Protein AF-A0A1U8Q4V9-F1 (afdb_monomer)

Organism: Nelumbo nucifera (NCBI:txid4432)

Mean predicted aligned error: 11.17 Å

Foldseek 3Di:
DAAAEAEEQWEDQSLLLVLLLVVVVCVQQCADLLQAHDPVNPPAPWALVRQWDQDPVRGTAGSYAYDFQACVSVVVCCPDSNVNRYDPLRYDYRPVRPGQQQALQSLQVVLVVCVVSNVVSVVVSVVVRPHHQAYEYRAEQRGRNRQNNVLNVLVVCCVPVVVHAYEYAYEYEAPPDPDPDPCRVVSNVSSVVSCQPRHQAYEYFYPNLLQLCCCVAVVDPGDDSNNSSNVVSLQVCLLCCLCTHPFDFPVGPVRVSVQFDPDSRQRYWKKFWPDPHDPVPPPDDDPQAPLNRVLVRLPPSRIRDPDCPVDPCVLVWDFQGFEKEKEEDHDVVSVVVSVVDPDPPRVSPDDPPPDDPDDDDDDDDDDRDHDYDYTYYYRDDPPDDDDTTMDRGTGRTD

Sequence (398 aa):
MPREIITLQVGQCGNQIGMEFWKQLCLEHGISKEGNLEDFATQGGDRKDVFFYQADNQHYVPRAILLDLEPRVINGIQNSEYRNLYNHENIFVSDHGGGAGNNWASGYHQGEQVQEDIMDMIDREADGSDSLEGFVLCHSIAGGTGSGMGSYLLETLNDRYNKKLVQTYSVFPNQMETSDVVVQPYNSLLTLKRLTLNADCVVVLDNTALNRIAVERLHLSNPTFSQTNSLVSTVMSASTTTLRYPGYMNNDLVGLLASLIPTPRCHFLMTGYTPLTVESQASVIRKTTVLDVMRRLLQTKNIMVSSYARTKEASKAKYISILNIIQGEVDPTQAVSCKYQPRVEYPYRHQLRFMKVYKEYVKESLLILLSGVLQVFRLHCPESPHIFKLLIGLVVLC

Solvent-accessible surface area (backbone atoms only — not comparable to full-atom values): 22018 Å² total; per-residue (Å²): 130,68,56,24,40,42,36,39,18,25,16,69,62,7,42,54,32,47,51,42,30,52,53,51,50,26,64,75,57,35,32,45,54,68,14,43,71,40,81,83,40,72,77,52,85,53,42,58,58,29,48,26,46,74,44,97,86,63,31,45,29,53,42,50,38,41,39,27,42,42,55,70,59,56,52,51,47,63,71,36,82,51,35,68,24,52,57,72,82,34,55,48,60,47,91,78,60,67,47,25,81,56,30,30,67,51,10,26,53,52,37,62,76,46,38,67,66,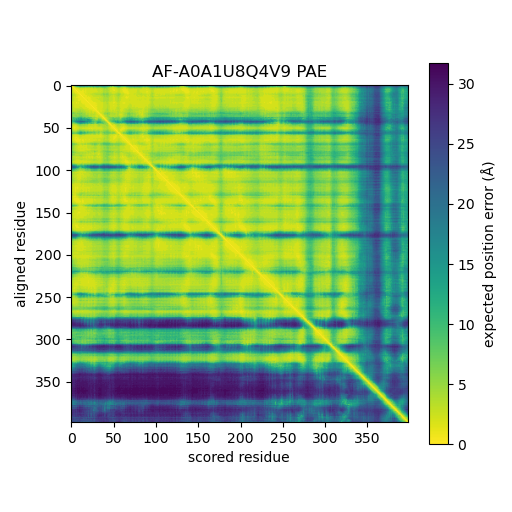52,50,53,46,50,45,55,56,49,72,74,34,97,39,63,48,31,38,38,38,28,21,20,30,36,43,7,34,14,11,11,24,43,36,43,49,36,51,53,45,42,71,76,41,67,89,43,47,34,38,32,46,40,35,43,69,51,78,85,54,89,59,94,59,84,52,30,68,60,21,30,54,60,23,48,56,38,48,61,73,44,36,66,32,36,38,46,40,24,43,48,24,44,51,49,39,37,36,76,54,59,68,34,93,75,74,48,71,68,60,52,28,48,53,50,17,51,50,53,52,52,60,46,39,40,53,33,36,81,60,94,60,49,52,42,70,66,53,42,48,64,63,50,41,90,45,78,84,36,28,49,29,37,38,23,60,39,79,69,69,55,81,89,64,74,84,75,76,70,91,76,50,73,66,60,52,57,59,48,42,76,34,75,80,32,29,28,46,75,65,62,75,85,44,87,63,50,70,71,64,67,76,66,25,44,37,43,40,41,33,29,99,69,64,66,68,63,60,52,53,60,78,70,52,97,74,75,82,57,93,63,84,73,85,83,76,83,75,80,90,69,94,82,82,94,82,82,91,80,92,80,80,80,62,75,53,77,49,81,43,79,76,92,61,97,88,62,90,85,57,64,48,34,34,42,44,30,38,31,69,131

Radius of gyration: 21.31 Å; Cα contacts (8 Å, |Δi|>4): 706; chains: 1; bounding box: 55×59×53 Å

pLDDT: mean 74.87, std 22.51, range [21.83, 97.69]

InterPro domains:
  IPR000217 Tubulin [PR01161] (11-31)
  IPR000217 Tubulin [PR01161] (52-71)
  IPR000217 Tubulin [PR01161] (96-107)
  IPR000217 Tubulin [PR01161] (108-132)
  IPR000217 Tubulin [PR01161] (134-152)
  IPR000217 Tubulin [PR01161] (153-174)
  IPR000217 Tubulin [PR01161] (179-192)
  IPR000217 Tubulin [PR01161] (193-213)
  IPR000217 Tubulin [PTHR11588] (3-334)
  IPR002454 Gamma tubulin [PR01164] (31-51)
  IPR002454 Gamma tubulin [PR01164] (116-131)
  IPR002454 Gamma tubulin [PR01164] (193-206)
  IPR002454 Gamma tubulin [PR01164] (251-262)
  IPR002454 Gamma tubulin [PR01164] (286-301)
  IPR002454 Gamma tubulin [cd02188] (3-334)
  IPR003008 Tubulin/FtsZ, GTPase domain [PF00091] (4-214)
  IPR003008 Tubulin/FtsZ, GTPase domain [SM00864] (48-247)
  IPR008280 Tubulin/FtsZ, C-terminal [SSF55307] (247-336)
  IPR017975 Tubulin, conserved site [PS00227] (142-148)
  IPR018316 Tubulin/FtsZ, 2-layer sandwich domain [PF03953] (264-335)

Structure (mmCIF, N/CA/C/O backbone):
data_AF-A0A1U8Q4V9-F1
#
_entry.id   AF-A0A1U8Q4V9-F1
#
loop_
_atom_site.group_PDB
_atom_site.id
_atom_site.type_symbol
_atom_site.label_atom_id
_atom_site.label_alt_id
_atom_site.label_comp_id
_atom_site.label_asym_id
_atom_site.label_entity_id
_atom_site.label_seq_id
_atom_site.pdbx_PDB_ins_code
_atom_site.Cartn_x
_atom_site.Cartn_y
_atom_site.Cartn_z
_atom_site.occupancy
_atom_site.B_iso_or_equiv
_atom_site.auth_seq_id
_atom_site.auth_comp_id
_atom_site.auth_asym_id
_atom_site.auth_atom_id
_atom_site.pdbx_PDB_model_num
ATOM 1 N N . MET A 1 1 ? -21.353 1.194 10.087 1.00 54.66 1 MET A N 1
ATOM 2 C CA . MET A 1 1 ? -20.747 -0.117 9.808 1.00 54.66 1 MET A CA 1
ATOM 3 C C . MET A 1 1 ? -19.289 0.129 9.484 1.00 54.66 1 MET A C 1
ATOM 5 O O . MET A 1 1 ? -19.035 1.141 8.822 1.00 54.66 1 MET A O 1
ATOM 9 N N . PRO A 1 2 ? -18.377 -0.700 10.009 1.00 68.62 2 PRO A N 1
ATOM 10 C CA . PRO A 1 2 ? -16.970 -0.665 9.629 1.00 68.62 2 PRO A CA 1
ATOM 11 C C . PRO A 1 2 ? -16.830 -0.833 8.111 1.00 68.62 2 PRO A C 1
ATOM 13 O O . PRO A 1 2 ? -17.744 -1.305 7.431 1.00 68.62 2 PRO A O 1
ATOM 16 N N . ARG A 1 3 ? -15.735 -0.312 7.569 1.00 85.00 3 ARG A N 1
ATOM 17 C CA . ARG A 1 3 ? -15.371 -0.411 6.155 1.00 85.00 3 ARG A CA 1
ATOM 18 C C . ARG A 1 3 ? -13.959 -0.961 6.119 1.00 85.00 3 ARG A C 1
ATOM 20 O O . ARG A 1 3 ? -12.999 -0.199 6.114 1.00 85.00 3 ARG A O 1
ATOM 27 N N . GLU A 1 4 ? -13.849 -2.272 6.257 1.00 93.56 4 GLU A N 1
ATOM 28 C CA . GLU A 1 4 ? -12.562 -2.925 6.452 1.00 93.56 4 GLU A CA 1
ATOM 29 C C . GLU A 1 4 ? -11.781 -3.017 5.144 1.00 93.56 4 GLU A C 1
ATOM 31 O O . GLU A 1 4 ? -12.352 -3.210 4.067 1.00 93.56 4 GLU A O 1
ATOM 36 N N . ILE A 1 5 ? -10.460 -2.881 5.242 1.00 94.88 5 ILE A N 1
ATOM 37 C CA . ILE A 1 5 ? -9.547 -2.930 4.103 1.00 94.88 5 ILE A CA 1
ATOM 38 C C . ILE A 1 5 ? -8.463 -3.964 4.385 1.00 94.88 5 ILE A C 1
ATOM 40 O O . ILE A 1 5 ? -7.782 -3.898 5.408 1.00 94.88 5 ILE A O 1
ATOM 44 N N . ILE A 1 6 ? -8.271 -4.889 3.445 1.00 96.75 6 ILE A N 1
ATOM 45 C CA . ILE A 1 6 ? -7.216 -5.905 3.524 1.00 96.75 6 ILE A CA 1
ATOM 46 C C . ILE A 1 6 ? -5.995 -5.409 2.750 1.00 96.75 6 ILE A C 1
ATOM 48 O O . ILE A 1 6 ? -6.083 -5.068 1.568 1.00 96.75 6 ILE A O 1
ATOM 52 N N . THR A 1 7 ? -4.839 -5.370 3.411 1.00 97.12 7 THR A N 1
ATOM 53 C CA . THR A 1 7 ? -3.572 -4.964 2.792 1.00 97.12 7 THR A CA 1
ATOM 54 C C . THR A 1 7 ? -2.787 -6.188 2.332 1.00 97.12 7 THR A C 1
ATOM 56 O O . THR A 1 7 ? -2.385 -7.011 3.146 1.00 97.12 7 THR A O 1
ATOM 59 N N . LEU A 1 8 ? -2.508 -6.281 1.037 1.00 97.69 8 LEU A N 1
ATOM 60 C CA . LEU A 1 8 ? -1.689 -7.325 0.429 1.00 97.69 8 LEU A CA 1
ATOM 61 C C . LEU A 1 8 ? -0.284 -6.775 0.179 1.00 97.69 8 LEU A C 1
ATOM 63 O O . LEU A 1 8 ? -0.102 -5.836 -0.596 1.00 97.69 8 LEU A O 1
ATOM 67 N N . GLN A 1 9 ? 0.722 -7.338 0.838 1.00 97.12 9 GLN A N 1
ATOM 68 C CA . GLN A 1 9 ? 2.120 -6.928 0.710 1.00 97.12 9 GLN A CA 1
ATOM 69 C C . GLN A 1 9 ? 2.859 -7.970 -0.117 1.00 97.12 9 GLN A C 1
ATOM 71 O O . GLN A 1 9 ? 2.953 -9.121 0.291 1.00 97.12 9 GLN A O 1
ATOM 76 N N . VAL A 1 10 ? 3.345 -7.586 -1.302 1.00 95.94 10 VAL A N 1
ATOM 77 C CA . VAL A 1 10 ? 3.884 -8.555 -2.268 1.00 95.94 10 VAL A CA 1
ATOM 78 C C . VAL A 1 10 ? 5.334 -8.258 -2.620 1.00 95.94 10 VAL A C 1
ATOM 80 O O . VAL A 1 10 ? 5.678 -7.209 -3.183 1.00 95.94 10 VAL A O 1
ATOM 83 N N . GLY A 1 11 ? 6.180 -9.246 -2.334 1.00 93.44 11 GLY A N 1
ATOM 84 C CA . GLY A 1 11 ? 7.616 -9.234 -2.568 1.00 93.44 11 GLY A CA 1
ATOM 85 C C . GLY A 1 11 ? 8.381 -8.276 -1.655 1.00 93.44 11 GLY A C 1
ATOM 86 O O . GLY A 1 11 ? 7.810 -7.486 -0.901 1.00 93.44 11 GLY A O 1
ATOM 87 N N . GLN A 1 12 ? 9.707 -8.287 -1.795 1.00 91.50 12 GLN A N 1
ATOM 88 C CA . GLN A 1 12 ? 10.625 -7.535 -0.933 1.00 91.50 12 GLN A CA 1
ATOM 89 C C . GLN A 1 12 ? 10.221 -6.070 -0.692 1.00 91.50 12 GLN A C 1
ATOM 91 O O . GLN A 1 12 ? 10.194 -5.613 0.448 1.00 91.50 12 GLN A O 1
ATOM 96 N N . CYS A 1 13 ? 9.934 -5.316 -1.755 1.00 91.12 13 CYS A N 1
ATOM 97 C CA . CYS A 1 13 ? 9.621 -3.891 -1.635 1.00 91.12 13 CYS A CA 1
ATOM 98 C C . CYS A 1 13 ? 8.259 -3.656 -0.960 1.00 91.12 13 CYS A C 1
ATOM 100 O O . CYS A 1 13 ? 8.161 -2.801 -0.080 1.00 91.12 13 CYS A O 1
ATOM 102 N N . GLY A 1 14 ? 7.241 -4.446 -1.323 1.00 93.38 14 GLY A N 1
ATOM 103 C CA . GLY A 1 14 ? 5.907 -4.363 -0.730 1.00 93.38 14 GLY A CA 1
ATOM 104 C C . GLY A 1 14 ? 5.924 -4.659 0.768 1.00 93.38 14 GLY A C 1
ATOM 105 O O . GLY A 1 14 ? 5.383 -3.880 1.548 1.00 93.38 14 GLY A O 1
ATOM 106 N N . ASN A 1 15 ? 6.629 -5.720 1.168 1.00 94.81 15 ASN A N 1
ATOM 107 C CA . ASN A 1 15 ? 6.775 -6.135 2.565 1.00 94.81 15 ASN A CA 1
ATOM 108 C C . ASN A 1 15 ? 7.530 -5.094 3.411 1.00 94.81 15 ASN A C 1
ATOM 110 O O . ASN A 1 15 ? 7.121 -4.777 4.526 1.00 94.81 15 ASN A O 1
ATOM 114 N N . GLN A 1 16 ? 8.606 -4.498 2.886 1.00 93.38 16 GLN A N 1
ATOM 115 C CA . GLN A 1 16 ? 9.365 -3.477 3.622 1.00 93.38 16 GLN A CA 1
ATOM 116 C C . GLN A 1 16 ? 8.581 -2.173 3.818 1.00 93.38 16 GLN A C 1
ATOM 118 O O . GLN A 1 16 ? 8.619 -1.591 4.900 1.00 93.38 16 GLN A O 1
ATOM 123 N N . ILE A 1 17 ? 7.862 -1.714 2.790 1.00 93.38 17 ILE A N 1
ATOM 124 C CA . ILE A 1 17 ? 7.009 -0.520 2.889 1.00 93.38 17 ILE A CA 1
ATOM 125 C C . ILE A 1 17 ? 5.820 -0.791 3.805 1.00 93.38 17 ILE A C 1
ATOM 127 O O . ILE A 1 17 ? 5.494 0.035 4.654 1.00 93.38 17 ILE A O 1
ATOM 131 N N . GLY A 1 18 ? 5.203 -1.961 3.656 1.00 93.94 18 GLY A N 1
ATOM 132 C CA . GLY A 1 18 ? 4.106 -2.411 4.494 1.00 93.94 18 GLY A CA 1
ATOM 133 C C . GLY A 1 18 ? 4.481 -2.452 5.973 1.00 93.94 18 GLY A C 1
ATOM 134 O O . GLY A 1 18 ? 3.733 -1.948 6.806 1.00 93.94 18 GLY A O 1
ATOM 135 N N . MET A 1 19 ? 5.674 -2.955 6.301 1.00 93.44 19 MET A N 1
ATOM 136 C CA . MET A 1 19 ? 6.191 -2.945 7.669 1.00 93.44 19 MET A CA 1
ATOM 137 C C . MET A 1 19 ? 6.268 -1.522 8.241 1.00 93.44 19 MET A C 1
ATOM 139 O O . MET A 1 19 ? 5.765 -1.278 9.334 1.00 93.44 19 MET A O 1
ATOM 143 N N . GLU A 1 20 ? 6.869 -0.576 7.516 1.00 92.81 20 GLU A N 1
ATOM 144 C CA . GLU A 1 20 ? 6.967 0.823 7.958 1.00 92.81 20 GLU A CA 1
ATOM 145 C C . GLU A 1 20 ? 5.594 1.509 8.044 1.00 92.81 20 GLU A C 1
ATOM 147 O O . GLU A 1 20 ? 5.369 2.338 8.926 1.00 92.81 20 GLU A O 1
ATOM 152 N N . PHE A 1 21 ? 4.657 1.150 7.165 1.00 94.25 21 PHE A N 1
ATOM 153 C CA . PHE A 1 21 ? 3.276 1.629 7.203 1.00 94.25 21 PHE A CA 1
ATOM 154 C C . PHE A 1 21 ? 2.547 1.187 8.475 1.00 94.25 21 PHE A C 1
ATOM 156 O O . PHE A 1 21 ? 1.977 2.030 9.168 1.00 94.25 21 PHE A O 1
ATOM 163 N N . TRP A 1 22 ? 2.620 -0.093 8.841 1.00 94.56 22 TRP A N 1
ATOM 164 C CA . TRP A 1 22 ? 1.975 -0.587 10.060 1.00 94.56 22 TRP A CA 1
ATOM 165 C C . TRP A 1 22 ? 2.602 -0.019 11.330 1.00 94.56 22 TRP A C 1
ATOM 167 O O . TRP A 1 22 ? 1.867 0.360 12.236 1.00 94.56 22 TRP A O 1
ATOM 177 N N . LYS A 1 23 ? 3.932 0.150 11.373 1.00 91.94 23 LYS A N 1
ATOM 178 C CA . LYS A 1 23 ? 4.598 0.863 12.478 1.00 91.94 23 LYS A CA 1
ATOM 179 C C . LYS A 1 23 ? 4.033 2.270 12.658 1.00 91.94 23 LYS A C 1
ATOM 181 O O . LYS A 1 23 ? 3.715 2.671 13.774 1.00 91.94 23 LYS A O 1
ATOM 186 N N . GLN A 1 24 ? 3.887 3.005 11.557 1.00 90.44 24 GLN A N 1
ATOM 187 C CA . GLN A 1 24 ? 3.346 4.360 11.577 1.00 90.44 24 GLN A CA 1
ATOM 188 C C . GLN A 1 24 ? 1.890 4.382 12.066 1.00 90.44 24 GLN A C 1
ATOM 190 O O . GLN A 1 24 ? 1.530 5.253 12.856 1.00 90.44 24 GLN A O 1
ATOM 195 N N . LEU A 1 25 ? 1.064 3.417 11.647 1.00 91.31 25 LEU A N 1
ATOM 196 C CA . LEU A 1 25 ? -0.313 3.295 12.132 1.00 91.31 25 LEU A CA 1
ATOM 197 C C . LEU A 1 25 ? -0.379 2.963 13.624 1.00 91.31 25 LEU A C 1
ATOM 199 O O . LEU A 1 25 ? -1.157 3.592 14.337 1.00 91.31 25 LEU A O 1
ATOM 203 N N . CYS A 1 26 ? 0.450 2.039 14.112 1.00 91.19 26 CYS A N 1
ATOM 204 C CA . CYS A 1 26 ? 0.532 1.722 15.537 1.00 91.19 26 CYS A CA 1
ATOM 205 C C . CYS A 1 26 ? 0.869 2.970 16.364 1.00 91.19 26 CYS A C 1
ATOM 207 O O . CYS A 1 26 ? 0.176 3.267 17.333 1.00 91.19 26 CYS A O 1
ATOM 209 N N . LEU A 1 27 ? 1.855 3.763 15.929 1.00 88.56 27 LEU A N 1
ATOM 210 C CA . LEU A 1 27 ? 2.218 5.021 16.591 1.00 88.56 27 LEU A CA 1
ATOM 211 C C . LEU A 1 27 ? 1.076 6.050 16.579 1.00 88.56 27 LEU A C 1
ATOM 213 O O . LEU A 1 27 ? 0.866 6.756 17.560 1.00 88.56 27 LEU A O 1
ATOM 217 N N . GLU A 1 28 ? 0.325 6.150 15.481 1.00 86.12 28 GLU A N 1
ATOM 218 C CA . GLU A 1 28 ? -0.792 7.096 15.353 1.00 86.12 28 GLU A CA 1
ATOM 219 C C . GLU A 1 28 ? -2.029 6.710 16.169 1.00 86.12 28 GLU A C 1
ATOM 221 O O . GLU A 1 28 ? -2.759 7.592 16.628 1.00 86.12 28 GLU A O 1
ATOM 226 N N . HIS A 1 29 ? -2.263 5.410 16.336 1.00 86.25 29 HIS A N 1
ATOM 227 C CA . HIS A 1 29 ? -3.400 4.858 17.069 1.00 86.25 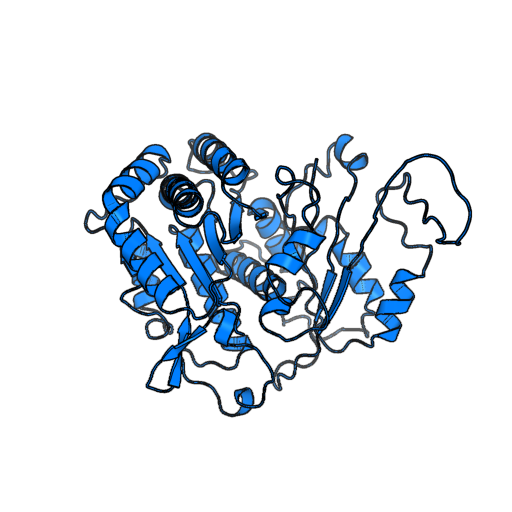29 HIS A CA 1
ATOM 228 C C . HIS A 1 29 ? -3.066 4.501 18.523 1.00 86.25 29 HIS A C 1
ATOM 230 O O . HIS A 1 29 ? -3.950 4.029 19.233 1.00 86.25 29 HIS A O 1
ATOM 236 N N . GLY A 1 30 ? -1.824 4.724 18.971 1.00 86.75 30 GLY A N 1
ATOM 237 C CA . GLY A 1 30 ? -1.367 4.376 20.318 1.00 86.75 30 GLY A CA 1
ATOM 238 C C . GLY A 1 30 ? -1.438 2.874 20.594 1.00 86.75 30 GLY A C 1
ATOM 239 O O . GLY A 1 30 ? -1.884 2.465 21.659 1.00 86.75 30 GLY A O 1
ATOM 240 N N . ILE A 1 31 ? -1.060 2.058 19.611 1.00 89.75 31 ILE A N 1
ATOM 241 C CA . ILE A 1 31 ? -0.973 0.602 19.730 1.00 89.75 31 ILE A CA 1
ATOM 242 C C . ILE A 1 31 ? 0.500 0.243 19.949 1.00 89.75 31 ILE A C 1
ATOM 244 O O . ILE A 1 31 ? 1.372 0.674 19.188 1.00 89.75 31 ILE A O 1
ATOM 248 N N . SER A 1 32 ? 0.779 -0.542 20.985 1.00 90.19 32 SER A N 1
ATOM 249 C CA . SER A 1 32 ? 2.115 -1.037 21.307 1.00 90.19 32 SER A CA 1
ATOM 250 C C . SER A 1 32 ? 2.639 -1.973 20.209 1.00 90.19 32 SER A C 1
ATOM 252 O O . SER A 1 32 ? 1.898 -2.466 19.354 1.00 90.19 32 SER A O 1
ATOM 254 N N . LYS A 1 33 ? 3.942 -2.265 20.228 1.00 88.50 33 LYS A N 1
ATOM 255 C CA . LYS A 1 33 ? 4.577 -3.166 19.244 1.00 88.50 33 LYS A CA 1
ATOM 256 C C . LYS A 1 33 ? 4.044 -4.597 19.345 1.00 88.50 33 LYS A C 1
ATOM 258 O O . LYS A 1 33 ? 4.062 -5.352 18.376 1.00 88.50 33 LYS A O 1
ATOM 263 N N . GLU A 1 34 ? 3.556 -4.942 20.528 1.00 85.44 34 GLU A N 1
ATOM 264 C CA . GLU A 1 34 ? 2.906 -6.192 20.877 1.00 85.44 34 GLU A CA 1
ATOM 265 C C . GLU A 1 34 ? 1.399 -6.153 20.638 1.00 85.44 34 GLU A C 1
ATOM 267 O O . GLU A 1 34 ? 0.765 -7.107 21.049 1.00 85.44 34 GLU A O 1
ATOM 272 N N . GLY A 1 35 ? 0.833 -5.102 20.028 1.00 85.81 35 GLY A N 1
ATOM 273 C CA . GLY A 1 35 ? -0.585 -5.002 19.656 1.00 85.81 35 GLY A CA 1
ATOM 274 C C . GLY A 1 35 ? -1.550 -4.600 20.777 1.00 85.81 35 GLY A C 1
ATOM 275 O O . GLY A 1 35 ? -2.763 -4.649 20.578 1.00 85.81 35 GLY A O 1
ATOM 276 N N . ASN A 1 36 ? -1.050 -4.177 21.940 1.00 88.50 36 ASN A N 1
ATOM 277 C CA . ASN A 1 36 ? -1.898 -3.710 23.040 1.00 88.50 36 ASN A CA 1
ATOM 278 C C . ASN A 1 36 ? -2.226 -2.224 22.879 1.00 88.50 36 ASN A C 1
ATOM 280 O O . ASN A 1 36 ? -1.371 -1.442 22.472 1.00 88.50 36 ASN A O 1
ATOM 284 N N . LEU A 1 37 ? -3.450 -1.818 23.210 1.00 86.69 37 LEU A N 1
ATOM 285 C CA . LEU A 1 37 ? -3.829 -0.408 23.162 1.00 86.69 37 LEU A CA 1
ATOM 286 C C . LEU A 1 37 ? -3.347 0.327 24.417 1.00 86.69 37 LEU A C 1
ATOM 288 O O . LEU A 1 37 ? -3.602 -0.120 25.531 1.00 86.69 37 LEU A O 1
ATOM 292 N N . GLU A 1 38 ? -2.695 1.468 24.228 1.00 85.75 38 GLU A N 1
ATOM 293 C CA . GLU A 1 38 ? -2.267 2.340 25.319 1.00 85.75 38 GLU A CA 1
ATOM 294 C C . GLU A 1 38 ? -3.458 3.105 25.925 1.00 85.75 38 GLU A C 1
ATOM 296 O O . GLU A 1 38 ? -4.378 3.532 25.219 1.00 85.75 38 GLU A O 1
ATOM 301 N N . ASP A 1 39 ? -3.420 3.360 27.237 1.00 78.38 39 ASP A N 1
ATOM 302 C CA . ASP A 1 39 ? -4.546 3.943 27.986 1.00 78.38 39 ASP A CA 1
ATOM 303 C C . ASP A 1 39 ? -5.041 5.276 27.396 1.00 78.38 39 ASP A C 1
ATOM 305 O O . ASP A 1 39 ? -6.249 5.525 27.307 1.00 78.38 39 ASP A O 1
ATOM 309 N N . PHE A 1 40 ? -4.117 6.121 26.926 1.00 76.12 40 PHE A N 1
ATOM 310 C CA . PHE A 1 40 ? -4.435 7.428 26.342 1.00 76.12 40 PHE A CA 1
ATOM 311 C C . PHE A 1 40 ? -5.175 7.334 24.996 1.00 76.12 40 PHE A C 1
ATOM 313 O O . PHE A 1 40 ? -5.845 8.288 24.598 1.00 76.12 40 PHE A O 1
ATOM 320 N N . ALA A 1 41 ? -5.080 6.199 24.299 1.00 75.12 41 ALA A N 1
ATOM 321 C CA . ALA A 1 41 ? -5.677 5.980 22.985 1.00 75.12 41 ALA A CA 1
ATOM 322 C C . ALA A 1 41 ? -7.097 5.382 23.044 1.00 75.12 41 ALA A C 1
ATOM 324 O O . ALA A 1 41 ? -7.784 5.289 22.021 1.00 75.12 41 ALA A O 1
ATOM 325 N N . THR A 1 42 ? -7.574 5.043 24.245 1.00 69.44 42 THR A N 1
ATOM 326 C CA . THR A 1 42 ? -8.915 4.477 24.482 1.00 69.44 42 THR A CA 1
ATOM 327 C C . THR A 1 42 ? -10.039 5.497 24.253 1.00 69.44 42 THR A C 1
ATOM 329 O O . THR A 1 42 ? -11.154 5.127 23.901 1.00 69.44 42 THR A O 1
ATOM 332 N N . GLN A 1 43 ? -9.760 6.794 24.431 1.00 64.19 43 GLN A N 1
ATOM 333 C CA . GLN A 1 43 ? -10.742 7.881 24.270 1.00 64.19 43 GLN A CA 1
ATOM 334 C C . GLN A 1 43 ? -10.640 8.606 22.917 1.00 64.19 43 GLN A C 1
ATOM 336 O O . GLN A 1 43 ? -11.412 9.530 22.648 1.00 64.19 43 GLN A O 1
ATOM 341 N N . GLY A 1 44 ? -9.692 8.207 22.064 1.00 61.00 44 GLY A N 1
ATOM 342 C CA . GLY A 1 44 ? -9.597 8.700 20.696 1.00 61.00 44 GLY A CA 1
ATOM 343 C C . GLY A 1 44 ? -10.821 8.234 19.912 1.00 61.00 44 GLY A C 1
ATOM 344 O O . GLY A 1 44 ? -11.107 7.046 19.839 1.00 61.00 44 GLY A O 1
ATOM 345 N N . GLY A 1 45 ? -11.595 9.156 19.341 1.00 68.75 45 GLY A N 1
ATOM 346 C CA . GLY A 1 45 ? -12.724 8.824 18.459 1.00 68.75 45 GLY A CA 1
ATOM 347 C C . GLY A 1 45 ? -12.287 8.307 17.080 1.00 68.75 45 GLY A C 1
ATOM 348 O O . GLY A 1 45 ? -12.943 8.607 16.086 1.00 68.75 45 GLY A O 1
ATOM 349 N N . ASP A 1 46 ? -11.143 7.635 16.992 1.00 79.25 46 ASP A N 1
ATOM 350 C CA . ASP A 1 46 ? -10.551 7.087 15.778 1.00 79.25 46 ASP A CA 1
ATOM 351 C C . ASP A 1 46 ? -11.090 5.687 15.458 1.00 79.25 46 ASP A C 1
ATOM 353 O O . ASP A 1 46 ? -11.398 4.881 16.336 1.00 79.25 46 ASP A O 1
ATOM 357 N N . ARG A 1 47 ? -11.206 5.406 14.162 1.00 84.00 47 ARG A N 1
ATOM 358 C CA . ARG A 1 47 ? -11.670 4.142 13.595 1.00 84.00 47 ARG A CA 1
ATOM 359 C C . ARG A 1 47 ? -10.487 3.215 13.358 1.00 84.00 47 ARG A C 1
ATOM 361 O O . ARG A 1 47 ? -9.866 3.229 12.294 1.00 84.00 47 ARG A O 1
ATOM 368 N N . LYS A 1 48 ? -10.156 2.441 14.388 1.00 87.31 48 LYS A N 1
ATOM 369 C CA . LYS A 1 48 ? -9.085 1.433 14.353 1.00 87.31 48 LYS A CA 1
ATOM 370 C C . LYS A 1 48 ? -9.501 0.194 13.544 1.00 87.31 48 LYS A C 1
ATOM 372 O O . LYS A 1 48 ? -8.675 -0.411 12.870 1.00 87.31 48 LYS A O 1
ATOM 377 N N . ASP A 1 49 ? -10.797 -0.104 13.550 1.00 88.06 49 ASP A N 1
ATOM 378 C CA . ASP A 1 49 ? -11.492 -1.224 12.899 1.00 88.06 49 ASP A CA 1
ATOM 379 C C . ASP A 1 49 ? -11.364 -1.270 11.363 1.00 88.06 49 ASP A C 1
ATOM 381 O O . ASP A 1 49 ? -11.573 -2.315 10.751 1.00 88.06 49 ASP A O 1
ATOM 385 N N . VAL A 1 50 ? -10.988 -0.156 10.724 1.00 90.25 50 VAL A N 1
ATOM 386 C CA . VAL A 1 50 ? -10.770 -0.087 9.264 1.00 90.25 50 VAL A CA 1
ATOM 387 C C . VAL A 1 50 ? -9.584 -0.951 8.827 1.00 90.25 50 VAL A C 1
ATOM 389 O O . VAL A 1 50 ? -9.666 -1.654 7.822 1.00 90.25 50 VAL A O 1
ATOM 392 N N . PHE A 1 51 ? -8.479 -0.890 9.572 1.00 92.56 51 PHE A N 1
ATOM 393 C CA . PHE A 1 51 ? -7.225 -1.572 9.230 1.00 92.56 51 PHE A CA 1
ATOM 394 C C . PHE A 1 51 ? -6.846 -2.673 10.223 1.00 92.56 51 PHE A C 1
ATOM 396 O O . PHE A 1 51 ? -6.084 -3.569 9.866 1.00 92.56 51 PHE A O 1
ATOM 403 N N . PHE A 1 52 ? -7.358 -2.617 11.451 1.00 92.88 52 PHE A N 1
ATOM 404 C CA . PHE A 1 52 ? -7.107 -3.616 12.480 1.00 92.88 52 PHE A CA 1
ATOM 405 C C . PHE A 1 52 ? -8.391 -4.373 12.800 1.00 92.88 52 PHE A C 1
ATOM 407 O O . PHE A 1 52 ? -9.475 -3.796 12.787 1.00 92.88 52 PHE A O 1
ATOM 414 N N . TYR A 1 53 ? -8.267 -5.647 13.146 1.00 90.94 53 TYR A N 1
ATOM 415 C CA . TYR A 1 53 ? -9.309 -6.357 13.878 1.00 90.94 53 TYR A CA 1
ATOM 416 C C . TYR A 1 53 ? -8.869 -6.548 15.328 1.00 90.94 53 TYR A C 1
ATOM 418 O O . TYR A 1 53 ? -7.676 -6.598 15.628 1.00 90.94 53 TYR A O 1
ATOM 426 N N . GLN A 1 54 ? -9.837 -6.618 16.237 1.00 88.62 54 GLN A N 1
ATOM 427 C CA . GLN A 1 54 ? -9.573 -6.877 17.646 1.00 88.62 54 GLN A CA 1
ATOM 428 C C . GLN A 1 54 ? -9.726 -8.377 17.907 1.00 88.62 54 GLN A C 1
ATOM 430 O O . GLN A 1 54 ? -10.801 -8.932 17.699 1.00 88.62 54 GLN A O 1
ATOM 435 N N . ALA A 1 55 ? -8.651 -9.028 18.340 1.00 85.88 55 ALA A N 1
ATOM 436 C CA . ALA A 1 55 ? -8.673 -10.419 18.771 1.00 85.88 55 ALA A CA 1
ATOM 437 C C . ALA A 1 55 ? -9.303 -10.563 20.172 1.00 85.88 55 ALA A C 1
ATOM 439 O O . ALA A 1 55 ? -9.427 -9.591 20.922 1.00 85.88 55 ALA A O 1
ATOM 440 N N . ASP A 1 56 ? -9.658 -11.793 20.557 1.00 82.00 56 ASP A N 1
ATOM 441 C CA . ASP A 1 56 ? -10.354 -12.101 21.821 1.00 82.00 56 ASP A CA 1
ATOM 442 C C . ASP A 1 56 ? -9.603 -11.624 23.078 1.00 82.00 56 ASP A C 1
ATOM 444 O O . ASP A 1 56 ? -10.203 -11.310 24.106 1.00 82.00 56 ASP A O 1
ATOM 448 N N . ASN A 1 57 ? -8.276 -11.536 23.000 1.00 81.62 57 ASN A N 1
ATOM 449 C CA . ASN A 1 57 ? -7.396 -11.030 24.055 1.00 81.62 57 ASN A CA 1
ATOM 450 C C . ASN A 1 57 ? -7.237 -9.495 24.043 1.00 81.62 57 ASN A C 1
ATOM 452 O O . ASN A 1 57 ? -6.322 -8.984 24.682 1.00 81.62 57 ASN A O 1
ATOM 456 N N . GLN A 1 58 ? -8.106 -8.771 23.328 1.00 81.06 58 GLN A N 1
ATOM 457 C CA . GLN A 1 58 ? -8.071 -7.315 23.125 1.00 81.06 58 GLN A CA 1
ATOM 458 C C . GLN A 1 58 ? -6.846 -6.796 22.359 1.00 81.06 58 GLN A C 1
ATOM 460 O O . GLN A 1 58 ? -6.593 -5.591 22.337 1.00 81.06 58 GLN A O 1
ATOM 465 N N . HIS A 1 59 ? -6.119 -7.692 21.699 1.00 89.06 59 HIS A N 1
ATOM 466 C CA . HIS A 1 59 ? -4.989 -7.359 20.846 1.00 89.06 59 HIS A CA 1
ATOM 467 C C . HIS A 1 59 ? -5.471 -6.857 19.484 1.00 89.06 59 HIS A C 1
ATOM 469 O O . HIS A 1 59 ? -6.380 -7.437 18.889 1.00 89.06 59 HIS A O 1
ATOM 475 N N . TYR A 1 60 ? -4.876 -5.773 18.996 1.00 91.00 60 TYR A N 1
ATOM 476 C CA . TYR A 1 60 ? -5.151 -5.240 17.667 1.00 91.00 60 TYR A CA 1
ATOM 477 C C . TYR A 1 60 ? -4.212 -5.865 16.641 1.00 91.00 60 TYR A C 1
ATOM 479 O O . TYR A 1 60 ? -3.011 -5.587 16.622 1.00 91.00 60 TYR A O 1
ATOM 487 N N . VAL A 1 61 ? -4.789 -6.650 15.735 1.00 92.88 61 VAL A N 1
ATOM 488 C CA . VAL A 1 61 ? -4.060 -7.336 14.670 1.00 92.88 61 VAL A CA 1
ATOM 489 C C . VAL A 1 61 ? -4.313 -6.632 13.331 1.00 92.88 61 VAL A C 1
ATOM 491 O O . VAL A 1 61 ? -5.467 -6.363 12.988 1.00 92.88 61 VAL A O 1
ATOM 494 N N . PRO A 1 62 ? -3.270 -6.312 12.546 1.00 94.50 62 PRO A N 1
ATOM 495 C CA . PRO A 1 62 ? -3.416 -5.780 11.198 1.00 94.50 62 PRO A CA 1
ATOM 496 C C . PRO A 1 62 ? -4.141 -6.748 10.262 1.00 94.50 62 PRO A C 1
ATOM 498 O O . PRO A 1 62 ? -3.762 -7.916 10.161 1.00 94.50 62 PRO A O 1
ATOM 501 N N . ARG A 1 63 ? -5.084 -6.233 9.467 1.00 95.31 63 ARG A N 1
ATOM 502 C CA . ARG A 1 63 ? -5.649 -6.923 8.294 1.00 95.31 63 ARG A CA 1
ATOM 503 C C . ARG A 1 63 ? -4.641 -6.892 7.142 1.00 95.31 63 ARG A C 1
ATOM 505 O O . ARG A 1 63 ? -4.804 -6.169 6.156 1.00 95.31 63 ARG A O 1
ATOM 512 N N . ALA A 1 64 ? -3.534 -7.606 7.317 1.00 95.75 64 ALA A N 1
ATOM 513 C CA . ALA A 1 64 ? -2.408 -7.626 6.394 1.00 95.75 64 ALA A CA 1
ATOM 514 C C . ALA A 1 64 ? -2.014 -9.055 6.034 1.00 95.75 64 ALA A C 1
ATOM 516 O O . ALA A 1 64 ? -1.819 -9.879 6.924 1.00 95.75 64 ALA A O 1
ATOM 517 N N . ILE A 1 65 ? -1.826 -9.304 4.740 1.00 96.94 65 ILE A N 1
ATOM 518 C CA . ILE A 1 65 ? -1.301 -10.558 4.205 1.00 96.94 65 ILE A CA 1
ATOM 519 C C . ILE A 1 65 ? 0.058 -10.271 3.577 1.00 96.94 65 ILE A C 1
ATOM 521 O O . ILE A 1 65 ? 0.186 -9.392 2.720 1.00 96.94 65 ILE A O 1
ATOM 525 N N . LEU A 1 66 ? 1.078 -10.992 4.033 1.00 96.56 66 LEU A N 1
ATOM 526 C CA . LEU A 1 66 ? 2.459 -10.842 3.592 1.00 96.56 66 LEU A CA 1
ATOM 527 C C . LEU A 1 66 ? 2.805 -11.999 2.668 1.00 96.56 66 LEU A C 1
ATOM 529 O O . LEU A 1 66 ? 2.768 -13.151 3.085 1.00 96.56 66 LEU A O 1
ATOM 533 N N . LEU A 1 67 ? 3.158 -11.686 1.427 1.00 94.88 67 LEU A N 1
ATOM 534 C CA . LEU A 1 67 ? 3.448 -12.662 0.388 1.00 94.88 67 LEU A CA 1
ATOM 535 C C . LEU A 1 67 ? 4.868 -12.433 -0.127 1.00 94.88 67 LEU A C 1
ATOM 537 O O . LEU A 1 67 ? 5.191 -11.366 -0.663 1.00 94.88 67 LEU A O 1
ATOM 541 N N . ASP A 1 68 ? 5.735 -13.432 0.009 1.00 93.31 68 ASP A N 1
ATOM 542 C CA . ASP A 1 68 ? 7.050 -13.409 -0.624 1.00 93.31 68 ASP A CA 1
ATOM 543 C C . ASP A 1 68 ? 7.472 -14.796 -1.116 1.00 93.31 68 ASP A C 1
ATOM 545 O O . ASP A 1 68 ? 7.192 -15.822 -0.502 1.00 93.31 68 ASP A O 1
ATOM 549 N N . LEU A 1 69 ? 8.192 -14.820 -2.234 1.00 89.62 69 LEU A N 1
ATOM 550 C CA . LEU A 1 69 ? 8.824 -16.040 -2.748 1.00 89.62 69 LEU A CA 1
ATOM 551 C C . LEU A 1 69 ? 10.226 -16.234 -2.147 1.00 89.62 69 LEU A C 1
ATOM 553 O O . LEU A 1 69 ? 10.856 -17.268 -2.361 1.00 89.62 69 LEU A O 1
ATOM 557 N N . GLU A 1 70 ? 10.722 -15.237 -1.406 1.00 88.50 70 GLU A N 1
ATOM 558 C CA . GLU A 1 70 ? 11.994 -15.287 -0.693 1.00 88.50 70 GLU A CA 1
ATOM 559 C C . GLU A 1 70 ? 11.795 -15.096 0.819 1.00 88.50 70 GLU A C 1
ATOM 561 O O . GLU A 1 70 ? 11.178 -14.121 1.255 1.00 88.50 70 GLU A O 1
ATOM 566 N N . PRO A 1 71 ? 12.403 -15.945 1.665 1.00 88.44 71 PRO A N 1
ATOM 567 C CA . PRO A 1 71 ? 12.208 -15.878 3.112 1.00 88.44 71 PRO A CA 1
ATOM 568 C C . PRO A 1 71 ? 12.919 -14.683 3.760 1.00 88.44 71 PRO A C 1
ATOM 570 O O . PRO A 1 71 ? 12.630 -14.331 4.898 1.00 88.44 71 PRO A O 1
ATOM 573 N N . ARG A 1 72 ? 13.879 -14.046 3.075 1.00 90.00 72 ARG A N 1
ATOM 574 C CA . ARG A 1 72 ? 14.800 -13.068 3.681 1.00 90.00 72 ARG A CA 1
ATOM 575 C C . ARG A 1 72 ? 14.076 -11.908 4.367 1.00 90.00 72 ARG A C 1
ATOM 577 O O . ARG A 1 72 ? 14.440 -11.538 5.482 1.00 90.00 72 ARG A O 1
ATOM 584 N N . VAL A 1 73 ? 13.102 -11.303 3.690 1.00 90.00 73 VAL A N 1
ATOM 585 C CA . VAL A 1 73 ? 12.406 -10.113 4.202 1.00 90.00 73 VAL A CA 1
ATOM 586 C C . VAL A 1 73 ? 11.406 -10.500 5.280 1.00 90.00 73 VAL A C 1
ATOM 588 O O . VAL A 1 73 ? 11.382 -9.871 6.336 1.00 90.00 73 VAL A O 1
ATOM 591 N N . ILE A 1 74 ? 10.654 -11.576 5.052 1.00 91.12 74 ILE A N 1
ATOM 592 C CA . ILE A 1 74 ? 9.684 -12.102 6.011 1.00 91.12 74 ILE A CA 1
ATOM 593 C C . ILE A 1 74 ? 10.366 -12.540 7.310 1.00 91.12 74 ILE A C 1
ATOM 595 O O . ILE A 1 74 ? 9.941 -12.127 8.386 1.00 91.12 74 ILE A O 1
ATOM 599 N N . ASN A 1 75 ? 11.491 -13.255 7.234 1.00 91.06 75 ASN A N 1
ATOM 600 C CA . ASN A 1 75 ? 12.293 -13.607 8.407 1.00 91.06 75 ASN A CA 1
ATOM 601 C C . ASN A 1 75 ? 12.792 -12.358 9.145 1.00 91.06 75 ASN A C 1
ATOM 603 O O . ASN A 1 75 ? 12.881 -12.355 10.370 1.00 91.06 75 ASN A O 1
ATOM 607 N N . GLY A 1 76 ? 13.109 -11.279 8.425 1.00 90.62 76 GLY A N 1
ATOM 608 C CA . GLY A 1 76 ? 13.440 -9.990 9.035 1.00 90.62 76 GLY A CA 1
ATOM 609 C C . GLY A 1 76 ? 12.277 -9.406 9.844 1.00 90.62 76 GLY A C 1
ATOM 610 O O . GLY A 1 76 ? 12.494 -8.907 10.946 1.00 90.62 76 GLY A O 1
ATOM 611 N N . ILE A 1 77 ? 11.045 -9.518 9.339 1.00 89.56 77 ILE A N 1
ATOM 612 C CA . ILE A 1 77 ? 9.826 -9.064 10.027 1.00 89.56 77 ILE A CA 1
ATOM 613 C C . ILE A 1 77 ? 9.524 -9.957 11.239 1.00 89.56 77 ILE A C 1
ATOM 615 O O . ILE A 1 77 ? 9.277 -9.440 12.329 1.00 89.56 77 ILE A O 1
ATOM 619 N N . GLN A 1 78 ? 9.630 -11.278 11.095 1.00 89.06 78 GLN A N 1
ATOM 620 C CA . GLN A 1 78 ? 9.396 -12.247 12.175 1.00 89.06 78 GLN A CA 1
ATOM 621 C C . GLN A 1 78 ? 10.444 -12.180 13.300 1.00 89.06 78 GLN A C 1
ATOM 623 O O . GLN A 1 78 ? 10.162 -12.558 14.435 1.00 89.06 78 GLN A O 1
ATOM 628 N N . ASN A 1 79 ? 11.639 -11.660 13.015 1.00 90.00 79 ASN A N 1
ATOM 629 C CA . ASN A 1 79 ? 12.669 -11.386 14.021 1.00 90.00 79 ASN A CA 1
ATOM 630 C C . ASN A 1 79 ? 12.663 -9.932 14.516 1.00 90.00 79 ASN A C 1
ATOM 632 O O . ASN A 1 79 ? 13.508 -9.554 15.327 1.00 90.00 79 ASN A O 1
ATOM 636 N N . SER A 1 80 ? 11.738 -9.105 14.028 1.00 90.44 80 SER A N 1
ATOM 637 C CA . SER A 1 80 ? 11.617 -7.715 14.455 1.00 90.44 80 SER A CA 1
ATOM 638 C C . SER A 1 80 ? 10.842 -7.583 15.767 1.00 90.44 80 SER A C 1
ATOM 640 O O . SER A 1 80 ? 10.159 -8.503 16.218 1.00 90.44 80 SER A O 1
ATOM 642 N N . GLU A 1 81 ? 10.886 -6.389 16.353 1.00 89.69 81 GLU A N 1
ATOM 643 C CA . GLU A 1 81 ? 10.090 -6.045 17.537 1.00 89.69 81 GLU A CA 1
ATOM 644 C C . GLU A 1 81 ? 8.572 -6.153 17.289 1.00 89.69 81 GLU A C 1
ATOM 646 O O . GLU A 1 81 ? 7.817 -6.371 18.226 1.00 89.69 81 GLU A O 1
ATOM 651 N N . TYR A 1 82 ? 8.132 -6.060 16.029 1.00 88.19 82 TYR A N 1
ATOM 652 C CA . TYR A 1 82 ? 6.723 -6.125 15.619 1.00 88.19 82 TYR A CA 1
ATOM 653 C C . TYR A 1 82 ? 6.283 -7.537 15.205 1.00 88.19 82 TYR A C 1
ATOM 655 O O . TYR A 1 82 ? 5.238 -7.709 14.581 1.00 88.19 82 TYR A O 1
ATOM 663 N N . ARG A 1 83 ? 7.066 -8.573 15.525 1.00 87.75 83 ARG A N 1
ATOM 664 C CA . ARG A 1 83 ? 6.753 -9.961 15.145 1.00 87.75 83 ARG A CA 1
ATOM 665 C C . ARG A 1 83 ? 5.404 -10.456 15.673 1.00 87.75 83 ARG A C 1
ATOM 667 O O . ARG A 1 83 ? 4.740 -11.219 14.990 1.00 87.75 83 ARG A O 1
ATOM 674 N N . ASN A 1 84 ? 5.012 -9.995 16.863 1.00 87.38 84 ASN A N 1
ATOM 675 C CA . ASN A 1 84 ? 3.776 -10.398 17.537 1.00 87.38 84 ASN A CA 1
ATOM 676 C C . ASN A 1 84 ? 2.561 -9.581 17.071 1.00 87.38 84 ASN A C 1
ATOM 678 O O . ASN A 1 84 ? 1.457 -9.812 17.551 1.00 87.38 84 ASN A O 1
ATOM 682 N N . LEU A 1 85 ? 2.768 -8.586 16.204 1.00 89.56 85 LEU A N 1
ATOM 683 C CA . LEU A 1 85 ? 1.688 -7.758 15.687 1.00 89.56 85 LEU A CA 1
ATOM 684 C C . LEU A 1 85 ? 0.901 -8.503 14.602 1.00 89.56 85 LEU A C 1
ATOM 686 O O . LEU A 1 85 ? -0.317 -8.402 14.558 1.00 89.56 85 LEU A O 1
ATOM 690 N N . TYR A 1 86 ? 1.594 -9.232 13.726 1.00 90.12 86 TYR A N 1
ATOM 691 C CA . TYR A 1 86 ? 0.987 -9.915 12.584 1.00 90.12 86 TYR A CA 1
ATOM 692 C C . TYR A 1 86 ? 0.435 -11.286 12.968 1.00 90.12 86 TYR A C 1
ATOM 694 O O . TYR A 1 86 ? 1.045 -12.018 13.747 1.00 90.12 86 TYR A O 1
ATOM 702 N N . ASN A 1 87 ? -0.671 -11.675 12.334 1.00 90.62 87 ASN A N 1
ATOM 703 C CA . ASN A 1 87 ? -1.125 -13.057 12.372 1.00 90.62 87 ASN A CA 1
ATOM 704 C C . ASN A 1 87 ? -0.172 -13.935 11.543 1.00 90.62 87 ASN A C 1
ATOM 706 O O . ASN A 1 87 ? 0.020 -13.697 10.349 1.00 90.62 87 ASN A O 1
ATOM 710 N N . HIS A 1 88 ? 0.411 -14.963 12.165 1.00 88.81 88 HIS A N 1
ATOM 711 C CA . HIS A 1 88 ? 1.302 -15.908 11.488 1.00 88.81 88 HIS A CA 1
ATOM 712 C C . HIS A 1 88 ? 0.616 -16.658 10.349 1.00 88.81 88 HIS A C 1
ATOM 714 O O . HIS A 1 88 ? 1.277 -17.003 9.374 1.00 88.81 88 HIS A O 1
ATOM 720 N N . GLU A 1 89 ? -0.699 -16.862 10.436 1.00 91.00 89 GLU A N 1
ATOM 721 C CA . GLU A 1 89 ? -1.447 -17.513 9.367 1.00 91.00 89 GLU A CA 1
ATOM 722 C C . GLU A 1 89 ? -1.606 -16.628 8.123 1.00 91.00 89 GLU A C 1
ATOM 724 O O . GLU A 1 89 ? -1.982 -17.139 7.072 1.00 91.00 89 GLU A O 1
ATOM 729 N N . ASN A 1 90 ? -1.323 -15.324 8.221 1.00 93.31 90 ASN A N 1
ATOM 730 C CA . ASN A 1 90 ? -1.401 -14.368 7.112 1.00 93.31 90 ASN A CA 1
ATOM 731 C C . ASN A 1 90 ? -0.040 -14.132 6.439 1.00 93.31 90 ASN A C 1
ATOM 733 O O . ASN A 1 90 ? 0.136 -13.175 5.683 1.00 93.31 90 ASN A O 1
ATOM 737 N N . ILE A 1 91 ? 0.937 -14.995 6.712 1.00 94.31 91 ILE A N 1
ATOM 738 C CA . ILE A 1 91 ? 2.276 -14.918 6.141 1.00 94.31 91 ILE A CA 1
ATOM 739 C C . ILE A 1 91 ? 2.486 -16.112 5.215 1.00 94.31 91 ILE A C 1
ATOM 741 O O . ILE A 1 91 ? 2.519 -17.254 5.663 1.00 94.31 91 ILE A O 1
ATOM 745 N N . PHE A 1 92 ? 2.690 -15.830 3.934 1.00 93.62 92 PHE A N 1
ATOM 746 C CA . PHE A 1 92 ? 3.067 -16.817 2.937 1.00 93.62 92 PHE A CA 1
ATOM 747 C C . PHE A 1 92 ? 4.538 -16.651 2.562 1.00 93.62 92 PHE A C 1
ATOM 749 O O . PHE A 1 92 ? 4.984 -15.569 2.161 1.00 93.62 92 PHE A O 1
ATOM 756 N N . VAL A 1 93 ? 5.277 -17.753 2.647 1.00 90.19 93 VAL A N 1
ATOM 757 C CA . VAL A 1 93 ? 6.650 -17.867 2.157 1.00 90.19 93 VAL A CA 1
ATOM 758 C C . VAL A 1 93 ? 6.748 -19.142 1.342 1.00 90.19 93 VAL A C 1
ATOM 760 O O . VAL A 1 93 ? 6.373 -20.203 1.826 1.00 90.19 93 VAL A O 1
ATOM 763 N N . SER A 1 94 ? 7.278 -19.056 0.122 1.00 84.19 94 SER A N 1
ATOM 764 C CA . SER A 1 94 ? 7.495 -20.257 -0.689 1.00 84.19 94 SER A CA 1
ATOM 765 C C . SER A 1 94 ? 8.557 -21.174 -0.068 1.00 84.19 94 SER A C 1
ATOM 767 O O . SER A 1 94 ? 9.702 -20.760 0.136 1.00 84.19 94 SER A O 1
ATOM 769 N N . ASP A 1 95 ? 8.209 -22.448 0.125 1.00 74.50 95 ASP A N 1
ATOM 770 C CA . ASP A 1 95 ? 9.120 -23.494 0.616 1.00 74.50 95 ASP A CA 1
ATOM 771 C C . ASP A 1 95 ? 10.324 -23.726 -0.307 1.00 74.50 95 ASP A C 1
ATOM 773 O O . ASP A 1 95 ? 11.367 -24.228 0.113 1.00 74.50 95 ASP A O 1
ATOM 777 N N . HIS A 1 96 ? 10.186 -23.380 -1.590 1.00 69.00 96 HIS A N 1
ATOM 778 C CA . HIS A 1 96 ? 11.188 -23.676 -2.613 1.00 69.00 96 HIS A CA 1
ATOM 779 C C . HIS A 1 96 ? 12.320 -22.635 -2.647 1.00 69.00 96 HIS A C 1
ATOM 781 O O . HIS A 1 96 ? 13.315 -22.843 -3.341 1.00 69.00 96 HIS A O 1
ATOM 787 N N . GLY A 1 97 ? 12.201 -21.534 -1.888 1.00 62.75 97 GLY A N 1
ATOM 788 C CA . GLY A 1 97 ? 13.287 -20.595 -1.568 1.00 62.75 97 GLY A CA 1
ATOM 789 C C . GLY A 1 97 ? 13.994 -19.919 -2.753 1.00 62.75 97 GLY A C 1
ATOM 790 O O . GLY A 1 97 ? 15.038 -19.299 -2.557 1.00 62.75 97 GLY A O 1
ATOM 791 N N . GLY A 1 98 ? 13.464 -20.050 -3.974 1.00 69.50 98 GLY A N 1
ATOM 792 C CA . GLY A 1 98 ? 14.141 -19.670 -5.218 1.00 69.50 98 GLY A CA 1
ATOM 793 C C . GLY A 1 98 ? 13.899 -18.237 -5.689 1.00 69.50 98 GLY A C 1
ATOM 794 O O . GLY A 1 98 ? 14.566 -17.790 -6.624 1.00 69.50 98 GLY A O 1
ATOM 795 N N . GLY A 1 99 ? 12.960 -17.517 -5.066 1.00 82.06 99 GLY A N 1
ATOM 796 C CA . GLY A 1 99 ? 12.535 -16.198 -5.519 1.00 82.06 99 GLY A CA 1
ATOM 797 C C . GLY A 1 99 ? 12.069 -16.170 -6.980 1.00 82.06 99 GLY A C 1
ATOM 798 O O . GLY A 1 99 ? 12.006 -17.172 -7.692 1.00 82.06 99 GLY A O 1
ATOM 799 N N . ALA A 1 100 ? 11.745 -14.977 -7.474 1.00 85.75 100 ALA A N 1
ATOM 800 C CA . ALA A 1 100 ? 11.426 -14.785 -8.891 1.00 85.75 100 ALA A CA 1
ATOM 801 C C . ALA A 1 100 ? 12.658 -14.411 -9.740 1.00 85.75 100 ALA A C 1
ATOM 803 O O . ALA A 1 100 ? 12.538 -14.265 -10.956 1.00 85.75 100 ALA A O 1
ATOM 804 N N . GLY A 1 101 ? 13.830 -14.187 -9.127 1.00 87.06 101 GLY A N 1
ATOM 805 C CA . GLY A 1 101 ? 15.076 -13.863 -9.837 1.00 87.06 101 GLY A CA 1
ATOM 806 C C . GLY A 1 101 ? 14.985 -12.628 -10.744 1.00 87.06 101 GLY A C 1
ATOM 807 O O . GLY A 1 101 ? 15.550 -12.618 -11.834 1.00 87.06 101 GLY A O 1
ATOM 808 N N . ASN A 1 102 ? 14.223 -11.604 -10.341 1.00 88.69 102 ASN A N 1
ATOM 809 C CA . ASN A 1 102 ? 13.897 -10.429 -11.165 1.00 88.69 102 ASN A CA 1
ATOM 810 C C . ASN A 1 102 ? 13.217 -10.736 -12.514 1.00 88.69 102 ASN A C 1
ATOM 812 O O . ASN A 1 102 ? 13.208 -9.883 -13.399 1.00 88.69 102 ASN A O 1
ATOM 816 N N . ASN A 1 103 ? 12.600 -11.907 -12.672 1.00 93.06 103 ASN A N 1
ATOM 817 C CA . ASN A 1 103 ? 11.878 -12.293 -13.878 1.00 93.06 103 ASN A CA 1
ATOM 818 C C . ASN A 1 103 ? 10.361 -12.271 -13.630 1.00 93.06 103 ASN A C 1
ATOM 820 O O . ASN A 1 103 ? 9.846 -13.064 -12.841 1.00 93.06 103 ASN A O 1
ATOM 824 N N . TRP A 1 104 ? 9.647 -11.386 -14.335 1.00 95.19 104 TRP A N 1
ATOM 825 C CA . TRP A 1 104 ? 8.187 -11.275 -14.247 1.00 95.19 104 TRP A CA 1
ATOM 826 C C . TRP A 1 104 ? 7.474 -12.600 -14.545 1.00 95.19 104 TRP A C 1
ATOM 828 O O . TRP A 1 104 ? 6.569 -12.976 -13.809 1.00 95.19 104 TRP A O 1
ATOM 838 N N . ALA A 1 105 ? 7.902 -13.342 -15.571 1.00 94.94 105 ALA A N 1
ATOM 839 C CA . ALA A 1 105 ? 7.249 -14.593 -15.961 1.00 94.94 105 ALA A CA 1
ATOM 840 C C . ALA A 1 105 ? 7.416 -15.682 -14.894 1.00 94.94 105 ALA A C 1
ATOM 842 O O . ALA A 1 105 ? 6.479 -16.427 -14.624 1.00 94.94 105 ALA A O 1
ATOM 843 N N . SER A 1 106 ? 8.589 -15.730 -14.251 1.00 93.88 106 SER A N 1
ATOM 844 C CA . SER A 1 106 ? 8.835 -16.632 -13.121 1.00 93.88 106 SER A CA 1
ATOM 845 C C . SER A 1 106 ? 7.920 -16.297 -11.944 1.00 93.88 106 SER A C 1
ATOM 847 O O . SER A 1 106 ? 7.253 -17.183 -11.422 1.00 93.88 106 SER A O 1
ATOM 849 N N . GLY A 1 107 ? 7.829 -15.016 -11.565 1.00 94.19 107 GLY A N 1
ATOM 850 C CA . GLY A 1 107 ? 6.942 -14.580 -10.483 1.00 94.19 107 GLY A CA 1
ATOM 851 C C . GLY A 1 107 ? 5.460 -14.819 -10.786 1.00 94.19 107 GLY A C 1
ATOM 852 O O . GLY A 1 107 ? 4.717 -15.213 -9.896 1.00 94.19 107 GLY A O 1
ATOM 853 N N . TYR A 1 108 ? 5.037 -14.614 -12.036 1.00 95.56 108 TYR A N 1
ATOM 854 C CA . TYR A 1 108 ? 3.658 -14.843 -12.471 1.00 95.56 108 TYR A CA 1
ATOM 855 C C . TYR A 1 108 ? 3.289 -16.331 -12.415 1.00 95.56 108 TYR A C 1
ATOM 857 O O . TYR A 1 108 ? 2.280 -16.688 -11.819 1.00 95.56 108 TYR A O 1
ATOM 865 N N . HIS A 1 109 ? 4.138 -17.207 -12.962 1.00 94.44 109 HIS A N 1
ATOM 866 C CA . HIS A 1 109 ? 3.888 -18.649 -12.945 1.00 94.44 109 HIS A CA 1
ATOM 867 C C . HIS A 1 109 ? 3.982 -19.250 -11.537 1.00 94.44 109 HIS A C 1
ATOM 869 O O . HIS A 1 109 ? 3.188 -20.111 -11.183 1.00 94.44 109 HIS A O 1
ATOM 875 N N . GLN A 1 110 ? 4.916 -18.781 -10.704 1.00 92.44 110 GLN A N 1
ATOM 876 C CA . GLN A 1 110 ? 4.945 -19.189 -9.299 1.00 92.44 110 GLN A CA 1
ATOM 877 C C . GLN A 1 110 ? 3.672 -18.742 -8.573 1.00 92.44 110 GLN A C 1
ATOM 879 O O . GLN A 1 110 ? 3.109 -19.535 -7.833 1.00 92.44 110 GLN A O 1
ATOM 884 N N . GLY A 1 111 ? 3.178 -17.523 -8.831 1.00 91.88 111 GLY A N 1
ATOM 885 C CA . GLY A 1 111 ? 1.906 -17.037 -8.284 1.00 91.88 111 GLY A CA 1
ATOM 886 C C . GLY A 1 111 ? 0.701 -17.908 -8.654 1.00 91.88 111 GLY A C 1
ATOM 887 O O . GLY A 1 111 ? -0.166 -18.114 -7.814 1.00 91.88 111 GLY A O 1
ATOM 888 N N . GLU A 1 112 ? 0.682 -18.458 -9.870 1.00 93.75 112 GLU A N 1
ATOM 889 C CA . GLU A 1 112 ? -0.324 -19.431 -10.318 1.00 93.75 112 GLU A CA 1
ATOM 890 C C . GLU A 1 112 ? -0.239 -20.755 -9.545 1.00 93.75 112 GLU A C 1
ATOM 892 O O . GLU A 1 112 ? -1.259 -21.285 -9.117 1.00 93.75 112 GLU A O 1
ATOM 897 N N . GLN A 1 113 ? 0.969 -21.271 -9.307 1.00 92.12 113 GLN A N 1
ATOM 898 C CA . GLN A 1 113 ? 1.161 -22.527 -8.571 1.00 92.12 113 GLN A CA 1
ATOM 899 C C . GLN A 1 113 ? 0.705 -22.446 -7.111 1.00 92.12 113 GLN A C 1
ATOM 901 O O . GLN A 1 113 ? 0.270 -23.450 -6.558 1.00 92.12 113 GLN A O 1
ATOM 906 N N . VAL A 1 114 ? 0.819 -21.267 -6.497 1.00 91.69 114 VAL A N 1
ATOM 907 C CA . VAL A 1 114 ? 0.474 -21.038 -5.084 1.00 91.69 114 VAL A CA 1
ATOM 908 C C . VAL A 1 114 ? -0.861 -20.303 -4.922 1.00 91.69 114 VAL A C 1
ATOM 910 O O . VAL A 1 114 ? -1.138 -19.724 -3.872 1.00 91.69 114 VAL A O 1
ATOM 913 N N . GLN A 1 115 ? -1.686 -20.281 -5.976 1.00 92.62 115 GLN A N 1
ATOM 914 C CA . GLN A 1 115 ? -2.950 -19.551 -5.987 1.00 92.62 115 GLN A CA 1
ATOM 915 C C . GLN A 1 115 ? -3.883 -20.027 -4.871 1.00 92.62 115 GLN A C 1
ATOM 917 O O . GLN A 1 115 ? -4.460 -19.184 -4.190 1.00 92.62 115 GLN A O 1
ATOM 922 N N . GLU A 1 116 ? -4.049 -21.342 -4.704 1.00 92.69 116 GLU A N 1
ATOM 923 C CA . GLU A 1 116 ? -4.993 -21.914 -3.733 1.00 92.69 116 GLU A CA 1
ATOM 924 C C . GLU A 1 116 ? -4.672 -21.433 -2.312 1.00 92.69 116 GLU A C 1
ATOM 926 O O . GLU A 1 116 ? -5.519 -20.800 -1.685 1.00 92.69 116 GLU A O 1
ATOM 931 N N . ASP A 1 117 ? -3.418 -21.577 -1.876 1.00 93.00 117 ASP A N 1
ATOM 932 C CA . ASP A 1 117 ? -2.971 -21.148 -0.545 1.00 93.00 117 ASP A CA 1
ATOM 933 C C . ASP A 1 117 ? -3.220 -19.651 -0.298 1.00 93.00 117 ASP A C 1
ATOM 935 O O . ASP A 1 117 ? -3.749 -19.249 0.740 1.00 93.00 117 ASP A O 1
ATOM 939 N N . ILE A 1 118 ? -2.863 -18.796 -1.263 1.00 93.94 118 ILE A N 1
ATOM 940 C CA . ILE A 1 118 ? -3.011 -17.342 -1.111 1.00 93.94 118 ILE A CA 1
ATOM 941 C C . ILE A 1 118 ? -4.480 -16.942 -1.088 1.00 93.94 118 ILE A C 1
ATOM 943 O O . ILE A 1 118 ? -4.880 -16.057 -0.328 1.00 93.94 118 ILE A O 1
ATOM 947 N N . MET A 1 119 ? -5.283 -17.559 -1.946 1.00 95.31 119 MET A N 1
ATOM 948 C CA . MET A 1 119 ? -6.695 -17.247 -2.051 1.00 95.31 119 MET A CA 1
ATOM 949 C C . MET A 1 119 ? -7.476 -17.735 -0.830 1.00 95.31 119 MET A C 1
ATOM 951 O O . MET A 1 119 ? -8.402 -17.040 -0.420 1.00 95.31 119 MET A O 1
ATOM 955 N N . ASP A 1 120 ? -7.067 -18.837 -0.203 1.00 95.38 120 ASP A N 1
ATOM 956 C CA . ASP A 1 120 ? -7.616 -19.293 1.077 1.00 95.38 120 ASP A CA 1
ATOM 957 C C . ASP A 1 120 ? -7.279 -18.316 2.216 1.00 95.38 120 ASP A C 1
ATOM 959 O O . ASP A 1 120 ? -8.144 -17.980 3.029 1.00 95.38 120 ASP A O 1
ATOM 963 N N . MET A 1 121 ? -6.053 -17.776 2.250 1.00 95.44 121 MET A N 1
ATOM 964 C CA . MET A 1 121 ? -5.674 -16.733 3.217 1.00 95.44 121 MET A CA 1
ATOM 965 C C . MET A 1 121 ? -6.495 -15.449 3.027 1.00 95.44 121 MET A C 1
ATOM 967 O O . MET A 1 121 ? -6.953 -14.856 4.006 1.00 95.44 121 MET A O 1
ATOM 971 N N . ILE A 1 122 ? -6.690 -15.017 1.775 1.00 96.12 122 ILE A N 1
ATOM 972 C CA . ILE A 1 122 ? -7.494 -13.831 1.441 1.00 96.12 122 ILE A CA 1
ATOM 973 C C . ILE A 1 122 ? -8.957 -14.039 1.829 1.00 96.12 122 ILE A C 1
ATOM 975 O O . ILE A 1 122 ? -9.559 -13.137 2.408 1.00 96.12 122 ILE A O 1
ATOM 979 N N . ASP A 1 123 ? -9.517 -15.211 1.536 1.00 95.88 123 ASP A N 1
ATOM 980 C CA . ASP A 1 123 ? -10.899 -15.542 1.872 1.00 95.88 123 ASP A CA 1
ATOM 981 C C . ASP A 1 123 ? -11.126 -15.566 3.377 1.00 95.88 123 ASP A C 1
ATOM 983 O O . ASP A 1 123 ? -12.090 -14.971 3.845 1.00 95.88 123 ASP A O 1
ATOM 987 N N . ARG A 1 124 ? -10.213 -16.162 4.152 1.00 95.25 124 ARG A N 1
ATOM 988 C CA . ARG A 1 124 ? -10.318 -16.160 5.616 1.00 95.25 124 ARG A CA 1
ATOM 989 C C . ARG A 1 124 ? -10.376 -14.738 6.179 1.00 95.25 124 ARG A C 1
ATOM 991 O O . ARG A 1 124 ? -11.191 -14.452 7.053 1.00 95.25 124 ARG A O 1
ATOM 998 N N . GLU A 1 125 ? -9.533 -13.837 5.678 1.00 94.25 125 GLU A N 1
ATOM 999 C CA . GLU A 1 125 ? -9.535 -12.431 6.104 1.00 94.25 125 GLU A CA 1
ATOM 1000 C C . GLU A 1 125 ? -10.778 -11.665 5.620 1.00 94.25 125 GLU A C 1
ATOM 1002 O O . GLU A 1 125 ? -11.299 -10.797 6.330 1.00 94.25 125 GLU A O 1
ATOM 1007 N N . ALA A 1 126 ? -11.276 -11.986 4.423 1.00 94.12 126 ALA A N 1
ATOM 1008 C CA . ALA A 1 126 ? -12.500 -11.410 3.875 1.00 94.12 126 ALA A CA 1
ATOM 1009 C C . ALA A 1 126 ? -13.745 -11.857 4.657 1.00 94.12 126 ALA A C 1
ATOM 1011 O O . ALA A 1 126 ? -14.587 -11.016 4.971 1.00 94.12 126 ALA A O 1
ATOM 1012 N N . ASP A 1 127 ? -13.831 -13.137 5.018 1.00 93.44 127 ASP A N 1
ATOM 1013 C CA . ASP A 1 127 ? -14.904 -13.718 5.831 1.00 93.44 127 ASP A CA 1
ATOM 1014 C C . ASP A 1 127 ? -14.858 -13.214 7.281 1.00 93.44 127 ASP A C 1
ATOM 1016 O O . ASP A 1 127 ? -15.896 -13.048 7.920 1.00 93.44 127 ASP A O 1
ATOM 1020 N N . GLY A 1 128 ? -13.662 -12.897 7.789 1.00 89.75 128 GLY A N 1
ATOM 1021 C CA . GLY A 1 128 ? -13.454 -12.218 9.072 1.00 89.75 128 GLY A CA 1
ATOM 1022 C C . GLY A 1 128 ? -13.739 -10.707 9.057 1.00 89.75 128 GLY A C 1
ATOM 1023 O O . GLY A 1 128 ? -13.385 -10.001 10.009 1.00 89.75 128 GLY A O 1
ATOM 1024 N N . SER A 1 129 ? -14.304 -10.169 7.974 1.00 91.12 129 SER A N 1
ATOM 1025 C CA . SER A 1 129 ? -14.670 -8.753 7.842 1.00 91.12 129 SER A CA 1
ATOM 1026 C C . SER A 1 129 ? -16.191 -8.600 7.766 1.00 91.12 129 SER A C 1
ATOM 1028 O O . SER A 1 129 ? -16.838 -9.244 6.943 1.00 91.12 129 SER A O 1
ATOM 1030 N N . ASP A 1 130 ? -16.774 -7.691 8.552 1.00 89.38 130 ASP A N 1
ATOM 1031 C CA . ASP A 1 130 ? -18.226 -7.463 8.543 1.00 89.38 130 ASP A CA 1
ATOM 1032 C C . ASP A 1 130 ? -18.673 -6.793 7.234 1.00 89.38 130 ASP A C 1
ATOM 1034 O O . ASP A 1 130 ? -19.748 -7.070 6.693 1.00 89.38 130 ASP A O 1
ATOM 1038 N N . SER A 1 131 ? -17.860 -5.867 6.714 1.00 90.50 131 SER A N 1
ATOM 1039 C CA . SER A 1 131 ? -18.126 -5.152 5.469 1.00 90.50 131 SER A CA 1
ATOM 1040 C C . SER A 1 131 ? -16.826 -4.773 4.751 1.00 90.50 131 SER A C 1
ATOM 1042 O O . SER A 1 131 ? -16.499 -3.589 4.607 1.00 90.50 131 SER A O 1
ATOM 1044 N N . LEU A 1 132 ? -16.163 -5.778 4.168 1.00 93.75 132 LEU A N 1
ATOM 1045 C CA . LEU A 1 132 ? -14.991 -5.577 3.311 1.00 93.75 132 LEU A CA 1
ATOM 1046 C C . LEU A 1 132 ? -15.258 -4.516 2.230 1.00 93.75 132 LEU A C 1
ATOM 1048 O O . LEU A 1 132 ? -16.139 -4.689 1.378 1.00 93.75 132 LEU A O 1
ATOM 1052 N N . GLU A 1 133 ? -14.492 -3.430 2.246 1.00 92.75 133 GLU A N 1
ATOM 1053 C CA . GLU A 1 133 ? -14.572 -2.351 1.264 1.00 92.75 133 GLU A CA 1
ATOM 1054 C C . GLU A 1 133 ? -13.704 -2.644 0.035 1.00 92.75 133 GLU A C 1
ATOM 1056 O O . GLU A 1 133 ? -14.148 -2.469 -1.105 1.00 92.75 133 GLU A O 1
ATOM 1061 N N . GLY A 1 134 ? -12.486 -3.135 0.256 1.00 94.94 134 GLY A N 1
ATOM 1062 C CA . GLY A 1 134 ? -11.538 -3.372 -0.820 1.00 94.94 134 GLY A CA 1
ATOM 1063 C C . GLY A 1 134 ? -10.192 -3.916 -0.368 1.00 94.94 134 GLY A C 1
ATOM 1064 O O . GLY A 1 134 ? -9.955 -4.185 0.812 1.00 94.94 134 GLY A O 1
ATOM 1065 N N . PHE A 1 135 ? -9.309 -4.045 -1.350 1.00 96.88 135 PHE A N 1
ATOM 1066 C CA . PHE A 1 135 ? -7.940 -4.503 -1.199 1.00 96.88 135 PHE A CA 1
ATOM 1067 C C . PHE A 1 135 ? -6.966 -3.368 -1.496 1.00 96.88 135 PHE A C 1
ATOM 1069 O O . PHE A 1 135 ? -7.131 -2.616 -2.461 1.00 96.88 135 PHE A O 1
ATOM 1076 N N . VAL A 1 136 ? -5.914 -3.285 -0.686 1.00 96.19 136 VAL A N 1
ATOM 1077 C CA . VAL A 1 136 ? -4.769 -2.409 -0.922 1.00 96.19 136 VAL A CA 1
ATOM 1078 C C . VAL A 1 136 ? -3.551 -3.263 -1.239 1.00 96.19 136 VAL A C 1
ATOM 1080 O O . VAL A 1 136 ? -3.049 -3.967 -0.371 1.00 96.19 136 VAL A O 1
ATOM 1083 N N . LEU A 1 137 ? -3.048 -3.191 -2.470 1.00 97.06 137 LEU A N 1
ATOM 1084 C CA . LEU A 1 137 ? -1.866 -3.932 -2.907 1.00 97.06 137 LEU A CA 1
ATOM 1085 C C . LEU A 1 137 ? -0.606 -3.060 -2.833 1.00 97.06 137 LEU A C 1
ATOM 1087 O O . LEU A 1 137 ? -0.464 -2.084 -3.571 1.00 97.06 137 LEU A O 1
ATOM 1091 N N . CYS A 1 138 ? 0.349 -3.448 -1.996 1.00 96.75 138 CYS A N 1
ATOM 1092 C CA . CYS A 1 138 ? 1.666 -2.829 -1.883 1.00 96.75 138 CYS A CA 1
ATOM 1093 C C . CYS A 1 138 ? 2.695 -3.688 -2.616 1.00 96.75 138 CYS A C 1
ATOM 1095 O O . CYS A 1 138 ? 2.993 -4.806 -2.193 1.00 96.75 138 CYS A O 1
ATOM 1097 N N . HIS A 1 139 ? 3.254 -3.174 -3.712 1.00 96.06 139 HIS A N 1
ATOM 1098 C CA . HIS A 1 139 ? 4.188 -3.936 -4.543 1.00 96.06 139 HIS A CA 1
ATOM 1099 C C . HIS A 1 139 ? 5.145 -3.034 -5.339 1.00 96.06 139 HIS A C 1
ATOM 1101 O O . HIS A 1 139 ? 4.944 -1.826 -5.477 1.00 96.06 139 HIS A O 1
ATOM 1107 N N . SER A 1 140 ? 6.197 -3.632 -5.902 1.00 93.81 140 SER A N 1
ATOM 1108 C CA . SER A 1 140 ? 7.075 -2.967 -6.875 1.00 93.81 140 SER A CA 1
ATOM 1109 C C . SER A 1 140 ? 6.736 -3.406 -8.293 1.00 93.81 140 SER A C 1
ATOM 1111 O O . SER A 1 140 ? 6.521 -4.591 -8.535 1.00 93.81 140 SER A O 1
ATOM 1113 N N . ILE A 1 141 ? 6.780 -2.475 -9.249 1.00 93.25 141 ILE A N 1
ATOM 1114 C CA . ILE A 1 141 ? 6.525 -2.788 -10.664 1.00 93.25 141 ILE A CA 1
ATOM 1115 C C . ILE A 1 141 ? 7.723 -3.438 -11.370 1.00 93.25 141 ILE A C 1
ATOM 1117 O O . ILE A 1 141 ? 7.576 -3.985 -12.458 1.00 93.25 141 ILE A O 1
ATOM 1121 N N . ALA A 1 142 ? 8.916 -3.359 -10.777 1.00 87.31 142 ALA A N 1
ATOM 1122 C CA . ALA A 1 142 ? 10.166 -3.737 -11.436 1.00 87.31 142 ALA A CA 1
ATOM 1123 C C . ALA A 1 142 ? 10.802 -5.021 -10.874 1.00 87.31 142 ALA A C 1
ATOM 1125 O O . ALA A 1 142 ? 11.591 -5.661 -11.572 1.00 87.31 142 ALA A O 1
ATOM 1126 N N . GLY A 1 143 ? 10.476 -5.410 -9.637 1.00 87.19 143 GLY A N 1
ATOM 1127 C CA . GLY A 1 143 ? 11.005 -6.626 -9.003 1.00 87.19 143 GLY A CA 1
ATOM 1128 C C . GLY A 1 143 ? 10.272 -7.887 -9.459 1.00 87.19 143 GLY A C 1
ATOM 1129 O O . GLY A 1 143 ? 9.084 -7.823 -9.732 1.00 87.19 143 GLY A O 1
ATOM 1130 N N . GLY A 1 144 ? 10.933 -9.046 -9.516 1.00 89.75 144 GLY A N 1
ATOM 1131 C CA . GLY A 1 144 ? 10.331 -10.279 -10.062 1.00 89.75 144 GLY A CA 1
ATOM 1132 C C . GLY A 1 144 ? 9.033 -10.704 -9.358 1.00 89.75 144 GLY A C 1
ATOM 1133 O O . GLY A 1 144 ? 8.005 -10.844 -10.012 1.00 89.75 144 GLY A O 1
ATOM 1134 N N . THR A 1 145 ? 9.059 -10.822 -8.025 1.00 92.75 145 THR A N 1
ATOM 1135 C CA . THR A 1 145 ? 7.894 -11.233 -7.221 1.00 92.75 145 THR A CA 1
ATOM 1136 C C . THR A 1 145 ? 6.814 -10.152 -7.231 1.00 92.75 145 THR A C 1
ATOM 1138 O O . THR A 1 145 ? 5.694 -10.398 -7.662 1.00 92.75 145 THR A O 1
ATOM 1141 N N . GLY A 1 146 ? 7.160 -8.917 -6.850 1.00 93.00 146 GLY A N 1
ATOM 1142 C CA . GLY A 1 146 ? 6.197 -7.809 -6.792 1.00 93.00 146 GLY A CA 1
ATOM 1143 C C . GLY A 1 146 ? 5.527 -7.492 -8.135 1.00 93.00 146 GLY A C 1
ATOM 1144 O O . GLY A 1 146 ? 4.356 -7.120 -8.161 1.00 93.00 146 GLY A O 1
ATOM 1145 N N . SER A 1 147 ? 6.242 -7.671 -9.248 1.00 94.31 147 SER A N 1
ATOM 1146 C CA . SER A 1 147 ? 5.721 -7.430 -10.595 1.00 94.31 147 SER A CA 1
ATOM 1147 C C . SER A 1 147 ? 4.916 -8.629 -11.105 1.00 94.31 147 SER A C 1
ATOM 1149 O O . SER A 1 147 ? 3.738 -8.473 -11.411 1.00 94.31 147 SER A O 1
ATOM 1151 N N . GLY A 1 148 ? 5.511 -9.826 -11.146 1.00 95.12 148 GLY A N 1
ATOM 1152 C CA . GLY A 1 148 ? 4.911 -11.039 -11.704 1.00 95.12 148 GLY A CA 1
ATOM 1153 C C . GLY A 1 148 ? 3.761 -11.577 -10.862 1.00 95.12 148 GLY A C 1
ATOM 1154 O O . GLY A 1 148 ? 2.622 -11.608 -11.320 1.00 95.12 148 GLY A O 1
ATOM 1155 N N . MET A 1 149 ? 4.045 -11.931 -9.608 1.00 95.00 149 MET A N 1
ATOM 1156 C CA . MET A 1 149 ? 3.041 -12.452 -8.674 1.00 95.00 149 MET A CA 1
ATOM 1157 C C . MET A 1 149 ? 1.981 -11.390 -8.362 1.00 95.00 149 MET A C 1
ATOM 1159 O O . MET A 1 149 ? 0.793 -11.687 -8.349 1.00 95.00 149 MET A O 1
ATOM 1163 N N . GLY A 1 150 ? 2.387 -10.124 -8.202 1.00 95.81 150 GLY A N 1
ATOM 1164 C CA . GLY A 1 150 ? 1.444 -9.015 -8.025 1.00 95.81 150 GLY A CA 1
ATOM 1165 C C . GLY A 1 150 ? 0.504 -8.829 -9.223 1.00 95.81 150 GLY A C 1
ATOM 1166 O O . GLY A 1 150 ? -0.682 -8.581 -9.037 1.00 95.81 150 GLY A O 1
ATOM 1167 N N . SER A 1 151 ? 1.002 -9.002 -10.454 1.00 96.62 151 SER A N 1
ATOM 1168 C CA . SER A 1 151 ? 0.176 -8.958 -11.672 1.00 96.62 151 SER A CA 1
ATOM 1169 C C . SER A 1 151 ? -0.866 -10.072 -11.710 1.00 96.62 151 SER A C 1
ATOM 1171 O O . SER A 1 151 ? -1.999 -9.819 -12.109 1.00 96.62 151 SER A O 1
ATOM 1173 N N . TYR A 1 152 ? -0.476 -11.278 -11.299 1.00 96.50 152 TYR A N 1
ATOM 1174 C CA . TYR A 1 152 ? -1.371 -12.424 -11.211 1.00 96.50 152 TYR A CA 1
ATOM 1175 C C . TYR A 1 152 ? -2.462 -12.204 -10.154 1.00 96.50 152 TYR A C 1
ATOM 1177 O O . TYR A 1 152 ? -3.644 -12.332 -10.448 1.00 96.50 152 TYR A O 1
ATOM 1185 N N . LEU A 1 153 ? -2.086 -11.743 -8.955 1.00 96.19 153 LEU A N 1
ATOM 1186 C CA . LEU A 1 153 ? -3.044 -11.434 -7.890 1.00 96.19 153 LEU A CA 1
ATOM 1187 C C . LEU A 1 153 ? -4.061 -10.369 -8.306 1.00 96.19 153 LEU A C 1
ATOM 1189 O O . LEU A 1 153 ? -5.232 -10.492 -7.971 1.00 96.19 153 LEU A O 1
ATOM 1193 N N . LEU A 1 154 ? -3.649 -9.349 -9.065 1.00 96.19 154 LEU A N 1
ATOM 1194 C CA . LEU A 1 154 ? -4.581 -8.351 -9.599 1.00 96.19 154 LEU A CA 1
ATOM 1195 C C . LEU A 1 154 ? -5.631 -8.968 -10.533 1.00 96.19 154 LEU A C 1
ATOM 1197 O O . LEU A 1 154 ? -6.783 -8.551 -10.498 1.00 96.19 154 LEU A O 1
ATOM 1201 N N . GLU A 1 155 ? -5.249 -9.932 -11.373 1.00 96.00 155 GLU A N 1
ATOM 1202 C CA . GLU A 1 155 ? -6.193 -10.656 -12.237 1.00 96.00 155 GLU A CA 1
ATOM 1203 C C . GLU A 1 155 ? -7.164 -11.490 -11.392 1.00 96.00 155 GLU A C 1
ATOM 1205 O O . GLU A 1 155 ? -8.376 -11.314 -11.498 1.00 96.00 155 GLU A O 1
ATOM 1210 N N . THR A 1 156 ? -6.640 -12.301 -10.473 1.00 95.56 156 THR A N 1
ATOM 1211 C CA . THR A 1 156 ? -7.446 -13.192 -9.629 1.00 95.56 156 THR A CA 1
ATOM 1212 C C . THR A 1 156 ? -8.402 -12.433 -8.702 1.00 95.56 156 THR A C 1
ATOM 1214 O O . THR A 1 156 ? -9.554 -12.835 -8.531 1.00 95.56 156 THR A O 1
ATOM 1217 N N . LEU A 1 157 ? -7.962 -11.311 -8.120 1.00 95.56 157 LEU A N 1
ATOM 1218 C CA . LEU A 1 157 ? -8.812 -10.454 -7.287 1.00 95.56 157 LEU A CA 1
ATOM 1219 C C . LEU A 1 157 ? -9.930 -9.808 -8.100 1.00 95.56 157 LEU A C 1
ATOM 1221 O O . LEU A 1 157 ? -11.063 -9.757 -7.628 1.00 95.56 157 LEU A O 1
ATOM 1225 N N . ASN A 1 158 ? -9.635 -9.342 -9.314 1.00 93.69 158 ASN A N 1
ATOM 1226 C CA . ASN A 1 158 ? -10.650 -8.754 -10.181 1.00 93.69 158 ASN A CA 1
ATOM 1227 C C . ASN A 1 158 ? -11.697 -9.798 -10.606 1.00 93.69 158 ASN A C 1
ATOM 1229 O O . ASN A 1 158 ? -12.885 -9.492 -10.649 1.00 93.69 158 ASN A O 1
ATOM 1233 N N . ASP A 1 159 ? -11.285 -11.047 -10.840 1.00 93.81 159 ASP A N 1
ATOM 1234 C CA . ASP A 1 159 ? -12.199 -12.130 -11.211 1.00 93.81 159 ASP A CA 1
ATOM 1235 C C . ASP A 1 159 ? -13.077 -12.589 -10.032 1.00 93.81 159 ASP A C 1
ATOM 1237 O O . ASP A 1 159 ? -14.296 -12.727 -10.179 1.00 93.81 159 ASP A O 1
ATOM 1241 N N . ARG A 1 160 ? -12.489 -12.798 -8.844 1.00 94.06 160 ARG A N 1
ATOM 1242 C CA . ARG A 1 160 ? -13.203 -13.341 -7.671 1.00 94.06 160 ARG A CA 1
ATOM 1243 C C . ARG A 1 160 ? -13.949 -12.274 -6.865 1.00 94.06 160 ARG A C 1
ATOM 1245 O O . ARG A 1 160 ? -15.044 -12.529 -6.368 1.00 94.06 160 ARG A O 1
ATOM 1252 N N . TYR A 1 161 ? -13.385 -11.071 -6.767 1.00 94.38 161 TYR A N 1
ATOM 1253 C CA . TYR A 1 161 ? -13.878 -9.956 -5.954 1.00 94.38 161 TYR A CA 1
ATOM 1254 C C . TYR A 1 161 ? -14.241 -8.716 -6.791 1.00 94.38 161 TYR A C 1
ATOM 1256 O O . TYR A 1 161 ? -14.049 -7.586 -6.352 1.00 94.38 161 TYR A O 1
ATOM 1264 N N . ASN A 1 162 ? -14.865 -8.904 -7.957 1.00 91.44 162 ASN A N 1
ATOM 1265 C CA . ASN A 1 162 ? -15.216 -7.844 -8.924 1.00 91.44 162 ASN A CA 1
ATOM 1266 C C . ASN A 1 162 ? -16.075 -6.661 -8.414 1.00 91.44 162 ASN A C 1
ATOM 1268 O O . ASN A 1 162 ? -16.260 -5.675 -9.124 1.00 91.44 162 ASN A O 1
ATOM 1272 N N . LYS A 1 163 ? -16.664 -6.758 -7.217 1.00 92.56 163 LYS A N 1
ATOM 1273 C CA . LYS A 1 163 ? -17.446 -5.681 -6.576 1.00 92.56 163 LYS A CA 1
ATOM 1274 C C . LYS A 1 163 ? -16.647 -4.894 -5.538 1.00 92.56 163 LYS A C 1
ATOM 1276 O O . LYS A 1 163 ? -17.184 -3.942 -4.973 1.00 92.56 163 LYS A O 1
ATOM 1281 N N . LYS A 1 164 ? -15.438 -5.343 -5.208 1.00 94.56 164 LYS A N 1
ATOM 1282 C CA . LYS A 1 164 ? -14.563 -4.737 -4.205 1.00 94.56 164 LYS A CA 1
ATOM 1283 C C . LYS A 1 164 ? -13.545 -3.858 -4.910 1.00 94.56 164 LYS A C 1
ATOM 1285 O O . LYS A 1 164 ? -13.111 -4.186 -6.007 1.00 94.56 164 LYS A O 1
ATOM 1290 N N . LEU A 1 165 ? -13.179 -2.751 -4.273 1.00 94.31 165 LEU A N 1
ATOM 1291 C CA . LEU A 1 165 ? -12.194 -1.844 -4.848 1.00 94.31 165 LEU A CA 1
ATOM 1292 C C . LEU A 1 165 ? -10.787 -2.424 -4.735 1.00 94.31 165 LEU A C 1
ATOM 1294 O O . LEU A 1 165 ? -10.429 -2.978 -3.696 1.00 94.31 165 LEU A O 1
ATOM 1298 N N . VAL A 1 166 ? -9.973 -2.225 -5.766 1.00 96.00 166 VAL A N 1
ATOM 1299 C CA . VAL A 1 166 ? -8.551 -2.575 -5.768 1.00 96.00 166 VAL A CA 1
ATOM 1300 C C . VAL A 1 166 ? -7.722 -1.306 -5.930 1.00 96.00 166 VAL A C 1
ATOM 1302 O O . VAL A 1 166 ? -7.621 -0.730 -7.017 1.00 96.00 166 VAL A O 1
ATOM 1305 N N . GLN A 1 167 ? -7.101 -0.867 -4.836 1.00 95.06 167 GLN A N 1
ATOM 1306 C CA . GLN A 1 167 ? -6.137 0.231 -4.837 1.00 95.06 167 GLN A CA 1
ATOM 1307 C C . GLN A 1 167 ? -4.717 -0.325 -4.738 1.00 95.06 167 GLN A C 1
ATOM 1309 O O . GLN A 1 167 ? -4.442 -1.200 -3.924 1.00 95.06 167 GLN A O 1
ATOM 1314 N N . THR A 1 168 ? -3.775 0.218 -5.504 1.00 96.12 168 THR A N 1
ATOM 1315 C CA . THR A 1 168 ? -2.366 -0.171 -5.411 1.00 96.12 168 THR A CA 1
ATOM 1316 C C . THR A 1 168 ? -1.486 0.991 -4.961 1.00 96.12 168 THR A C 1
ATOM 1318 O O . THR A 1 168 ? -1.684 2.143 -5.355 1.00 96.12 168 THR A O 1
ATOM 1321 N N . TYR A 1 169 ? -0.481 0.682 -4.146 1.00 95.56 169 TYR A N 1
ATOM 1322 C CA . TYR A 1 169 ? 0.690 1.524 -3.926 1.00 95.56 169 TYR A CA 1
ATOM 1323 C C . TYR A 1 169 ? 1.849 0.882 -4.680 1.00 95.56 169 TYR A C 1
ATOM 1325 O O . TYR A 1 169 ? 2.470 -0.080 -4.218 1.00 95.56 169 TYR A O 1
ATOM 1333 N N . SER A 1 170 ? 2.088 1.390 -5.886 1.00 94.31 170 SER A N 1
ATOM 1334 C CA . SER A 1 170 ? 3.025 0.799 -6.834 1.00 94.31 170 SER A CA 1
ATOM 1335 C C . SER A 1 170 ? 4.319 1.603 -6.856 1.00 94.31 170 SER A C 1
ATOM 1337 O O . SER A 1 170 ? 4.330 2.782 -7.219 1.00 94.31 170 SER A O 1
ATOM 1339 N N . VAL A 1 171 ? 5.422 0.949 -6.487 1.00 92.94 171 VAL A N 1
ATOM 1340 C CA . VAL A 1 171 ? 6.750 1.571 -6.471 1.00 92.94 171 VAL A CA 1
ATOM 1341 C C . VAL A 1 171 ? 7.422 1.441 -7.828 1.00 92.94 171 VAL A C 1
ATOM 1343 O O . VAL A 1 171 ? 7.703 0.331 -8.295 1.00 92.94 171 VAL A O 1
ATOM 1346 N N . PHE A 1 172 ? 7.704 2.590 -8.432 1.00 90.94 172 PHE A N 1
ATOM 1347 C CA . PHE A 1 172 ? 8.394 2.742 -9.703 1.00 90.94 172 PHE A CA 1
ATOM 1348 C C . PHE A 1 172 ? 9.916 2.721 -9.488 1.00 90.94 172 PHE A C 1
ATOM 1350 O O . PHE A 1 172 ? 10.413 3.258 -8.491 1.00 90.94 172 PHE A O 1
ATOM 1357 N N . PRO A 1 173 ? 10.673 2.077 -10.396 1.00 87.00 173 PRO A N 1
ATOM 1358 C CA . PRO A 1 173 ? 12.117 1.943 -10.265 1.00 87.00 173 PRO A CA 1
ATOM 1359 C C . PRO A 1 173 ? 12.823 3.289 -10.442 1.00 87.00 173 PRO A C 1
ATOM 1361 O O . PRO A 1 173 ? 12.310 4.196 -11.097 1.00 87.00 173 PRO A O 1
ATOM 1364 N N . ASN A 1 174 ? 14.039 3.392 -9.903 1.00 81.44 174 ASN A N 1
ATOM 1365 C CA . ASN A 1 174 ? 14.890 4.551 -10.146 1.00 81.44 174 ASN A CA 1
ATOM 1366 C C . ASN A 1 174 ? 15.418 4.514 -11.592 1.00 81.44 174 ASN A C 1
ATOM 1368 O O . ASN A 1 174 ? 16.074 3.551 -11.975 1.00 81.44 174 ASN A O 1
ATOM 1372 N N . GLN A 1 175 ? 15.147 5.555 -12.383 1.00 71.56 175 GLN A N 1
ATOM 1373 C CA . GLN A 1 175 ? 15.596 5.662 -13.780 1.00 71.56 175 GLN A CA 1
ATOM 1374 C C . GLN A 1 175 ? 16.940 6.391 -13.950 1.00 71.56 175 GLN A C 1
ATOM 1376 O O . GLN A 1 175 ? 17.503 6.377 -15.042 1.00 71.56 175 GLN A O 1
ATOM 1381 N N . MET A 1 176 ? 17.430 7.087 -12.915 1.00 62.09 176 MET A N 1
ATOM 1382 C CA . MET A 1 176 ? 18.630 7.938 -13.012 1.00 62.09 176 MET A CA 1
ATOM 1383 C C . MET A 1 176 ? 19.939 7.199 -12.735 1.00 62.09 176 MET A C 1
ATOM 1385 O O . MET A 1 176 ? 20.989 7.626 -13.209 1.00 62.09 176 MET A O 1
ATOM 1389 N N . GLU A 1 177 ? 19.885 6.113 -11.975 1.00 60.31 177 GLU A N 1
ATOM 1390 C CA . GLU A 1 177 ? 21.034 5.246 -11.731 1.00 60.31 177 GLU A CA 1
ATOM 1391 C C . GLU A 1 177 ? 20.945 4.049 -12.668 1.00 60.31 177 GLU A C 1
ATOM 1393 O O . GLU A 1 177 ? 19.852 3.539 -12.928 1.00 60.31 177 GLU A O 1
ATOM 1398 N N . THR A 1 178 ? 22.086 3.602 -13.192 1.00 54.12 178 THR A N 1
ATOM 1399 C CA . THR A 1 178 ? 22.160 2.348 -13.939 1.00 54.12 178 THR A CA 1
ATOM 1400 C C . THR A 1 178 ? 21.733 1.231 -12.996 1.00 54.12 178 THR A C 1
ATOM 1402 O O . THR A 1 178 ? 22.503 0.802 -12.146 1.00 54.12 178 THR A O 1
ATOM 1405 N N . SER A 1 179 ? 20.479 0.810 -13.100 1.00 63.75 179 SER A N 1
ATOM 1406 C CA . SER A 1 179 ? 19.985 -0.347 -12.373 1.00 63.75 179 SER A CA 1
ATOM 1407 C C . SER A 1 179 ? 20.826 -1.571 -12.739 1.00 63.75 179 SER A C 1
ATOM 1409 O O . SER A 1 179 ? 21.012 -1.861 -13.923 1.00 63.75 179 SER A O 1
ATOM 1411 N N . ASP A 1 180 ? 21.261 -2.329 -11.731 1.00 66.81 180 ASP A N 1
ATOM 1412 C CA . ASP A 1 180 ? 21.946 -3.616 -11.918 1.00 66.81 180 ASP A CA 1
ATOM 1413 C C . ASP A 1 180 ? 21.057 -4.658 -12.631 1.00 66.81 180 ASP A C 1
ATOM 1415 O O . ASP A 1 180 ? 21.529 -5.691 -13.106 1.00 66.81 180 ASP A O 1
ATOM 1419 N N . VAL A 1 181 ? 19.750 -4.394 -12.730 1.00 79.06 181 VAL A N 1
ATOM 1420 C CA . VAL A 1 181 ? 18.751 -5.287 -13.313 1.00 79.06 181 VAL A CA 1
ATOM 1421 C C . VAL A 1 181 ? 18.308 -4.760 -14.679 1.00 79.06 181 VAL A C 1
ATOM 1423 O O . VAL A 1 181 ? 17.435 -3.898 -14.795 1.00 79.06 181 VAL A O 1
ATOM 1426 N N . VAL A 1 182 ? 18.855 -5.352 -15.742 1.00 84.81 182 VAL A N 1
ATOM 1427 C CA . VAL A 1 182 ? 18.576 -4.966 -17.140 1.00 84.81 182 VAL A CA 1
ATOM 1428 C C . VAL A 1 182 ? 17.137 -5.244 -17.602 1.00 84.81 182 VAL A C 1
ATOM 1430 O O . VAL A 1 182 ? 16.660 -4.627 -18.550 1.00 84.81 182 VAL A O 1
ATOM 1433 N N . VAL A 1 183 ? 16.421 -6.157 -16.936 1.00 89.56 183 VAL A N 1
ATOM 1434 C CA . VAL A 1 183 ? 15.056 -6.579 -17.313 1.00 89.56 183 VAL A CA 1
ATOM 1435 C C . VAL A 1 183 ? 13.940 -5.714 -16.712 1.00 89.56 183 VAL A C 1
ATOM 1437 O O . VAL A 1 183 ? 12.766 -5.934 -17.004 1.00 89.56 183 VAL A O 1
ATOM 1440 N N . GLN A 1 184 ? 14.271 -4.695 -15.912 1.00 87.56 184 GLN A N 1
ATOM 1441 C CA . GLN A 1 184 ? 13.270 -3.843 -15.255 1.00 87.56 184 GLN A CA 1
ATOM 1442 C C . GLN A 1 184 ? 12.245 -3.196 -16.199 1.00 87.56 184 GLN A C 1
ATOM 1444 O O . GLN A 1 184 ? 11.069 -3.164 -15.823 1.00 87.56 184 GLN A O 1
ATOM 1449 N N . PRO A 1 185 ? 12.609 -2.704 -17.404 1.00 90.44 185 PRO A N 1
ATOM 1450 C CA . PRO A 1 185 ? 11.622 -2.140 -18.323 1.00 90.44 185 PRO A CA 1
ATOM 1451 C C . PRO A 1 185 ? 10.573 -3.165 -18.770 1.00 90.44 185 PRO A C 1
ATOM 1453 O O . PRO A 1 185 ? 9.396 -2.822 -18.871 1.00 90.44 185 PRO A O 1
ATOM 1456 N N . TYR A 1 186 ? 10.971 -4.428 -18.973 1.00 92.56 186 TYR A N 1
ATOM 1457 C CA . TYR A 1 186 ? 10.051 -5.509 -19.338 1.00 92.56 186 TYR A CA 1
ATOM 1458 C C . TYR A 1 186 ? 9.068 -5.807 -18.205 1.00 92.56 186 TYR A C 1
ATOM 1460 O O . TYR A 1 186 ? 7.858 -5.803 -18.431 1.00 92.56 186 TYR A O 1
ATOM 1468 N N . ASN A 1 187 ? 9.577 -5.985 -16.982 1.00 93.69 187 ASN A N 1
ATOM 1469 C CA . ASN A 1 187 ? 8.746 -6.234 -15.800 1.00 93.69 187 ASN A CA 1
ATOM 1470 C C . ASN A 1 187 ? 7.752 -5.087 -15.567 1.00 93.69 187 ASN A C 1
ATOM 1472 O O . ASN A 1 187 ? 6.561 -5.319 -15.348 1.00 93.69 187 ASN A O 1
ATOM 1476 N N . SER A 1 188 ? 8.234 -3.846 -15.690 1.00 92.62 188 SER A N 1
ATOM 1477 C CA . SER A 1 188 ? 7.419 -2.645 -15.495 1.00 92.62 188 SER A CA 1
ATOM 1478 C C . SER A 1 188 ? 6.293 -2.569 -16.522 1.00 92.62 188 SER A C 1
ATOM 1480 O O . SER A 1 188 ? 5.145 -2.358 -16.147 1.00 92.62 188 SER A O 1
ATOM 1482 N N . LEU A 1 189 ? 6.585 -2.785 -17.809 1.00 94.19 189 LEU A N 1
ATOM 1483 C CA . LEU A 1 189 ? 5.582 -2.691 -18.871 1.00 94.19 189 LEU A CA 1
ATOM 1484 C C . LEU A 1 189 ? 4.494 -3.768 -18.748 1.00 94.19 189 LEU A C 1
ATOM 1486 O O . LEU A 1 189 ? 3.309 -3.466 -18.906 1.00 94.19 189 LEU A O 1
ATOM 1490 N N . LEU A 1 190 ? 4.883 -5.009 -18.441 1.00 95.88 190 LEU A N 1
ATOM 1491 C CA . LEU A 1 190 ? 3.940 -6.113 -18.240 1.00 95.88 190 LEU A CA 1
ATOM 1492 C C . LEU A 1 190 ? 3.022 -5.849 -17.042 1.00 95.88 190 LEU A C 1
ATOM 1494 O O . LEU A 1 190 ? 1.807 -6.023 -17.142 1.00 95.88 190 LEU A O 1
ATOM 1498 N N . THR A 1 191 ? 3.586 -5.331 -15.952 1.00 95.88 191 THR A N 1
ATOM 1499 C CA . THR A 1 191 ? 2.828 -4.973 -14.746 1.00 95.88 191 THR A CA 1
ATOM 1500 C C . THR A 1 191 ? 1.902 -3.788 -14.982 1.00 95.88 191 THR A C 1
ATOM 1502 O O . THR A 1 191 ? 0.739 -3.827 -14.589 1.00 95.88 191 THR A O 1
ATOM 1505 N N . LEU A 1 192 ? 2.370 -2.750 -15.684 1.00 94.81 192 LEU A N 1
ATOM 1506 C CA . LEU A 1 192 ? 1.565 -1.573 -16.018 1.00 94.81 192 LEU A CA 1
ATOM 1507 C C . LEU A 1 192 ? 0.309 -1.945 -16.804 1.00 94.81 192 LEU A C 1
ATOM 1509 O O . LEU A 1 192 ? -0.755 -1.403 -16.526 1.00 94.81 192 LEU A O 1
ATOM 1513 N N . LYS A 1 193 ? 0.392 -2.911 -17.727 1.00 95.06 193 LYS A N 1
ATOM 1514 C CA . LYS A 1 193 ? -0.795 -3.421 -18.423 1.00 95.06 193 LYS A CA 1
ATOM 1515 C C . LYS A 1 193 ? -1.837 -3.973 -17.440 1.00 95.06 193 LYS A C 1
ATOM 1517 O O . LYS A 1 193 ? -3.025 -3.737 -17.637 1.00 95.06 193 LYS A O 1
ATOM 1522 N N . ARG A 1 194 ? -1.427 -4.699 -16.394 1.00 95.38 194 ARG A N 1
ATOM 1523 C CA . ARG A 1 194 ? -2.366 -5.264 -15.404 1.00 95.38 194 ARG A CA 1
ATOM 1524 C C . ARG A 1 194 ? -2.933 -4.204 -14.484 1.00 95.38 194 ARG A C 1
ATOM 1526 O O . ARG A 1 194 ? -4.140 -4.180 -14.287 1.00 95.38 194 ARG A O 1
ATOM 1533 N N . LEU A 1 195 ? -2.093 -3.274 -14.043 1.00 95.06 195 LEU A N 1
ATOM 1534 C CA . LEU A 1 195 ? -2.531 -2.095 -13.303 1.00 95.06 195 LEU A CA 1
ATOM 1535 C C . LEU A 1 195 ? -3.598 -1.315 -14.087 1.00 95.06 195 LEU A C 1
ATOM 1537 O O . LEU A 1 195 ? -4.639 -1.002 -13.535 1.00 95.06 195 LEU A O 1
ATOM 1541 N N . THR A 1 196 ? -3.417 -1.113 -15.399 1.00 92.88 196 THR A N 1
ATOM 1542 C CA . THR A 1 196 ? -4.407 -0.382 -16.212 1.00 92.88 196 THR A CA 1
ATOM 1543 C C . THR A 1 196 ? -5.756 -1.084 -16.384 1.00 92.88 196 THR A C 1
ATOM 1545 O O . THR A 1 196 ? -6.731 -0.415 -16.718 1.00 92.88 196 THR A O 1
ATOM 1548 N N . LEU A 1 197 ? -5.800 -2.414 -16.261 1.00 92.69 197 LEU A N 1
ATOM 1549 C CA . LEU A 1 197 ? -6.983 -3.220 -16.586 1.00 92.69 197 LEU A CA 1
ATOM 1550 C C . LEU A 1 197 ? -7.732 -3.708 -15.344 1.00 92.69 197 LEU A C 1
ATOM 1552 O O . LEU A 1 197 ? -8.951 -3.820 -15.400 1.00 92.69 197 LEU A O 1
ATOM 1556 N N . ASN A 1 198 ? -7.005 -3.999 -14.264 1.00 94.44 198 ASN A N 1
ATOM 1557 C CA . ASN A 1 198 ? -7.523 -4.722 -13.103 1.00 94.44 198 ASN A CA 1
ATOM 1558 C C . ASN A 1 198 ? -7.449 -3.924 -11.793 1.00 94.44 198 ASN A C 1
ATOM 1560 O O . ASN A 1 198 ? -7.934 -4.409 -10.779 1.00 94.44 198 ASN A O 1
ATOM 1564 N N . ALA A 1 199 ? -6.815 -2.745 -11.778 1.00 94.19 199 ALA A N 1
ATOM 1565 C CA . ALA A 1 199 ? -6.818 -1.870 -10.608 1.00 94.19 199 ALA A CA 1
ATOM 1566 C C . ALA A 1 199 ? -7.778 -0.694 -10.822 1.00 94.19 199 ALA A C 1
ATOM 1568 O O . ALA A 1 199 ? -7.794 -0.079 -11.890 1.00 94.19 199 ALA A O 1
ATOM 1569 N N . ASP A 1 200 ? -8.532 -0.344 -9.781 1.00 93.31 200 ASP A N 1
ATOM 1570 C CA . ASP A 1 200 ? -9.395 0.839 -9.790 1.00 93.31 200 ASP A CA 1
ATOM 1571 C C . ASP A 1 200 ? -8.588 2.118 -9.590 1.00 93.31 200 ASP A C 1
ATOM 1573 O O . ASP A 1 200 ? -8.969 3.179 -10.074 1.00 93.31 200 ASP A O 1
ATOM 1577 N N . CYS A 1 201 ? -7.480 2.032 -8.851 1.00 91.94 201 CYS A N 1
ATOM 1578 C CA . CYS A 1 201 ? -6.659 3.170 -8.467 1.00 91.94 201 CYS A CA 1
ATOM 1579 C C . CYS A 1 201 ? -5.197 2.768 -8.275 1.00 91.94 201 CYS A C 1
ATOM 1581 O O . CYS A 1 201 ? -4.903 1.840 -7.527 1.00 91.94 201 CYS A O 1
ATOM 1583 N N . VAL A 1 202 ? -4.267 3.534 -8.852 1.00 92.94 202 VAL A N 1
ATOM 1584 C CA . VAL A 1 202 ? -2.824 3.282 -8.732 1.00 92.94 202 VAL A CA 1
ATOM 1585 C C . VAL A 1 202 ? -2.128 4.519 -8.194 1.00 92.94 202 VAL A C 1
ATOM 1587 O O . VAL A 1 202 ? -1.916 5.492 -8.921 1.00 92.94 202 VAL A O 1
ATOM 1590 N N . VAL A 1 203 ? -1.726 4.476 -6.927 1.00 92.19 203 VAL A N 1
ATOM 1591 C CA . VAL A 1 203 ? -0.891 5.509 -6.314 1.00 92.19 203 VAL A CA 1
ATOM 1592 C C . VAL A 1 203 ? 0.554 5.283 -6.737 1.00 92.19 203 VAL A C 1
ATOM 1594 O O . VAL A 1 203 ? 1.179 4.280 -6.389 1.00 92.19 203 VAL A O 1
ATOM 1597 N N . VAL A 1 204 ? 1.082 6.234 -7.505 1.00 90.25 204 VAL A N 1
ATOM 1598 C CA . VAL A 1 204 ? 2.432 6.166 -8.063 1.00 90.25 204 VAL A CA 1
ATOM 1599 C C . VAL A 1 204 ? 3.436 6.669 -7.031 1.00 90.25 204 VAL A C 1
ATOM 1601 O O . VAL A 1 204 ? 3.358 7.815 -6.577 1.00 90.25 204 VAL A O 1
ATOM 1604 N N . LEU A 1 205 ? 4.400 5.813 -6.697 1.00 89.88 205 LEU A N 1
ATOM 1605 C CA . LEU A 1 205 ? 5.518 6.119 -5.811 1.00 89.88 205 LEU A CA 1
ATOM 1606 C C . LEU A 1 205 ? 6.819 5.977 -6.596 1.00 89.88 205 LEU A C 1
ATOM 1608 O O . LEU A 1 205 ? 7.230 4.869 -6.923 1.00 89.88 205 LEU A O 1
ATOM 1612 N N . ASP A 1 206 ? 7.463 7.087 -6.936 1.00 88.69 206 ASP A N 1
ATOM 1613 C CA . ASP A 1 206 ? 8.654 7.069 -7.783 1.00 88.69 206 ASP A CA 1
ATOM 1614 C C . ASP A 1 206 ? 9.941 7.188 -6.965 1.00 88.69 206 ASP A C 1
ATOM 1616 O O . ASP A 1 206 ? 10.222 8.232 -6.371 1.00 88.69 206 ASP A O 1
ATOM 1620 N N . ASN A 1 207 ? 10.767 6.138 -6.993 1.00 87.94 207 ASN A N 1
ATOM 1621 C CA . ASN A 1 207 ? 12.044 6.113 -6.286 1.00 87.94 207 ASN A CA 1
ATOM 1622 C C . ASN A 1 207 ? 13.012 7.208 -6.747 1.00 87.94 207 ASN A C 1
ATOM 1624 O O . ASN A 1 207 ? 13.766 7.726 -5.926 1.00 87.94 207 ASN A O 1
ATOM 1628 N N . THR A 1 208 ? 12.979 7.628 -8.015 1.00 85.81 208 THR A N 1
ATOM 1629 C CA . THR A 1 208 ? 13.803 8.752 -8.479 1.00 85.81 208 THR A CA 1
ATOM 1630 C C . THR A 1 208 ? 13.399 10.052 -7.780 1.00 85.81 208 THR A C 1
ATOM 1632 O O . THR A 1 208 ? 14.252 10.811 -7.309 1.00 85.81 208 THR A O 1
ATOM 1635 N N . ALA A 1 209 ? 12.096 10.319 -7.673 1.00 84.56 209 ALA A N 1
ATOM 1636 C CA . ALA A 1 209 ? 11.592 11.509 -6.998 1.00 84.56 209 ALA A CA 1
ATOM 1637 C C . ALA A 1 209 ? 11.767 11.436 -5.473 1.00 84.56 209 ALA A C 1
ATOM 1639 O O . ALA A 1 209 ? 12.130 12.444 -4.862 1.00 84.56 209 ALA A O 1
ATOM 1640 N N . LEU A 1 210 ? 11.566 10.261 -4.870 1.00 86.38 210 LEU A N 1
ATOM 1641 C CA . LEU A 1 210 ? 11.781 10.019 -3.441 1.00 86.38 210 LEU A CA 1
ATOM 1642 C C . LEU A 1 210 ? 13.251 10.221 -3.052 1.00 86.38 210 LEU A C 1
ATOM 1644 O O . LEU A 1 210 ? 13.526 10.948 -2.098 1.00 86.38 210 LEU A O 1
ATOM 1648 N N . ASN A 1 211 ? 14.195 9.679 -3.831 1.00 84.50 211 ASN A N 1
ATOM 1649 C CA . ASN A 1 211 ? 15.630 9.890 -3.619 1.00 84.50 211 ASN A CA 1
ATOM 1650 C C . ASN A 1 211 ? 16.005 11.370 -3.736 1.00 84.50 211 ASN A C 1
ATOM 1652 O O . ASN A 1 211 ? 16.687 11.906 -2.863 1.00 84.50 211 ASN A O 1
ATOM 1656 N N . ARG A 1 212 ? 15.497 12.071 -4.759 1.00 85.19 212 ARG A N 1
ATOM 1657 C CA . ARG A 1 212 ? 15.700 13.521 -4.896 1.00 85.19 212 ARG A CA 1
ATOM 1658 C C . ARG A 1 212 ? 15.197 14.281 -3.669 1.00 85.19 212 ARG A C 1
ATOM 1660 O O . ARG A 1 212 ? 15.892 15.161 -3.173 1.00 85.19 212 ARG A O 1
ATOM 1667 N N . ILE A 1 213 ? 14.002 13.956 -3.175 1.00 83.12 213 ILE A N 1
ATOM 1668 C CA . ILE A 1 213 ? 13.430 14.591 -1.982 1.00 83.12 213 ILE A CA 1
ATOM 1669 C C . ILE A 1 213 ? 14.300 14.314 -0.749 1.00 83.12 213 ILE A C 1
ATOM 1671 O O . ILE A 1 213 ? 14.591 15.242 0.007 1.00 83.12 213 ILE A O 1
ATOM 1675 N N . ALA A 1 214 ? 14.751 13.075 -0.562 1.00 83.62 214 ALA A N 1
ATOM 1676 C CA . ALA A 1 214 ? 15.603 12.697 0.560 1.00 83.62 214 ALA A CA 1
ATOM 1677 C C . ALA A 1 214 ? 16.938 13.469 0.562 1.00 83.62 214 ALA A C 1
ATOM 1679 O O . ALA A 1 214 ? 17.353 13.991 1.597 1.00 83.62 214 ALA A O 1
ATOM 1680 N N . VAL A 1 215 ? 17.568 13.633 -0.603 1.00 83.56 215 VAL A N 1
ATOM 1681 C CA . VAL A 1 215 ? 18.824 14.387 -0.737 1.00 83.56 215 VAL A CA 1
ATOM 1682 C C . VAL A 1 215 ? 18.598 15.896 -0.588 1.00 83.56 215 VAL A C 1
ATOM 1684 O O . VAL A 1 215 ? 19.264 16.554 0.209 1.00 83.56 215 VAL A O 1
ATOM 1687 N N . GLU A 1 216 ? 17.645 16.471 -1.328 1.00 80.69 216 GLU A N 1
ATOM 1688 C CA . GLU A 1 216 ? 17.463 17.927 -1.394 1.00 80.69 216 GLU A CA 1
ATOM 1689 C C . GLU A 1 216 ? 16.800 18.519 -0.141 1.00 80.69 216 GLU A C 1
ATOM 1691 O O . GLU A 1 216 ? 17.091 19.662 0.217 1.00 80.69 216 GLU A O 1
ATOM 1696 N N . ARG A 1 217 ? 15.874 17.790 0.499 1.00 75.88 217 ARG A N 1
ATOM 1697 C CA . ARG A 1 217 ? 15.043 18.311 1.604 1.00 75.88 217 ARG A CA 1
ATOM 1698 C C . ARG A 1 217 ? 15.431 17.770 2.965 1.00 75.88 217 ARG A C 1
ATOM 1700 O O . ARG A 1 217 ? 15.355 18.515 3.935 1.00 75.88 217 ARG A O 1
ATOM 1707 N N . LEU A 1 218 ? 15.818 16.498 3.041 1.00 75.69 218 LEU A N 1
ATOM 1708 C CA . LEU A 1 218 ? 16.261 15.893 4.299 1.00 75.69 218 LEU A CA 1
ATOM 1709 C C . LEU A 1 218 ? 17.781 15.974 4.479 1.00 75.69 218 LEU A C 1
ATOM 1711 O O . LEU A 1 218 ? 18.279 15.594 5.533 1.00 75.69 218 LEU A O 1
ATOM 1715 N N . HIS A 1 219 ? 18.503 16.497 3.480 1.00 79.75 219 HIS A N 1
ATOM 1716 C CA . HIS A 1 219 ? 19.959 16.649 3.494 1.00 79.75 219 HIS A CA 1
ATOM 1717 C C . HIS A 1 219 ? 20.696 15.326 3.753 1.00 79.75 219 HIS A C 1
ATOM 1719 O O . HIS A 1 219 ? 21.738 15.294 4.406 1.00 79.75 219 HIS A O 1
ATOM 1725 N N . LEU A 1 220 ? 20.147 14.225 3.232 1.00 79.94 220 LEU A N 1
ATOM 1726 C CA . LEU A 1 220 ? 20.750 12.901 3.322 1.00 79.94 220 LEU A CA 1
ATOM 1727 C C . LEU A 1 220 ? 21.712 12.704 2.150 1.00 79.94 220 LEU A C 1
ATOM 1729 O O . LEU A 1 220 ? 21.284 12.702 1.001 1.00 79.94 220 LEU A O 1
ATOM 1733 N N . SER A 1 221 ? 23.005 12.523 2.423 1.00 77.00 221 SER A N 1
ATOM 1734 C CA . SER A 1 221 ? 24.014 12.364 1.364 1.00 77.00 221 SER A CA 1
ATOM 1735 C C . SER A 1 221 ? 23.825 11.081 0.548 1.00 77.00 221 SER A C 1
ATOM 1737 O O . SER A 1 221 ? 24.005 11.108 -0.661 1.00 77.00 221 SER A O 1
ATOM 1739 N N . ASN A 1 222 ? 23.445 9.980 1.208 1.00 79.00 222 ASN A N 1
ATOM 1740 C CA . ASN A 1 222 ? 23.158 8.678 0.599 1.00 79.00 222 ASN A CA 1
ATOM 1741 C C . ASN A 1 222 ? 21.902 8.089 1.267 1.00 79.00 222 ASN A C 1
ATOM 1743 O O . ASN A 1 222 ? 22.022 7.488 2.340 1.00 79.00 222 ASN A O 1
ATOM 1747 N N . PRO A 1 223 ? 20.695 8.309 0.711 1.00 81.38 223 PRO A N 1
ATOM 1748 C CA . PRO A 1 223 ? 19.463 7.826 1.321 1.00 81.38 223 PRO A CA 1
ATOM 1749 C C . PRO A 1 223 ? 19.392 6.296 1.280 1.00 81.38 223 PRO A C 1
ATOM 1751 O O . PRO A 1 223 ? 19.599 5.674 0.241 1.00 81.38 223 PRO A O 1
ATOM 1754 N N . THR A 1 224 ? 19.082 5.677 2.418 1.00 85.38 224 THR A N 1
ATOM 1755 C CA . THR A 1 224 ? 18.883 4.221 2.499 1.00 85.38 224 THR A CA 1
ATOM 1756 C C . THR A 1 224 ? 17.447 3.831 2.132 1.00 85.38 224 THR A C 1
ATOM 1758 O O . THR A 1 224 ? 16.521 4.642 2.229 1.00 85.38 224 THR A O 1
ATOM 1761 N N . PHE A 1 225 ? 17.225 2.558 1.775 1.00 83.44 225 PHE A N 1
ATOM 1762 C CA . PHE A 1 225 ? 15.870 2.030 1.552 1.00 83.44 225 PHE A CA 1
ATOM 1763 C C . PHE A 1 225 ? 14.965 2.182 2.781 1.00 83.44 225 PHE A C 1
ATOM 1765 O O . PHE A 1 225 ? 13.784 2.461 2.639 1.00 83.44 225 PHE A O 1
ATOM 1772 N N . SER A 1 226 ? 15.514 2.089 3.995 1.00 84.12 226 SER A N 1
ATOM 1773 C CA . SER A 1 226 ? 14.735 2.335 5.214 1.00 84.12 226 SER A CA 1
ATOM 1774 C C . SER A 1 226 ? 14.198 3.768 5.259 1.00 84.12 226 SER A C 1
ATOM 1776 O O . SER A 1 226 ? 13.022 3.967 5.527 1.00 84.12 226 SER A O 1
ATOM 1778 N N . GLN A 1 227 ? 15.032 4.765 4.947 1.00 84.75 227 GLN A N 1
ATOM 1779 C CA . GLN A 1 227 ? 14.640 6.179 4.995 1.00 84.75 227 GLN A CA 1
ATOM 1780 C C . GLN A 1 227 ? 13.624 6.543 3.907 1.00 84.75 227 GLN A C 1
ATOM 1782 O O . GLN A 1 227 ? 12.696 7.312 4.151 1.00 84.75 227 GLN A O 1
ATOM 1787 N N . THR A 1 228 ? 13.784 5.990 2.703 1.00 86.12 228 THR A N 1
ATOM 1788 C CA . THR A 1 228 ? 12.815 6.185 1.614 1.00 86.12 228 THR A CA 1
ATOM 1789 C C . THR A 1 228 ? 11.488 5.490 1.918 1.00 86.12 228 THR A C 1
ATOM 1791 O O . THR A 1 228 ? 10.438 6.102 1.732 1.00 86.12 228 THR A O 1
ATOM 1794 N N . ASN A 1 229 ? 11.513 4.282 2.485 1.00 89.88 229 ASN A N 1
ATOM 1795 C CA . ASN A 1 229 ? 10.305 3.580 2.915 1.00 89.88 229 ASN A CA 1
ATOM 1796 C C . ASN A 1 229 ? 9.567 4.322 4.039 1.00 89.88 229 ASN A C 1
ATOM 1798 O O . ASN A 1 229 ? 8.342 4.376 3.997 1.00 89.88 229 ASN A O 1
ATOM 1802 N N . SER A 1 230 ? 10.265 4.970 4.981 1.00 87.31 230 SER A N 1
ATOM 1803 C CA . SER A 1 230 ? 9.616 5.811 6.003 1.00 87.31 230 SER A CA 1
ATOM 1804 C C . SER A 1 230 ? 8.931 7.057 5.410 1.00 87.31 230 SER A C 1
ATOM 1806 O O . SER A 1 230 ? 7.905 7.520 5.914 1.00 87.31 230 SER A O 1
ATOM 1808 N N . LEU A 1 231 ? 9.447 7.611 4.304 1.00 85.69 231 LEU A N 1
ATOM 1809 C CA . LEU A 1 231 ? 8.744 8.675 3.572 1.00 85.69 231 LEU A CA 1
ATOM 1810 C C . LEU A 1 231 ? 7.484 8.147 2.889 1.00 85.69 231 LEU A C 1
ATOM 1812 O O . LEU A 1 231 ? 6.434 8.785 2.954 1.00 85.69 231 LEU A O 1
ATOM 1816 N N . VAL A 1 232 ? 7.584 6.979 2.255 1.00 89.38 232 VAL A N 1
ATOM 1817 C CA . VAL A 1 232 ? 6.441 6.320 1.620 1.00 89.38 232 VAL A CA 1
ATOM 1818 C C . VAL A 1 232 ? 5.369 5.975 2.654 1.00 89.38 232 VAL A C 1
ATOM 1820 O O . VAL A 1 232 ? 4.201 6.286 2.430 1.00 89.38 232 VAL A O 1
ATOM 1823 N N . SER A 1 233 ? 5.745 5.417 3.807 1.00 89.50 233 SER A N 1
ATOM 1824 C CA . SER A 1 233 ? 4.805 5.067 4.875 1.00 89.50 233 SER A CA 1
ATOM 1825 C C . SER A 1 233 ? 4.075 6.295 5.418 1.00 89.50 233 SER A C 1
ATOM 1827 O O . SER A 1 233 ? 2.865 6.244 5.630 1.00 89.50 233 SER A O 1
ATOM 1829 N N . THR A 1 234 ? 4.769 7.431 5.547 1.00 86.38 234 THR A N 1
ATOM 1830 C CA . THR A 1 234 ? 4.159 8.712 5.938 1.00 86.38 234 THR A CA 1
ATOM 1831 C C . THR A 1 234 ? 3.086 9.149 4.936 1.00 86.38 234 THR A C 1
ATOM 1833 O O . THR A 1 234 ? 2.003 9.580 5.329 1.00 86.38 23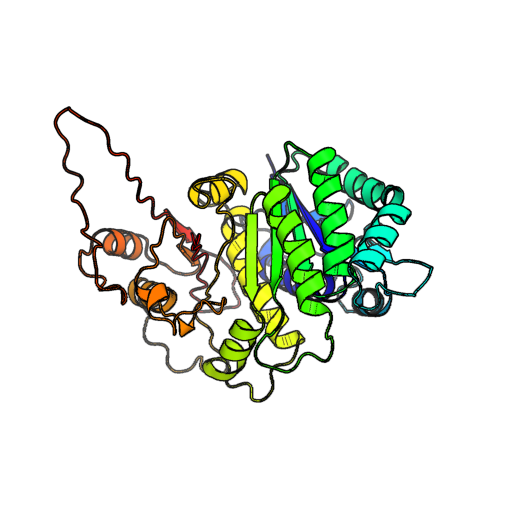4 THR A O 1
ATOM 1836 N N . VAL A 1 235 ? 3.350 9.008 3.634 1.00 85.88 235 VAL A N 1
ATOM 1837 C CA . VAL A 1 235 ? 2.398 9.358 2.563 1.00 85.88 235 VAL A CA 1
ATOM 1838 C C . VAL A 1 235 ? 1.214 8.400 2.544 1.00 85.88 235 VAL A C 1
ATOM 1840 O O . VAL A 1 235 ? 0.074 8.845 2.434 1.00 85.88 235 VAL A O 1
ATOM 1843 N N . MET A 1 236 ? 1.466 7.098 2.686 1.00 89.38 236 MET A N 1
ATOM 1844 C CA . MET A 1 236 ? 0.420 6.080 2.781 1.00 89.38 236 MET A CA 1
ATOM 1845 C C . MET A 1 236 ? -0.484 6.337 3.989 1.00 89.38 236 MET A C 1
ATOM 1847 O O . MET A 1 236 ? -1.708 6.383 3.847 1.00 89.38 236 MET A O 1
ATOM 1851 N N . SER A 1 237 ? 0.102 6.609 5.157 1.00 87.88 237 SER A N 1
ATOM 1852 C CA . SER A 1 237 ? -0.641 6.964 6.367 1.00 87.88 237 SER A CA 1
ATOM 1853 C C . SER A 1 237 ? -1.476 8.231 6.164 1.00 87.88 237 SER A C 1
ATOM 1855 O O . SER A 1 237 ? -2.679 8.225 6.437 1.00 87.88 237 SER A O 1
ATOM 1857 N N . ALA A 1 238 ? -0.881 9.291 5.604 1.00 84.25 238 ALA A N 1
ATOM 1858 C CA . ALA A 1 238 ? -1.581 10.543 5.320 1.00 84.25 238 ALA A CA 1
ATOM 1859 C C . ALA A 1 238 ? -2.740 10.353 4.328 1.00 84.25 238 ALA A C 1
ATOM 1861 O O . ALA A 1 238 ? -3.785 10.994 4.455 1.00 84.25 238 ALA A O 1
ATOM 1862 N N . SER A 1 239 ? -2.570 9.444 3.363 1.00 84.12 239 SER A N 1
ATOM 1863 C CA . SER A 1 239 ? -3.589 9.158 2.358 1.00 84.12 239 SER A CA 1
ATOM 1864 C C . SER A 1 239 ? -4.791 8.373 2.892 1.00 84.12 239 SER A C 1
ATOM 1866 O O . SER A 1 239 ? -5.892 8.479 2.367 1.00 84.12 239 SER A O 1
ATOM 1868 N N . THR A 1 240 ? -4.602 7.627 3.977 1.00 86.31 240 THR A N 1
ATOM 1869 C CA . THR A 1 240 ? -5.651 6.809 4.604 1.00 86.31 240 THR A CA 1
ATOM 1870 C C . THR A 1 240 ? -6.277 7.488 5.821 1.00 86.31 240 THR A C 1
ATOM 1872 O O . THR A 1 240 ? -7.154 6.927 6.475 1.00 86.31 240 THR A O 1
ATOM 1875 N N . THR A 1 241 ? -5.864 8.717 6.144 1.00 83.12 241 THR A N 1
ATOM 1876 C CA . THR A 1 241 ? -6.346 9.441 7.327 1.00 83.12 241 THR A CA 1
ATOM 1877 C C . THR A 1 241 ? -7.851 9.698 7.287 1.00 83.12 241 THR A C 1
ATOM 1879 O O . THR A 1 241 ? -8.486 9.622 8.332 1.00 83.12 241 THR A O 1
ATOM 1882 N N . THR A 1 242 ? -8.447 9.952 6.116 1.00 81.44 242 THR A N 1
ATOM 1883 C CA . THR A 1 242 ? -9.903 10.177 6.004 1.00 81.44 242 THR A CA 1
ATOM 1884 C C . THR A 1 242 ? -10.729 8.935 6.325 1.00 81.44 242 THR A C 1
ATOM 1886 O O . THR A 1 242 ? -11.887 9.060 6.709 1.00 81.44 242 THR A O 1
ATOM 1889 N N . LEU A 1 243 ? -10.135 7.750 6.181 1.00 85.00 243 LEU A N 1
ATOM 1890 C CA . LEU A 1 243 ? -10.772 6.470 6.481 1.00 85.00 243 LEU A CA 1
ATOM 1891 C C . LEU A 1 243 ? -10.678 6.168 7.985 1.00 85.00 243 LEU A C 1
ATOM 1893 O O . LEU A 1 243 ? -11.658 5.770 8.612 1.00 85.00 243 LEU A O 1
ATOM 1897 N N . ARG A 1 244 ? -9.501 6.423 8.573 1.00 86.00 244 ARG A N 1
ATOM 1898 C CA . ARG A 1 244 ? -9.165 6.109 9.974 1.00 86.00 244 ARG A CA 1
ATOM 1899 C C . ARG A 1 244 ? -9.684 7.126 10.979 1.00 86.00 244 ARG A C 1
ATOM 1901 O O . ARG A 1 244 ? -9.980 6.774 12.114 1.00 86.00 244 ARG A O 1
ATOM 1908 N N . TYR A 1 245 ? -9.802 8.391 10.595 1.00 82.06 245 TYR A N 1
ATOM 1909 C CA . TYR A 1 245 ? -10.329 9.433 11.468 1.00 82.06 245 TYR A CA 1
ATOM 1910 C C . TYR A 1 245 ? -11.638 9.950 10.884 1.00 82.06 245 TYR A C 1
ATOM 1912 O O . TYR A 1 245 ? -11.653 10.392 9.736 1.00 82.06 245 TYR A O 1
ATOM 1920 N N . PRO A 1 246 ? -12.747 9.906 11.641 1.00 69.31 246 PRO A N 1
ATOM 1921 C CA . PRO A 1 246 ? -14.049 10.281 11.112 1.00 69.31 246 PRO A CA 1
ATOM 1922 C C . PRO A 1 246 ? -14.063 11.761 10.705 1.00 69.31 246 PRO A C 1
ATOM 1924 O O . PRO A 1 246 ? -13.897 12.658 11.532 1.00 69.31 246 PRO A O 1
ATOM 1927 N N . GLY A 1 247 ? -14.266 12.011 9.412 1.00 69.94 247 GLY A N 1
ATOM 1928 C CA . GLY A 1 247 ? -14.446 13.335 8.826 1.00 69.94 247 GLY A CA 1
ATOM 1929 C C . GLY A 1 247 ? -15.885 13.581 8.371 1.00 69.94 247 GLY A C 1
ATOM 1930 O O . GLY A 1 247 ? -16.798 12.805 8.647 1.00 69.94 247 GLY A O 1
ATOM 1931 N N . TYR A 1 248 ? -16.109 14.685 7.654 1.00 63.06 248 TYR A N 1
ATOM 1932 C CA . TYR A 1 248 ? -17.437 15.032 7.119 1.00 63.06 248 TYR A CA 1
ATOM 1933 C C . TYR A 1 248 ? -17.673 14.538 5.676 1.00 63.06 248 TYR A C 1
ATOM 1935 O O . TYR A 1 248 ? -18.813 14.420 5.246 1.00 63.06 248 TYR A O 1
ATOM 1943 N N . MET A 1 249 ? -16.610 14.272 4.909 1.00 67.06 249 MET A N 1
ATOM 1944 C CA . MET A 1 249 ? -16.660 13.849 3.497 1.00 67.06 249 MET A CA 1
ATOM 1945 C C . MET A 1 249 ? -15.659 12.703 3.265 1.00 67.06 249 MET A C 1
ATOM 1947 O O . MET A 1 249 ? -14.783 12.514 4.096 1.00 67.06 249 MET A O 1
ATOM 1951 N N . ASN A 1 250 ? -15.769 11.944 2.170 1.00 71.31 250 ASN A N 1
ATOM 1952 C CA . ASN A 1 250 ? -14.788 10.918 1.754 1.00 71.31 250 ASN A CA 1
ATOM 1953 C C . ASN A 1 250 ? -14.279 10.007 2.895 1.00 71.31 250 ASN A C 1
ATOM 1955 O O . ASN A 1 250 ? -13.078 9.768 3.026 1.00 71.31 250 ASN A O 1
ATOM 1959 N N . ASN A 1 251 ? -15.199 9.553 3.750 1.00 79.25 251 ASN A N 1
ATOM 1960 C CA . ASN A 1 251 ? -14.887 8.679 4.889 1.00 79.25 251 ASN A CA 1
ATOM 1961 C C . ASN A 1 251 ? -14.782 7.200 4.489 1.00 79.25 251 ASN A C 1
ATOM 1963 O O . ASN A 1 251 ? -14.603 6.337 5.344 1.00 79.25 251 ASN A O 1
ATOM 1967 N N . ASP A 1 252 ? -14.985 6.922 3.210 1.00 84.00 252 ASP A N 1
ATOM 1968 C CA . ASP A 1 252 ? -14.939 5.629 2.561 1.00 84.00 252 ASP A CA 1
ATOM 1969 C C . ASP A 1 252 ? -14.024 5.725 1.333 1.00 84.00 252 ASP A C 1
ATOM 1971 O O . ASP A 1 252 ? -13.858 6.791 0.720 1.00 84.00 252 ASP A O 1
ATOM 1975 N N . LEU A 1 253 ? -13.389 4.610 0.990 1.00 85.50 253 LEU A N 1
ATOM 1976 C CA . LEU A 1 253 ? -12.490 4.519 -0.150 1.00 85.50 253 LEU A CA 1
ATOM 1977 C C . LEU A 1 253 ? -13.240 4.788 -1.460 1.00 85.50 253 LEU A C 1
ATOM 1979 O O . LEU A 1 253 ? -12.722 5.485 -2.332 1.00 85.50 253 LEU A O 1
ATOM 1983 N N . VAL A 1 254 ? -14.491 4.329 -1.571 1.00 87.88 254 VAL A N 1
ATOM 1984 C CA . VAL A 1 254 ? -15.353 4.620 -2.731 1.00 87.88 254 VAL A CA 1
ATOM 1985 C C . VAL A 1 254 ? -15.539 6.127 -2.919 1.00 87.88 254 VAL A C 1
ATOM 1987 O O . VAL A 1 254 ? -15.321 6.640 -4.019 1.00 87.88 254 VAL A O 1
ATOM 1990 N N . GLY A 1 255 ? -15.916 6.854 -1.862 1.00 84.50 255 GLY A N 1
ATOM 1991 C CA . GLY A 1 255 ? -16.128 8.300 -1.925 1.00 84.50 255 GLY A CA 1
ATOM 1992 C C . GLY A 1 255 ? -14.844 9.063 -2.233 1.00 84.50 255 GLY A C 1
ATOM 1993 O O . GLY A 1 255 ? -14.859 10.009 -3.026 1.00 84.50 255 GLY A O 1
ATOM 1994 N N . LEU A 1 256 ? -13.717 8.609 -1.673 1.00 83.50 256 LEU A N 1
ATOM 1995 C CA . LEU A 1 256 ? -12.399 9.137 -2.000 1.00 83.50 256 LEU A CA 1
ATOM 1996 C C . LEU A 1 256 ? -12.137 8.999 -3.508 1.00 83.50 256 LEU A C 1
ATOM 1998 O O . LEU A 1 256 ? -12.040 10.017 -4.198 1.00 83.50 256 LEU A O 1
ATOM 2002 N N . LEU A 1 257 ? -12.106 7.774 -4.037 1.00 85.12 257 LEU A N 1
ATOM 2003 C CA . LEU A 1 257 ? -11.761 7.492 -5.435 1.00 85.12 257 LEU A CA 1
ATOM 2004 C C . LEU A 1 257 ? -12.729 8.133 -6.437 1.00 85.12 257 LEU A C 1
ATOM 2006 O O . LEU A 1 257 ? -12.283 8.692 -7.441 1.00 85.12 257 LEU A O 1
ATOM 2010 N N . ALA A 1 258 ? -14.029 8.150 -6.139 1.00 84.50 258 ALA A N 1
ATOM 2011 C CA . ALA A 1 258 ? -15.039 8.774 -6.994 1.00 84.50 258 ALA A CA 1
ATOM 2012 C C . ALA A 1 258 ? -14.806 10.283 -7.195 1.00 84.50 258 ALA A C 1
ATOM 2014 O O . ALA A 1 258 ? -15.145 10.831 -8.241 1.00 84.50 258 ALA A O 1
ATOM 2015 N N . SER A 1 259 ? -14.200 10.968 -6.217 1.00 81.12 259 SER A N 1
ATOM 2016 C CA . SER A 1 259 ? -13.861 12.396 -6.336 1.00 81.12 259 SER A CA 1
ATOM 2017 C C . SER A 1 259 ? -12.592 12.668 -7.162 1.00 81.12 259 SER A C 1
ATOM 2019 O O . SER A 1 259 ? -12.309 13.808 -7.546 1.00 81.12 259 SER A O 1
ATOM 2021 N N . LEU A 1 260 ? -11.810 11.625 -7.438 1.00 78.75 260 LEU A N 1
ATOM 2022 C CA . LEU A 1 260 ? -10.450 11.717 -7.963 1.00 78.75 260 LEU A CA 1
ATOM 2023 C C . LEU A 1 260 ? -10.326 11.187 -9.382 1.00 78.75 260 LEU A C 1
ATOM 2025 O O . LEU A 1 260 ? -9.570 11.747 -10.173 1.00 78.75 260 LEU A O 1
ATOM 2029 N N . ILE A 1 261 ? -11.075 10.133 -9.694 1.00 80.88 261 ILE A N 1
ATOM 2030 C CA . ILE A 1 261 ? -10.954 9.377 -10.933 1.00 80.88 261 ILE A CA 1
ATOM 2031 C C . ILE A 1 261 ? -12.113 9.761 -11.863 1.00 80.88 261 ILE A C 1
ATOM 2033 O O . ILE A 1 261 ? -13.247 9.337 -11.647 1.00 80.88 261 ILE A O 1
ATOM 2037 N N . PRO A 1 262 ? -11.860 10.568 -12.911 1.00 78.50 262 PRO A N 1
ATOM 2038 C CA . PRO A 1 262 ? -12.901 11.007 -13.841 1.00 78.50 262 PRO A CA 1
ATOM 2039 C C . PRO A 1 262 ? -13.304 9.913 -14.841 1.00 78.50 262 PRO A C 1
ATOM 2041 O O . PRO A 1 262 ? -14.420 9.914 -15.353 1.00 78.50 262 PRO A O 1
ATOM 2044 N N . THR A 1 263 ? -12.381 9.006 -15.167 1.00 79.94 263 THR A N 1
ATOM 2045 C CA . THR A 1 263 ? -12.592 7.884 -16.086 1.00 79.94 263 THR A CA 1
ATOM 2046 C C . THR A 1 263 ? -11.736 6.697 -15.644 1.00 79.94 263 THR A C 1
ATOM 2048 O O . THR A 1 263 ? -10.599 6.923 -15.221 1.00 79.94 263 THR A O 1
ATOM 2051 N N . PRO A 1 264 ? -12.215 5.443 -15.782 1.00 78.69 264 PRO A N 1
ATOM 2052 C CA . PRO A 1 264 ? -11.492 4.255 -15.326 1.00 78.69 264 PRO A CA 1
ATOM 2053 C C . PRO A 1 264 ? -10.089 4.087 -15.907 1.00 78.69 264 PRO A C 1
ATOM 2055 O O . PRO A 1 264 ? -9.276 3.403 -15.316 1.00 78.69 264 PRO A O 1
ATOM 2058 N N . ARG A 1 265 ? -9.762 4.696 -17.055 1.00 76.88 265 ARG A N 1
ATOM 2059 C CA . ARG A 1 265 ? -8.405 4.614 -17.635 1.00 76.88 265 ARG A CA 1
ATOM 2060 C C . ARG A 1 265 ? -7.423 5.622 -17.043 1.00 76.88 265 ARG A C 1
ATOM 2062 O O . ARG A 1 265 ? -6.218 5.481 -17.227 1.00 76.88 265 ARG A O 1
ATOM 2069 N N . CYS A 1 266 ? -7.932 6.645 -16.371 1.00 82.06 266 CYS A N 1
ATOM 2070 C CA . CYS A 1 266 ? -7.153 7.749 -15.839 1.00 82.06 266 CYS A CA 1
ATOM 2071 C C . CYS A 1 266 ? -7.190 7.676 -14.306 1.00 82.06 266 CYS A C 1
ATOM 2073 O O . CYS A 1 266 ? -7.765 8.529 -13.635 1.00 82.06 266 CYS A O 1
ATOM 2075 N N . HIS A 1 267 ? -6.596 6.607 -13.775 1.00 86.00 267 HIS A N 1
ATOM 2076 C CA . HIS A 1 267 ? -6.577 6.270 -12.349 1.00 86.00 267 HIS A CA 1
ATOM 2077 C C . HIS A 1 267 ? -5.166 6.280 -11.739 1.00 86.00 267 HIS A C 1
ATOM 2079 O O . HIS A 1 267 ? -4.967 5.818 -10.616 1.00 86.00 267 HIS A O 1
ATOM 2085 N N . PHE A 1 268 ? -4.171 6.779 -12.479 1.00 87.06 268 PHE A N 1
ATOM 2086 C CA . PHE A 1 268 ? -2.817 6.965 -11.967 1.00 87.06 268 PHE A CA 1
ATOM 2087 C C . PHE A 1 268 ? -2.742 8.264 -11.189 1.00 87.06 268 PHE A C 1
ATOM 2089 O O . PHE A 1 268 ? -3.045 9.344 -11.694 1.00 87.06 268 PHE A O 1
ATOM 2096 N N . LEU A 1 269 ? -2.332 8.118 -9.945 1.00 85.75 269 LEU A N 1
ATOM 2097 C CA . LEU A 1 269 ? -2.503 9.088 -8.895 1.00 85.75 269 LEU A CA 1
ATOM 2098 C C . LEU A 1 269 ? -1.126 9.579 -8.441 1.00 85.75 269 LEU A C 1
ATOM 2100 O O . LEU A 1 269 ? -0.337 8.822 -7.876 1.00 85.75 269 LEU A O 1
ATOM 2104 N N . MET A 1 270 ? -0.817 10.850 -8.712 1.00 82.38 270 MET A N 1
ATOM 2105 C CA . MET A 1 270 ? 0.430 11.472 -8.251 1.00 82.38 270 MET A CA 1
ATOM 2106 C C . MET A 1 270 ? 0.338 11.899 -6.782 1.00 82.38 270 MET A C 1
ATOM 2108 O O . MET A 1 270 ? -0.708 12.336 -6.311 1.00 82.38 270 MET A O 1
ATOM 2112 N N . THR A 1 271 ? 1.456 11.828 -6.064 1.00 82.56 271 THR A N 1
ATOM 2113 C CA . THR A 1 271 ? 1.568 12.256 -4.662 1.00 82.56 271 THR A CA 1
ATOM 2114 C C . THR A 1 271 ? 2.622 13.361 -4.518 1.00 82.56 271 THR A C 1
ATOM 2116 O O . THR A 1 271 ? 3.536 13.470 -5.331 1.00 82.56 271 THR A O 1
ATOM 2119 N N . GLY A 1 272 ? 2.521 14.219 -3.502 1.00 79.19 272 GLY A N 1
ATOM 2120 C CA . GLY A 1 272 ? 3.599 15.108 -3.071 1.00 79.19 272 GLY A CA 1
ATOM 2121 C C . GLY A 1 272 ? 3.443 15.685 -1.661 1.00 79.19 272 GLY A C 1
ATOM 2122 O O . GLY A 1 272 ? 2.544 16.458 -1.423 1.00 79.19 272 GLY A O 1
ATOM 2123 N N . TYR A 1 273 ? 4.278 15.338 -0.691 1.00 76.50 273 TYR A N 1
ATOM 2124 C CA . TYR A 1 273 ? 4.003 15.633 0.726 1.00 76.50 273 TYR A CA 1
ATOM 2125 C C . TYR A 1 273 ? 4.655 16.927 1.240 1.00 76.50 273 TYR A C 1
ATOM 2127 O O . TYR A 1 273 ? 5.735 17.323 0.792 1.00 76.50 273 TYR A O 1
ATOM 2135 N N . THR A 1 274 ? 4.029 17.599 2.213 1.00 72.06 274 THR A N 1
ATOM 2136 C CA . THR A 1 274 ? 4.662 18.707 2.945 1.00 72.06 274 THR A CA 1
ATOM 2137 C C . THR A 1 274 ? 4.071 18.859 4.358 1.00 72.06 274 THR A C 1
ATOM 2139 O O . THR A 1 274 ? 2.869 18.650 4.523 1.00 72.06 274 THR A O 1
ATOM 2142 N N . PRO A 1 275 ? 4.857 19.278 5.369 1.00 67.88 275 PRO A N 1
ATOM 2143 C CA . PRO A 1 275 ? 6.278 19.600 5.364 1.00 67.88 275 PRO A CA 1
ATOM 2144 C C . PRO A 1 275 ? 7.160 18.348 5.347 1.00 67.88 275 PRO A C 1
ATOM 2146 O O . PRO A 1 275 ? 6.859 17.332 5.958 1.00 67.88 275 PRO A O 1
ATOM 2149 N N . LEU A 1 276 ? 8.287 18.462 4.652 1.00 66.62 276 LEU A N 1
ATOM 2150 C CA . LEU A 1 276 ? 9.383 17.498 4.678 1.00 66.62 276 LEU A CA 1
ATOM 2151 C C . LEU A 1 276 ? 10.522 18.176 5.439 1.00 66.62 276 LEU A C 1
ATOM 2153 O O . LEU A 1 276 ? 11.322 18.890 4.832 1.00 66.62 276 LEU A O 1
ATOM 2157 N N . THR A 1 277 ? 10.504 18.083 6.765 1.00 59.03 277 THR A N 1
ATOM 2158 C CA . THR A 1 277 ? 11.540 18.648 7.640 1.00 59.03 277 THR A CA 1
ATOM 2159 C C . THR A 1 277 ? 12.023 17.574 8.593 1.00 59.03 277 THR A C 1
ATOM 2161 O O . THR A 1 277 ? 11.209 16.875 9.188 1.00 59.03 277 THR A O 1
ATOM 2164 N N . VAL A 1 278 ? 13.340 17.470 8.746 1.00 50.69 278 VAL A N 1
ATOM 2165 C CA . VAL A 1 278 ? 13.962 16.668 9.801 1.00 50.69 278 VAL A CA 1
ATOM 2166 C C . VAL A 1 278 ? 13.707 17.372 11.137 1.00 50.69 278 VAL A C 1
ATOM 2168 O O . VAL A 1 278 ? 13.823 18.598 11.216 1.00 50.69 278 VAL A O 1
ATOM 2171 N N . GLU A 1 279 ? 13.381 16.609 12.181 1.00 50.56 279 GLU A N 1
ATOM 2172 C CA . GLU A 1 279 ? 13.117 17.089 13.551 1.00 50.56 279 GLU A CA 1
ATOM 2173 C C . GLU A 1 279 ? 14.202 18.046 14.091 1.00 50.56 279 GLU A C 1
ATOM 2175 O O . GLU A 1 279 ? 13.919 18.909 14.920 1.00 50.56 279 GLU A O 1
ATOM 2180 N N . SER A 1 280 ? 15.429 17.988 13.557 1.00 46.00 280 SER A N 1
ATOM 2181 C CA . SER A 1 280 ? 16.547 18.858 13.946 1.00 46.00 280 SER A CA 1
ATOM 2182 C C . SER A 1 280 ? 16.383 20.343 13.583 1.00 46.00 280 SER A C 1
ATOM 2184 O O . SER A 1 280 ? 17.115 21.175 14.116 1.00 46.00 280 SER A O 1
ATOM 2186 N N . GLN A 1 281 ? 15.427 20.712 12.720 1.00 45.91 281 GLN A N 1
ATOM 2187 C CA . GLN A 1 281 ? 15.139 22.111 12.352 1.00 45.91 281 GLN A CA 1
ATOM 2188 C C . GLN A 1 281 ? 13.854 22.665 12.991 1.00 45.91 281 GLN A C 1
ATOM 2190 O O . GLN A 1 281 ? 13.314 23.674 12.533 1.00 45.91 281 GLN A O 1
ATOM 2195 N N . ALA A 1 282 ? 13.375 22.056 14.080 1.00 49.50 282 ALA A N 1
ATOM 2196 C CA . ALA A 1 282 ? 12.206 22.527 14.831 1.00 49.50 282 ALA A CA 1
ATOM 2197 C C . ALA A 1 282 ? 12.354 23.948 15.433 1.00 49.50 282 ALA A C 1
ATOM 2199 O O . ALA A 1 282 ? 11.398 24.490 15.984 1.00 49.50 282 ALA A O 1
ATOM 2200 N N . SER A 1 283 ? 13.522 24.593 15.327 1.00 42.34 283 SER A N 1
ATOM 2201 C CA . SER A 1 283 ? 13.845 25.819 16.067 1.00 42.34 283 SER A CA 1
ATOM 2202 C C . SER A 1 283 ? 13.557 27.157 15.370 1.00 42.34 283 SER A C 1
ATOM 2204 O O . SER A 1 283 ? 13.825 28.195 15.970 1.00 42.34 283 SER A O 1
ATOM 2206 N N . VAL A 1 284 ? 12.963 27.217 14.166 1.00 44.16 284 VAL A N 1
ATOM 2207 C CA . VAL A 1 284 ? 12.584 28.520 13.558 1.00 44.16 284 VAL A CA 1
ATOM 2208 C C . VAL A 1 284 ? 11.278 28.447 12.753 1.00 44.16 284 VAL A C 1
ATOM 2210 O O . VAL A 1 284 ? 11.252 28.708 11.551 1.00 44.16 284 VAL A O 1
ATOM 2213 N N . ILE A 1 285 ? 10.150 28.103 13.380 1.00 48.53 285 ILE A N 1
ATOM 2214 C CA . ILE A 1 285 ? 8.858 28.057 12.670 1.00 48.53 285 ILE A CA 1
ATOM 2215 C C . ILE A 1 285 ? 8.018 29.292 13.019 1.00 48.53 285 ILE A C 1
ATOM 2217 O O . ILE A 1 285 ? 7.315 29.350 14.024 1.00 48.53 285 ILE A O 1
ATOM 2221 N N . ARG A 1 286 ? 8.053 30.297 12.129 1.00 52.44 286 ARG A N 1
ATOM 2222 C CA . ARG A 1 286 ? 6.952 31.270 11.990 1.00 52.44 286 ARG A CA 1
ATOM 2223 C C . ARG A 1 286 ? 5.643 30.490 11.823 1.00 52.44 286 ARG A C 1
ATOM 2225 O O . ARG A 1 286 ? 5.641 29.516 11.069 1.00 52.44 286 ARG A O 1
ATOM 2232 N N . LYS A 1 287 ? 4.536 30.941 12.440 1.00 56.03 287 LYS A N 1
ATOM 2233 C CA . LYS A 1 287 ? 3.176 30.425 12.162 1.00 56.03 287 LYS A CA 1
ATOM 2234 C C . LYS A 1 287 ? 2.993 30.319 10.646 1.00 56.03 287 LYS A C 1
ATOM 2236 O O . LYS A 1 287 ? 2.865 31.333 9.965 1.00 56.03 287 LYS A O 1
ATOM 2241 N N . THR A 1 288 ? 3.062 29.100 10.122 1.00 62.66 288 THR A N 1
ATOM 2242 C CA . THR A 1 288 ? 2.922 28.850 8.689 1.00 62.66 288 THR A CA 1
ATOM 2243 C C . THR A 1 288 ? 1.430 28.783 8.412 1.00 62.66 288 THR A C 1
ATOM 2245 O O . THR A 1 288 ? 0.715 28.055 9.096 1.00 62.66 288 THR A O 1
ATOM 2248 N N . THR A 1 289 ? 0.936 29.590 7.477 1.00 68.81 289 THR A N 1
ATOM 2249 C CA . THR A 1 289 ? -0.501 29.619 7.180 1.00 68.81 289 THR A CA 1
ATOM 2250 C C . THR A 1 289 ? -0.888 28.440 6.292 1.00 68.81 289 THR A C 1
ATOM 2252 O O . THR A 1 289 ? -0.069 27.952 5.511 1.00 68.81 289 THR A O 1
ATOM 2255 N N . VAL A 1 290 ? -2.154 28.012 6.348 1.00 67.56 290 VAL A N 1
ATOM 2256 C CA . VAL A 1 290 ? -2.703 26.967 5.457 1.00 67.56 290 VAL A CA 1
ATOM 2257 C C . VAL A 1 290 ? -2.403 27.271 3.985 1.00 67.56 290 VAL A C 1
ATOM 2259 O O . VAL A 1 290 ? -2.014 26.395 3.215 1.00 67.56 290 VAL A O 1
ATOM 2262 N N . LEU A 1 291 ? -2.519 28.542 3.608 1.00 68.00 291 LEU A N 1
ATOM 2263 C CA . LEU A 1 291 ? -2.286 29.028 2.256 1.00 68.00 291 LEU A CA 1
ATOM 2264 C C . LEU A 1 291 ? -0.824 28.868 1.808 1.00 68.00 291 LEU A C 1
ATOM 2266 O O . LEU A 1 291 ? -0.570 28.492 0.662 1.00 68.00 291 LEU A O 1
ATOM 2270 N N . ASP A 1 292 ? 0.140 29.106 2.698 1.00 70.25 292 ASP A N 1
ATOM 2271 C CA . ASP A 1 292 ? 1.560 28.887 2.399 1.00 70.25 292 ASP A CA 1
ATOM 2272 C C . ASP A 1 292 ? 1.859 27.404 2.175 1.00 70.25 292 ASP A C 1
ATOM 2274 O O . ASP A 1 292 ? 2.622 27.051 1.273 1.00 70.25 292 ASP A O 1
ATOM 2278 N N . VAL A 1 293 ? 1.226 26.531 2.963 1.00 69.25 293 VAL A N 1
ATOM 2279 C CA . VAL A 1 293 ? 1.372 25.078 2.834 1.00 69.25 293 VAL A CA 1
ATOM 2280 C C . VAL A 1 293 ? 0.780 24.590 1.509 1.00 69.25 293 VAL A C 1
ATOM 2282 O O . VAL A 1 293 ? 1.468 23.913 0.745 1.00 69.25 293 VAL A O 1
ATOM 2285 N N . MET A 1 294 ? -0.438 25.020 1.162 1.00 68.50 294 MET A N 1
ATOM 2286 C CA . MET A 1 294 ? -1.079 24.673 -0.114 1.00 68.50 294 MET A CA 1
ATOM 2287 C C . MET A 1 294 ? -0.272 25.148 -1.330 1.00 68.50 294 MET A C 1
ATOM 2289 O O . MET A 1 294 ? -0.138 24.422 -2.315 1.00 68.50 294 MET A O 1
ATOM 2293 N N . ARG A 1 295 ? 0.319 26.348 -1.270 1.00 70.69 295 ARG A N 1
ATOM 2294 C CA . ARG A 1 295 ? 1.195 26.850 -2.342 1.00 70.69 295 ARG A CA 1
ATOM 2295 C C . ARG A 1 295 ? 2.458 26.012 -2.500 1.00 70.69 295 ARG A C 1
ATOM 2297 O O . ARG A 1 295 ? 2.919 25.825 -3.623 1.00 70.69 295 ARG A O 1
ATOM 2304 N N . ARG A 1 296 ? 3.023 25.518 -1.394 1.00 70.88 296 ARG A N 1
ATOM 2305 C CA . ARG A 1 296 ? 4.204 24.647 -1.422 1.00 70.88 296 ARG A CA 1
ATOM 2306 C C . ARG A 1 296 ? 3.877 23.292 -2.035 1.00 70.88 296 ARG A C 1
ATOM 2308 O O . ARG A 1 296 ? 4.688 22.815 -2.817 1.00 70.88 296 ARG A O 1
ATOM 2315 N N . LEU A 1 297 ? 2.719 22.698 -1.755 1.00 70.00 297 LEU A N 1
ATOM 2316 C CA . LEU A 1 297 ? 2.352 21.392 -2.323 1.00 70.00 297 LEU A CA 1
ATOM 2317 C C . LEU A 1 297 ? 2.436 21.336 -3.849 1.00 70.00 297 LEU A C 1
ATOM 2319 O O . LEU A 1 297 ? 2.955 20.380 -4.410 1.00 70.00 297 LEU A O 1
ATOM 2323 N N . LEU A 1 298 ? 1.954 22.385 -4.516 1.00 68.38 298 LEU A N 1
ATOM 2324 C CA . LEU A 1 298 ? 1.920 22.467 -5.978 1.00 68.38 298 LEU A CA 1
ATOM 2325 C C . LEU A 1 298 ? 3.287 22.769 -6.603 1.00 68.38 298 LEU A C 1
ATOM 2327 O O . LEU A 1 298 ? 3.414 22.840 -7.826 1.00 68.38 298 LEU A O 1
ATOM 2331 N N . GLN A 1 299 ? 4.322 22.974 -5.787 1.00 71.62 299 GLN A N 1
ATOM 2332 C CA . GLN A 1 299 ? 5.680 23.095 -6.290 1.00 71.62 299 GLN A CA 1
ATOM 2333 C C . GLN A 1 299 ? 6.173 21.721 -6.733 1.00 71.62 299 GLN A C 1
ATOM 2335 O O . GLN A 1 299 ? 6.165 20.763 -5.965 1.00 71.62 299 GLN A O 1
ATOM 2340 N N . THR A 1 300 ? 6.720 21.658 -7.945 1.00 69.31 300 THR A N 1
ATOM 2341 C CA . THR A 1 300 ? 7.276 20.436 -8.553 1.00 69.31 300 THR A CA 1
ATOM 2342 C C . THR A 1 300 ? 8.329 19.732 -7.696 1.00 69.31 300 THR A C 1
ATOM 2344 O O . THR A 1 300 ? 8.550 18.535 -7.854 1.00 69.31 300 THR A O 1
ATOM 2347 N N . LYS A 1 301 ? 8.963 20.459 -6.770 1.00 71.44 301 LYS A N 1
ATOM 2348 C CA . LYS A 1 301 ? 9.948 19.931 -5.819 1.00 71.44 301 LYS A CA 1
ATOM 2349 C C . LYS A 1 301 ? 9.349 19.010 -4.754 1.00 71.44 301 LYS A C 1
ATOM 2351 O O . LYS A 1 301 ? 10.064 18.153 -4.255 1.00 71.44 301 LYS A O 1
ATOM 2356 N N . ASN A 1 302 ? 8.076 19.193 -4.406 1.00 73.44 302 ASN A N 1
ATOM 2357 C CA . ASN A 1 302 ? 7.411 18.392 -3.376 1.00 73.44 302 ASN A CA 1
ATOM 2358 C C . ASN A 1 302 ? 6.618 17.221 -3.972 1.00 73.44 302 ASN A C 1
ATOM 2360 O O . ASN A 1 302 ? 6.167 16.366 -3.224 1.00 73.44 302 ASN A O 1
ATOM 2364 N N . ILE A 1 303 ? 6.475 17.163 -5.301 1.00 76.25 303 ILE A N 1
ATOM 2365 C CA . ILE A 1 303 ? 5.838 16.053 -6.015 1.00 76.25 303 ILE A CA 1
ATOM 2366 C C . ILE A 1 303 ? 6.792 14.846 -6.023 1.00 76.25 303 ILE A C 1
ATOM 2368 O O . ILE A 1 303 ? 7.949 14.951 -6.442 1.00 76.25 303 ILE A O 1
ATOM 2372 N N . MET A 1 304 ? 6.277 13.701 -5.582 1.00 73.81 304 MET A N 1
ATOM 2373 C CA . MET A 1 304 ? 6.941 12.395 -5.438 1.00 73.81 304 MET A CA 1
ATOM 2374 C C . MET A 1 304 ? 6.856 11.537 -6.702 1.00 73.81 304 MET A C 1
ATOM 2376 O O . MET A 1 304 ? 7.008 10.323 -6.657 1.00 73.81 304 MET A O 1
ATOM 2380 N N . VAL A 1 305 ? 6.620 12.180 -7.840 1.00 75.94 305 VAL A N 1
ATOM 2381 C CA . VAL A 1 305 ? 6.632 11.563 -9.160 1.00 75.94 305 VAL A CA 1
ATOM 2382 C C . VAL A 1 305 ? 7.482 12.444 -10.057 1.00 75.94 305 VAL A C 1
ATOM 2384 O O . VAL A 1 305 ? 7.241 13.654 -10.165 1.00 75.94 305 VAL A O 1
ATOM 2387 N N . SER A 1 306 ? 8.487 11.857 -10.704 1.00 69.69 306 SER A N 1
ATOM 2388 C CA . SER A 1 306 ? 9.262 12.525 -11.742 1.00 69.69 306 SER A CA 1
ATOM 2389 C C . SER A 1 306 ? 8.416 12.625 -13.007 1.00 69.69 306 SER A C 1
ATOM 2391 O O . SER A 1 306 ? 8.576 11.906 -13.985 1.00 69.69 306 SER A O 1
ATOM 2393 N N . SER A 1 307 ? 7.471 13.566 -13.017 1.00 59.84 307 SER A N 1
ATOM 2394 C CA . SER A 1 307 ? 6.920 13.977 -14.300 1.00 59.84 307 SER A CA 1
ATOM 2395 C C . SER A 1 307 ? 8.047 14.622 -15.107 1.00 59.84 307 SER A C 1
ATOM 2397 O O . SER A 1 307 ? 8.952 15.261 -14.552 1.00 59.84 307 SER A O 1
ATOM 2399 N N . TYR A 1 308 ? 7.983 14.485 -16.429 1.00 53.19 308 TYR A N 1
ATOM 2400 C CA . TYR A 1 308 ? 8.820 15.196 -17.393 1.00 53.19 308 TYR A CA 1
ATOM 2401 C C . TYR A 1 308 ? 8.563 16.721 -17.363 1.00 53.19 308 TYR A C 1
ATOM 2403 O O . TYR A 1 308 ? 8.501 17.375 -18.400 1.00 53.19 308 TYR A O 1
ATOM 2411 N N . ALA A 1 309 ? 8.490 17.332 -16.175 1.00 44.78 309 ALA A N 1
ATOM 2412 C CA . ALA A 1 309 ? 8.414 18.761 -15.884 1.00 44.78 309 ALA A CA 1
ATOM 2413 C C . ALA A 1 309 ? 9.535 19.593 -16.541 1.00 44.78 309 ALA A C 1
ATOM 2415 O O . ALA A 1 309 ? 9.519 20.817 -16.457 1.00 44.78 309 ALA A O 1
ATOM 2416 N N . ARG A 1 310 ? 10.510 18.941 -17.191 1.00 47.09 310 ARG A N 1
ATOM 2417 C CA . ARG A 1 310 ? 11.598 19.558 -17.960 1.00 47.09 310 ARG A CA 1
ATOM 2418 C C . ARG A 1 310 ? 11.373 19.571 -19.479 1.00 47.09 310 ARG A C 1
ATOM 2420 O O . ARG A 1 310 ? 12.171 20.174 -20.187 1.00 47.09 310 ARG A O 1
ATOM 2427 N N . THR A 1 311 ? 10.318 18.943 -19.997 1.00 50.94 311 THR A N 1
ATOM 2428 C CA . THR A 1 311 ? 9.971 19.006 -21.429 1.00 50.94 311 THR A CA 1
ATOM 2429 C C . THR A 1 311 ? 8.967 20.126 -21.690 1.00 50.94 311 THR A C 1
ATOM 2431 O O . THR A 1 311 ? 8.139 20.454 -20.839 1.00 50.94 311 THR A O 1
ATOM 2434 N N . LYS A 1 312 ? 9.012 20.721 -22.891 1.00 48.53 312 LYS A N 1
ATOM 2435 C CA . LYS A 1 312 ? 8.069 21.772 -23.326 1.00 48.53 312 LYS A CA 1
ATOM 2436 C C . LYS A 1 312 ? 6.595 21.333 -23.211 1.00 48.53 312 LYS A C 1
ATOM 2438 O O . LYS A 1 312 ? 5.712 22.183 -23.128 1.00 48.53 312 LYS A O 1
ATOM 2443 N N . GLU A 1 313 ? 6.323 20.033 -23.164 1.00 48.59 313 GLU A N 1
ATOM 2444 C CA . GLU A 1 313 ? 4.983 19.438 -23.128 1.00 48.59 313 GLU A CA 1
ATOM 2445 C C . GLU A 1 313 ? 4.348 19.450 -21.734 1.00 48.59 313 GLU A C 1
ATOM 2447 O O . GLU A 1 313 ? 3.150 19.704 -21.626 1.00 48.59 313 GLU A O 1
ATOM 2452 N N . ALA A 1 314 ? 5.132 19.334 -20.656 1.00 52.12 314 ALA A N 1
ATOM 2453 C CA . ALA A 1 314 ? 4.603 19.423 -19.292 1.00 52.12 314 ALA A CA 1
ATOM 2454 C C . ALA A 1 314 ? 3.986 20.795 -18.974 1.00 52.12 314 ALA A C 1
ATOM 2456 O O . ALA A 1 314 ? 3.124 20.900 -18.106 1.00 52.12 314 ALA A O 1
ATOM 2457 N N . SER A 1 315 ? 4.371 21.850 -19.704 1.00 53.34 315 SER A N 1
ATOM 2458 C CA . SER A 1 315 ? 3.736 23.171 -19.587 1.00 53.34 315 SER A CA 1
ATOM 2459 C C . SER A 1 315 ? 2.295 23.217 -20.118 1.00 53.34 315 SER A C 1
ATOM 2461 O O . SER A 1 315 ? 1.545 24.132 -19.775 1.00 53.34 315 SER A O 1
ATOM 2463 N N . LYS A 1 316 ? 1.897 22.229 -20.933 1.00 57.41 316 LYS A N 1
ATOM 2464 C CA . LYS A 1 316 ? 0.542 22.076 -21.480 1.00 57.41 316 LYS A CA 1
ATOM 2465 C C . LYS A 1 316 ? -0.345 21.148 -20.647 1.00 57.41 316 LYS A C 1
ATOM 2467 O O . LYS A 1 316 ? -1.555 21.152 -20.868 1.00 57.41 316 LYS A O 1
ATOM 2472 N N . ALA A 1 317 ? 0.229 20.385 -19.714 1.00 63.22 317 ALA A N 1
ATOM 2473 C CA . ALA A 1 317 ? -0.516 19.470 -18.856 1.00 63.22 317 ALA A CA 1
ATOM 2474 C C . ALA A 1 317 ? -1.569 20.221 -18.022 1.00 63.22 317 ALA A C 1
ATOM 2476 O O . ALA A 1 317 ? -1.366 21.368 -17.606 1.00 63.22 317 ALA A O 1
ATOM 2477 N N . LYS A 1 318 ? -2.716 19.577 -17.797 1.00 67.75 318 LYS A N 1
ATOM 2478 C CA . LYS A 1 318 ? -3.849 20.134 -17.052 1.00 67.75 318 LYS A CA 1
ATOM 2479 C C . LYS A 1 318 ? -4.200 19.218 -15.890 1.00 67.75 318 LYS A C 1
ATOM 2481 O O . LYS A 1 318 ? -4.147 18.003 -16.020 1.00 67.75 318 LYS A O 1
ATOM 2486 N N . TYR A 1 319 ? -4.576 19.824 -14.771 1.00 69.50 319 TYR A N 1
ATOM 2487 C CA . TYR A 1 319 ? -5.115 19.106 -13.623 1.00 69.50 319 TYR A CA 1
ATOM 2488 C C . TYR A 1 319 ? -6.610 18.887 -13.846 1.00 69.50 319 TYR A C 1
ATOM 2490 O O . TYR A 1 319 ? -7.319 19.846 -14.155 1.00 69.50 319 TYR A O 1
ATOM 2498 N N . ILE A 1 320 ? -7.069 17.645 -13.696 1.00 71.31 320 ILE A N 1
ATOM 2499 C CA . ILE A 1 320 ? -8.495 17.300 -13.785 1.00 71.31 320 ILE A CA 1
ATOM 2500 C C . ILE A 1 320 ? -9.117 17.269 -12.387 1.00 71.31 320 ILE A C 1
ATOM 2502 O O . ILE A 1 320 ? -10.112 17.944 -12.139 1.00 71.31 320 ILE A O 1
ATOM 2506 N N . SER A 1 321 ? -8.486 16.541 -11.465 1.00 71.50 321 SER A N 1
ATOM 2507 C CA . SER A 1 321 ? -8.843 16.505 -10.047 1.00 71.50 321 SER A CA 1
ATOM 2508 C C . SER A 1 321 ? -7.644 16.915 -9.190 1.00 71.50 321 SER A C 1
ATOM 2510 O O . SER A 1 321 ? -6.504 16.924 -9.659 1.00 71.50 321 SER A O 1
ATOM 2512 N N . ILE 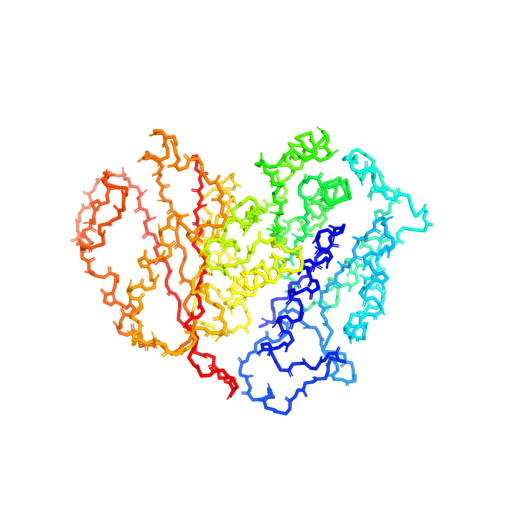A 1 322 ? -7.924 17.343 -7.959 1.00 74.75 322 ILE A N 1
ATOM 2513 C CA . ILE A 1 322 ? -6.936 17.560 -6.905 1.00 74.75 322 ILE A CA 1
ATOM 2514 C C . ILE A 1 322 ? -7.618 17.422 -5.546 1.00 74.75 322 ILE A C 1
ATOM 2516 O O . ILE A 1 322 ? -8.649 18.048 -5.282 1.00 74.75 322 ILE A O 1
ATOM 2520 N N . LEU A 1 323 ? -6.994 16.660 -4.657 1.00 76.25 323 LEU A N 1
ATOM 2521 C CA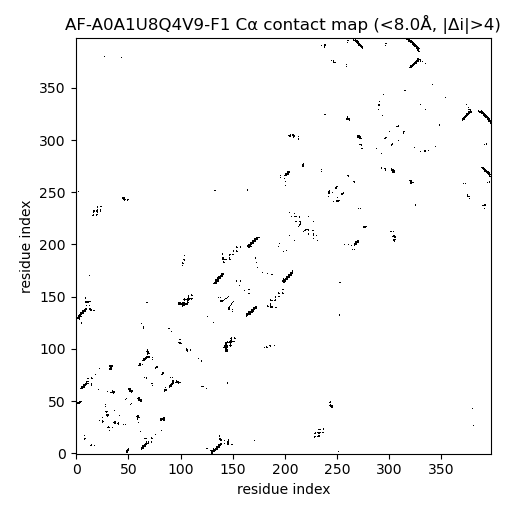 . LEU A 1 323 ? -7.393 16.559 -3.264 1.00 76.25 323 LEU A CA 1
ATOM 2522 C C . LEU A 1 323 ? -6.314 17.184 -2.372 1.00 76.25 323 LEU A C 1
ATOM 2524 O O . LEU A 1 323 ? -5.126 17.208 -2.676 1.00 76.25 323 LEU A O 1
ATOM 2528 N N . ASN A 1 324 ? -6.734 17.801 -1.275 1.00 75.56 324 ASN A N 1
ATOM 2529 C CA . ASN A 1 324 ? -5.813 18.336 -0.281 1.00 75.56 324 ASN A CA 1
ATOM 2530 C C . ASN A 1 324 ? -6.325 17.914 1.093 1.00 75.56 324 ASN A C 1
ATOM 2532 O O . ASN A 1 324 ? -7.329 18.442 1.573 1.00 75.56 324 ASN A O 1
ATOM 2536 N N . ILE A 1 325 ? -5.640 16.947 1.702 1.00 73.44 325 ILE A N 1
ATOM 2537 C CA . ILE A 1 325 ? -5.923 16.492 3.065 1.00 73.44 325 ILE A CA 1
ATOM 2538 C C . ILE A 1 325 ? -5.045 17.276 4.013 1.00 73.44 325 ILE A C 1
ATOM 2540 O O . ILE A 1 325 ? -3.836 17.099 3.947 1.00 73.44 325 ILE A O 1
ATOM 2544 N N . ILE A 1 326 ? -5.650 18.099 4.870 1.00 72.50 326 ILE A N 1
ATOM 2545 C CA . ILE A 1 326 ? -4.981 18.932 5.872 1.00 72.50 326 ILE A CA 1
ATOM 2546 C C . ILE A 1 326 ? -5.192 18.326 7.255 1.00 72.50 326 ILE A C 1
ATOM 2548 O O . ILE A 1 326 ? -6.326 18.118 7.682 1.00 72.50 326 ILE A O 1
ATOM 2552 N N . GLN A 1 327 ? -4.103 18.097 7.976 1.00 68.94 327 GLN A N 1
ATOM 2553 C CA . GLN A 1 327 ? -4.116 17.553 9.329 1.00 68.94 327 GLN A CA 1
ATOM 2554 C C . GLN A 1 327 ? -3.372 18.502 10.269 1.00 68.94 327 GLN A C 1
ATOM 2556 O O . GLN A 1 327 ? -2.340 19.067 9.900 1.00 68.94 327 GLN A O 1
ATOM 2561 N N . GLY A 1 328 ? -3.889 18.658 11.485 1.00 68.25 328 GLY A N 1
ATOM 2562 C CA . GLY A 1 328 ? -3.283 19.464 12.544 1.00 68.25 328 GLY A CA 1
ATOM 2563 C C . GLY A 1 328 ? -4.212 20.566 13.051 1.00 68.25 328 GLY A C 1
ATOM 2564 O O . GLY A 1 328 ? -5.419 20.560 12.806 1.00 68.25 328 GLY A O 1
ATOM 2565 N N . GLU A 1 329 ? -3.654 21.529 13.782 1.00 62.00 329 GLU A N 1
ATOM 2566 C CA . GLU A 1 329 ? -4.417 22.681 14.265 1.00 62.00 329 GLU A CA 1
ATOM 2567 C C . GLU A 1 329 ? -4.682 23.676 13.136 1.00 62.00 329 GLU A C 1
ATOM 2569 O O . GLU A 1 329 ? -3.828 24.477 12.753 1.00 62.00 329 GLU A O 1
ATOM 2574 N N . VAL A 1 330 ? -5.893 23.616 12.593 1.00 62.28 330 VAL A N 1
ATOM 2575 C CA . VAL A 1 330 ? -6.308 24.423 11.451 1.00 62.28 330 VAL A CA 1
ATOM 2576 C C . VAL A 1 330 ? -7.573 25.172 11.818 1.00 62.28 330 VAL A C 1
ATOM 2578 O O . VAL A 1 330 ? -8.547 24.576 12.272 1.00 62.28 330 VAL A O 1
ATOM 2581 N N . ASP A 1 331 ? -7.571 26.478 11.572 1.00 61.50 331 ASP A N 1
ATOM 2582 C CA . ASP A 1 331 ? -8.785 27.282 11.604 1.00 61.50 331 ASP A CA 1
ATOM 2583 C C . ASP A 1 331 ? -9.566 27.064 10.290 1.00 61.50 331 ASP A C 1
ATOM 2585 O O . ASP A 1 331 ? -9.069 27.432 9.214 1.00 61.50 331 ASP A O 1
ATOM 2589 N N . PRO A 1 332 ? -10.781 26.481 10.328 1.00 60.25 332 PRO A N 1
ATOM 2590 C CA . PRO A 1 332 ? -11.578 26.228 9.128 1.00 60.25 332 PRO A CA 1
ATOM 2591 C C . PRO A 1 332 ? -11.858 27.494 8.305 1.00 60.25 332 PRO A C 1
ATOM 2593 O O . PRO A 1 332 ? -11.997 27.420 7.082 1.00 60.25 332 PRO A O 1
ATOM 2596 N N . THR A 1 333 ? -11.892 28.674 8.934 1.00 59.91 333 THR A N 1
ATOM 2597 C CA . THR A 1 333 ? -12.138 29.950 8.242 1.00 59.91 333 THR A CA 1
ATOM 2598 C C . THR A 1 333 ? -10.992 30.331 7.292 1.00 59.91 333 THR A C 1
ATOM 2600 O O . THR A 1 333 ? -11.221 30.869 6.200 1.00 59.91 333 THR A O 1
ATOM 2603 N N . GLN A 1 334 ? -9.751 29.961 7.631 1.00 55.50 334 GLN A N 1
ATOM 2604 C CA . GLN A 1 334 ? -8.580 30.144 6.766 1.00 55.50 334 GLN A CA 1
ATOM 2605 C C . GLN A 1 334 ? -8.625 29.212 5.550 1.00 55.50 334 GLN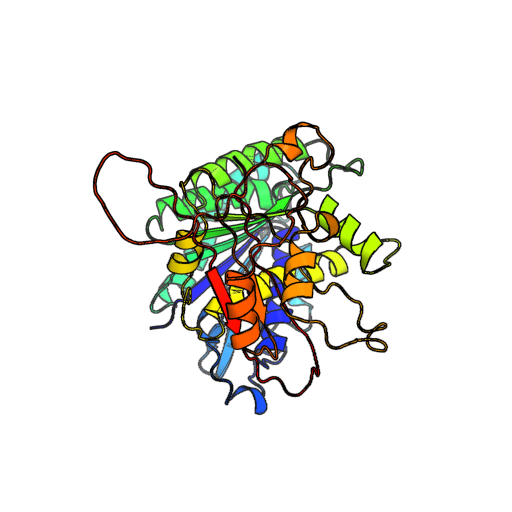 A C 1
ATOM 2607 O O . GLN A 1 334 ? -8.224 29.592 4.452 1.00 55.50 334 GLN A O 1
ATOM 2612 N N . ALA A 1 335 ? -9.179 28.012 5.719 1.00 54.22 335 ALA A N 1
ATOM 2613 C CA . ALA A 1 335 ? -9.340 27.032 4.650 1.00 54.22 335 ALA A CA 1
ATOM 2614 C C . ALA A 1 335 ? -10.394 27.486 3.614 1.00 54.22 335 ALA A C 1
ATOM 2616 O O . ALA A 1 335 ? -10.199 27.354 2.403 1.00 54.22 335 ALA A O 1
ATOM 2617 N N . VAL A 1 336 ? -11.497 28.082 4.084 1.00 48.81 336 VAL A N 1
ATOM 2618 C CA . VAL A 1 336 ? -12.579 28.605 3.230 1.00 48.81 336 VAL A CA 1
ATOM 2619 C C . VAL A 1 336 ? -12.130 29.842 2.451 1.00 48.81 336 VAL A C 1
ATOM 2621 O O . VAL A 1 336 ? -12.367 29.918 1.248 1.00 48.81 336 VAL A O 1
ATOM 2624 N N . SER A 1 337 ? -11.426 30.785 3.085 1.00 40.72 337 SER A N 1
ATOM 2625 C CA . SER A 1 337 ? -10.917 31.989 2.402 1.00 40.72 337 SER A CA 1
ATOM 2626 C C . SER A 1 337 ? -9.935 31.677 1.260 1.00 40.72 337 SER A C 1
ATOM 2628 O O . SER A 1 337 ? -9.923 32.393 0.257 1.00 40.72 337 SER A O 1
ATOM 2630 N N . CYS A 1 338 ? -9.197 30.562 1.339 1.00 45.53 338 CYS A N 1
ATOM 2631 C CA . CYS A 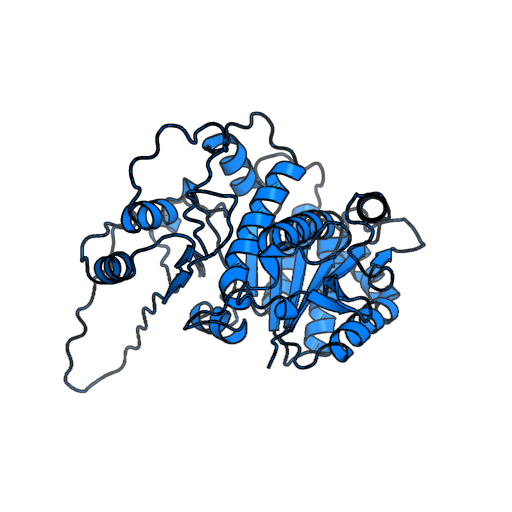1 338 ? -8.345 30.075 0.248 1.00 45.53 338 CYS A CA 1
ATOM 2632 C C . CYS A 1 338 ? -9.138 29.651 -1.001 1.00 45.53 338 CYS A C 1
ATOM 2634 O O . CYS A 1 338 ? -8.646 29.835 -2.112 1.00 45.53 338 CYS A O 1
ATOM 2636 N N . LYS A 1 339 ? -10.370 29.132 -0.853 1.00 42.28 339 LYS A N 1
ATOM 2637 C CA . LYS A 1 339 ? -11.236 28.774 -1.997 1.00 42.28 339 LYS A CA 1
ATOM 2638 C C . LYS A 1 339 ? -11.726 30.003 -2.775 1.00 42.28 339 LYS A C 1
ATOM 2640 O O . LYS A 1 339 ? -12.041 29.883 -3.955 1.00 42.28 339 LYS A O 1
ATOM 2645 N N . TYR A 1 340 ? -11.781 31.170 -2.128 1.00 33.31 340 TYR A N 1
ATOM 2646 C CA . TYR A 1 340 ? -12.362 32.400 -2.681 1.00 33.31 340 TYR A CA 1
ATOM 2647 C C . TYR A 1 340 ? -11.334 33.455 -3.115 1.00 33.31 340 TYR A C 1
ATOM 2649 O O . TYR A 1 340 ? -11.733 34.492 -3.645 1.00 33.31 340 TYR A O 1
ATOM 2657 N N . GLN A 1 341 ? -10.027 33.233 -2.930 1.00 33.66 341 GLN A N 1
ATOM 2658 C CA . GLN A 1 341 ? -9.005 34.182 -3.383 1.00 33.66 341 GLN A CA 1
ATOM 2659 C C . GLN A 1 341 ? -8.681 34.002 -4.883 1.00 33.66 341 GLN A C 1
ATOM 2661 O O . GLN A 1 341 ? -8.102 32.988 -5.268 1.00 33.66 341 GLN A O 1
ATOM 2666 N N . PRO A 1 342 ? -8.941 35.007 -5.746 1.00 32.97 342 PRO A N 1
ATOM 2667 C CA . PRO A 1 342 ? -8.770 34.899 -7.201 1.00 32.97 342 PRO A CA 1
ATOM 2668 C C . PRO A 1 342 ? -7.309 35.033 -7.685 1.00 32.97 342 PRO A C 1
ATOM 2670 O O . PRO A 1 342 ? -7.066 35.312 -8.857 1.00 32.97 342 PRO A O 1
ATOM 2673 N N . ARG A 1 343 ? -6.312 34.878 -6.803 1.00 33.88 343 ARG A N 1
ATOM 2674 C CA . ARG A 1 343 ? -4.882 35.081 -7.109 1.00 33.88 343 ARG A CA 1
ATOM 2675 C C . ARG A 1 343 ? -3.990 34.038 -6.438 1.00 33.88 343 ARG A C 1
ATOM 2677 O O . ARG A 1 343 ? -3.099 34.363 -5.654 1.00 33.88 343 ARG A O 1
ATOM 2684 N N . VAL A 1 344 ? -4.193 32.773 -6.776 1.00 37.84 344 VAL A N 1
ATOM 2685 C CA . VAL A 1 344 ? -3.079 31.822 -6.748 1.00 37.84 344 VAL A CA 1
ATOM 2686 C C . VAL A 1 344 ? -2.547 31.782 -8.177 1.00 37.84 344 VAL A C 1
ATOM 2688 O O . VAL A 1 344 ? -3.169 31.199 -9.058 1.00 37.84 344 VAL A O 1
ATOM 2691 N N . GLU A 1 345 ? -1.454 32.502 -8.449 1.00 32.25 345 GLU A N 1
ATOM 2692 C CA . GLU A 1 345 ? -0.725 32.338 -9.710 1.00 32.25 345 GLU A CA 1
ATOM 2693 C C . GLU A 1 345 ? -0.106 30.939 -9.700 1.00 32.25 345 GLU A C 1
ATOM 2695 O O . GLU A 1 345 ? 0.946 30.697 -9.111 1.00 32.25 345 GLU A O 1
ATOM 2700 N N . TYR A 1 346 ? -0.809 29.990 -10.312 1.00 36.72 346 TYR A N 1
ATOM 2701 C CA . TYR A 1 346 ? -0.265 28.674 -10.593 1.00 36.72 346 TYR A CA 1
ATOM 2702 C C . TYR A 1 346 ? 0.888 28.842 -11.596 1.00 36.72 346 TYR A C 1
ATOM 2704 O O . TYR A 1 346 ? 0.728 29.565 -12.584 1.00 36.72 346 TYR A O 1
ATOM 2712 N N . PRO A 1 347 ? 2.042 28.184 -11.388 1.00 34.38 347 PRO A N 1
ATOM 2713 C CA . PRO A 1 347 ? 3.228 28.356 -12.236 1.00 34.38 347 PRO A CA 1
ATOM 2714 C C . PRO A 1 347 ? 2.997 27.950 -13.703 1.00 34.38 347 PRO A C 1
ATOM 2716 O O . PRO A 1 347 ? 3.768 28.326 -14.582 1.00 34.38 347 PRO A O 1
ATOM 2719 N N . TYR A 1 348 ? 1.892 27.263 -13.993 1.00 36.72 348 TYR A N 1
ATOM 2720 C CA . TYR A 1 348 ? 1.382 27.022 -15.337 1.00 36.72 348 TYR A CA 1
ATOM 2721 C C . TYR A 1 348 ? 0.452 28.170 -15.754 1.00 36.72 348 TYR A C 1
ATOM 2723 O O . TYR A 1 348 ? -0.776 28.041 -15.779 1.00 36.72 348 TYR A O 1
ATOM 2731 N N . ARG A 1 349 ? 1.040 29.331 -16.075 1.00 28.38 349 ARG A N 1
ATOM 2732 C CA . ARG A 1 349 ? 0.337 30.418 -16.772 1.00 28.38 349 ARG A CA 1
ATOM 2733 C C . ARG A 1 349 ? -0.121 29.880 -18.123 1.00 28.38 349 ARG A C 1
ATOM 2735 O O . ARG A 1 349 ? 0.676 29.837 -19.039 1.00 28.38 349 ARG A O 1
ATOM 2742 N N . HIS A 1 350 ? -1.368 29.430 -18.215 1.00 30.31 350 HIS A N 1
ATOM 2743 C CA . HIS A 1 350 ? -2.318 29.729 -19.290 1.00 30.31 350 HIS A CA 1
ATOM 2744 C C . HIS A 1 350 ? -3.637 28.994 -18.986 1.00 30.31 350 HIS A C 1
ATOM 2746 O O . HIS A 1 350 ? -3.711 27.768 -19.023 1.00 30.31 350 HIS A O 1
ATOM 2752 N N . GLN A 1 351 ? -4.679 29.784 -18.700 1.00 29.02 351 GLN A N 1
ATOM 2753 C CA . GLN A 1 351 ? -6.084 29.391 -18.507 1.00 29.02 351 GLN A CA 1
ATOM 2754 C C . GLN A 1 351 ? -6.417 28.567 -17.248 1.00 29.02 351 GLN A C 1
ATOM 2756 O O . GLN A 1 351 ? -6.887 27.441 -17.331 1.00 29.02 351 GLN A O 1
ATOM 2761 N N . LEU A 1 352 ? -6.300 29.192 -16.076 1.00 28.55 352 LEU A N 1
ATOM 2762 C CA . LEU A 1 352 ? -7.283 29.007 -15.003 1.00 28.55 352 LEU A CA 1
ATOM 2763 C C . LEU A 1 352 ? -8.088 30.308 -14.917 1.00 28.55 352 LEU A C 1
ATOM 2765 O O . LEU A 1 352 ? -7.820 31.181 -14.094 1.00 28.55 352 LEU A O 1
ATOM 2769 N N . ARG A 1 353 ? -9.033 30.498 -15.850 1.00 23.00 353 ARG A N 1
ATOM 2770 C CA . ARG A 1 353 ? -10.092 31.497 -15.657 1.00 23.00 353 ARG A CA 1
ATOM 2771 C C . ARG A 1 353 ? -11.001 30.930 -14.570 1.00 23.00 353 ARG A C 1
ATOM 2773 O O . ARG A 1 353 ? -11.790 30.035 -14.843 1.00 23.00 353 ARG A O 1
ATOM 2780 N N . PHE A 1 354 ? -10.865 31.437 -13.347 1.00 27.61 354 PHE A N 1
ATOM 2781 C CA . PHE A 1 354 ? -11.861 31.247 -12.297 1.00 27.61 354 PHE A CA 1
ATOM 2782 C C . PHE A 1 354 ? -13.201 31.781 -12.815 1.00 27.61 354 PHE A C 1
ATOM 2784 O O . PHE A 1 354 ? -13.391 32.995 -12.922 1.00 27.61 354 PHE A O 1
ATOM 2791 N N . MET A 1 355 ? -14.109 30.888 -13.207 1.00 24.05 355 MET A N 1
ATOM 2792 C CA . MET A 1 355 ? -15.441 31.282 -13.645 1.00 24.05 355 MET A CA 1
ATOM 2793 C C . MET A 1 355 ? -16.319 31.439 -12.404 1.00 24.05 355 MET A C 1
ATOM 2795 O O . MET A 1 355 ? -16.548 30.488 -11.659 1.00 24.05 355 MET A O 1
ATOM 2799 N N . LYS A 1 356 ? -16.757 32.680 -12.164 1.00 22.95 356 LYS A N 1
ATOM 2800 C CA . LYS A 1 356 ? -17.786 33.031 -11.183 1.00 22.95 356 LYS A CA 1
ATOM 2801 C C . LYS A 1 356 ? -19.002 32.127 -11.394 1.00 22.95 356 LYS A C 1
ATOM 2803 O O . LYS A 1 356 ? -19.605 32.164 -12.462 1.00 22.95 356 LYS A O 1
ATOM 2808 N N . VAL A 1 357 ? -19.392 31.381 -10.366 1.00 24.16 357 VAL A N 1
ATOM 2809 C CA . VAL A 1 357 ? -20.723 30.775 -10.297 1.00 24.16 357 VAL A CA 1
ATOM 2810 C C . VAL A 1 357 ? -21.708 31.908 -10.011 1.00 24.16 357 VAL A C 1
ATOM 2812 O O . VAL A 1 357 ? -21.857 32.335 -8.870 1.00 24.16 357 VAL A O 1
ATOM 2815 N N . TYR A 1 358 ? -22.332 32.443 -11.057 1.00 22.59 358 TYR A N 1
ATOM 2816 C CA . TYR A 1 358 ? -23.591 33.175 -10.949 1.00 22.59 358 TYR A CA 1
ATOM 2817 C C . TYR A 1 358 ? -24.667 32.351 -11.661 1.00 22.59 358 TYR A C 1
ATOM 2819 O O . TYR A 1 358 ? -24.481 31.919 -12.796 1.00 22.59 358 TYR A O 1
ATOM 2827 N N . LYS A 1 359 ? -25.761 32.097 -10.937 1.00 25.81 359 LYS A N 1
ATOM 2828 C CA . LYS A 1 359 ? -27.026 31.545 -11.432 1.00 25.81 359 LYS A CA 1
ATOM 2829 C C . LYS A 1 359 ? -27.533 32.382 -12.614 1.00 25.81 359 LYS A C 1
ATOM 2831 O O . LYS A 1 359 ? -27.637 33.590 -12.450 1.00 25.81 359 LYS A O 1
ATOM 2836 N N . GLU A 1 360 ? -27.886 31.720 -13.718 1.00 22.42 360 GLU A N 1
ATOM 2837 C CA . GLU A 1 360 ? -29.130 31.870 -14.506 1.00 22.42 360 GLU A CA 1
ATOM 2838 C C . GLU A 1 360 ? -28.947 31.612 -16.026 1.00 22.42 360 GLU A C 1
ATOM 2840 O O . GLU A 1 360 ? -27.964 32.020 -16.633 1.00 22.42 360 GLU A O 1
ATOM 2845 N N . TYR A 1 361 ? -29.973 30.968 -16.608 1.00 22.58 361 TYR A N 1
ATOM 2846 C CA . TYR A 1 361 ? -30.340 30.813 -18.032 1.00 22.58 361 TYR A CA 1
ATOM 2847 C C . TYR A 1 361 ? -29.594 29.820 -18.960 1.00 22.58 361 TYR A C 1
ATOM 2849 O O . TYR A 1 361 ? -28.611 30.125 -19.619 1.00 22.58 361 TYR A O 1
ATOM 2857 N N . VAL A 1 362 ? -30.191 28.623 -19.076 1.00 26.02 362 VAL A N 1
ATOM 2858 C CA . VAL A 1 362 ? -30.693 27.969 -20.312 1.00 26.02 362 VAL A CA 1
ATOM 2859 C C . VAL A 1 362 ? -30.004 28.321 -21.651 1.00 26.02 362 VAL A C 1
ATOM 2861 O O . VAL A 1 362 ? -30.391 29.291 -22.293 1.00 26.02 362 VAL A O 1
ATOM 2864 N N . LYS A 1 363 ? -29.094 27.449 -22.120 1.00 23.14 363 LYS A N 1
ATOM 2865 C CA . LYS A 1 363 ? -29.109 26.655 -23.384 1.00 23.14 363 LYS A CA 1
ATOM 2866 C C . LYS A 1 363 ? -27.675 26.245 -23.778 1.00 23.14 363 LYS A C 1
ATOM 2868 O O . LYS A 1 363 ? -26.779 27.072 -23.782 1.00 23.14 363 LYS A O 1
ATOM 2873 N N . GLU A 1 364 ? -27.534 24.970 -24.149 1.00 23.27 364 GLU A N 1
ATOM 2874 C CA . GLU A 1 364 ? -26.380 24.322 -24.808 1.00 23.27 364 GLU A CA 1
ATOM 2875 C C . GLU A 1 364 ? -25.139 23.974 -23.949 1.00 23.27 364 GLU A C 1
ATOM 2877 O O . GLU A 1 364 ? -24.225 24.755 -23.723 1.00 23.27 364 GLU A O 1
ATOM 2882 N N . SER A 1 365 ? -25.142 22.714 -23.497 1.00 26.62 365 SER A N 1
ATOM 2883 C CA . SER A 1 365 ? -24.027 21.763 -23.363 1.00 26.62 365 SER A CA 1
ATOM 2884 C C . SER A 1 365 ? -22.579 22.287 -23.282 1.00 26.62 365 SER A C 1
ATOM 2886 O O . SER A 1 365 ? -21.916 22.417 -24.305 1.00 26.62 365 SER A O 1
ATOM 2888 N N . LEU A 1 366 ? -22.021 22.382 -22.065 1.00 22.03 366 LEU A N 1
ATOM 2889 C CA . LEU A 1 366 ? -20.637 21.961 -21.771 1.00 22.03 366 LEU A CA 1
ATOM 2890 C C . LEU A 1 366 ? -20.448 21.774 -20.251 1.00 22.03 366 LEU A C 1
ATOM 2892 O O . LEU A 1 366 ? -20.449 22.733 -19.480 1.00 22.03 366 LEU A O 1
ATOM 2896 N N . LEU A 1 367 ? -20.319 20.522 -19.811 1.00 21.83 367 LEU A N 1
ATOM 2897 C CA . LEU A 1 367 ? -20.131 20.136 -18.412 1.00 21.83 367 LEU A CA 1
ATOM 2898 C C . LEU A 1 367 ? -18.634 20.245 -18.054 1.00 21.83 367 LEU A C 1
ATOM 2900 O O . LEU A 1 367 ? -17.833 19.439 -18.516 1.00 21.83 367 LEU A O 1
ATOM 2904 N N . ILE A 1 368 ? -18.242 21.235 -17.245 1.00 25.14 368 ILE A N 1
ATOM 2905 C CA . ILE A 1 368 ? -16.906 21.320 -16.624 1.00 25.14 368 ILE A CA 1
ATOM 2906 C C . ILE A 1 368 ? -17.113 21.389 -15.107 1.00 25.14 368 ILE A C 1
ATOM 2908 O O . ILE A 1 368 ? -17.447 22.441 -14.564 1.00 25.14 368 ILE A O 1
ATOM 2912 N N . LEU A 1 369 ? -16.938 20.257 -14.424 1.00 23.23 369 LEU A N 1
ATOM 2913 C CA . LEU A 1 369 ? -16.952 20.159 -12.962 1.00 23.23 369 LEU A CA 1
ATOM 2914 C C . LEU A 1 369 ? -15.509 20.221 -12.442 1.00 23.23 369 LEU A C 1
ATOM 2916 O O . LEU A 1 369 ? -14.775 19.243 -12.508 1.00 23.23 369 LEU A O 1
ATOM 2920 N N . LEU A 1 370 ? -15.099 21.383 -11.926 1.00 30.19 370 LEU A N 1
ATOM 2921 C CA . LEU A 1 370 ? -13.894 21.540 -11.102 1.00 30.19 370 LEU A CA 1
ATOM 2922 C C . LEU A 1 370 ? -14.285 21.336 -9.630 1.00 30.19 370 LEU A C 1
ATOM 2924 O O . LEU A 1 370 ? -14.640 22.297 -8.945 1.00 30.19 370 LEU A O 1
ATOM 2928 N N . SER A 1 371 ? -14.248 20.100 -9.128 1.00 31.52 371 SER A N 1
ATOM 2929 C CA . SER A 1 371 ? -14.475 19.808 -7.705 1.00 31.52 371 SER A CA 1
ATOM 2930 C C . SER A 1 371 ? -13.146 19.702 -6.951 1.00 31.52 371 SER A C 1
ATOM 2932 O O . SER A 1 371 ? -12.581 18.625 -6.808 1.00 31.52 371 SER A O 1
ATOM 2934 N N . GLY A 1 372 ? -12.636 20.824 -6.438 1.00 38.03 372 GLY A N 1
ATOM 2935 C CA . GLY A 1 372 ? -11.577 20.796 -5.424 1.00 38.03 372 GLY A CA 1
ATOM 2936 C C . GLY A 1 372 ? -12.168 20.468 -4.050 1.00 38.03 372 GLY A C 1
ATOM 2937 O O . GLY A 1 372 ? -12.859 21.307 -3.459 1.00 38.03 372 GLY A O 1
ATOM 2938 N N . VAL A 1 373 ? -11.902 19.269 -3.525 1.00 39.91 373 VAL A N 1
ATOM 2939 C CA . VAL A 1 373 ? -12.334 18.862 -2.177 1.00 39.91 373 VAL A CA 1
ATOM 2940 C C . VAL A 1 373 ? -11.228 19.201 -1.171 1.00 39.91 373 VAL A C 1
ATOM 2942 O O . VAL A 1 373 ? -10.055 18.902 -1.384 1.00 39.91 373 VAL A O 1
ATOM 2945 N N . LEU A 1 374 ? -11.601 19.880 -0.082 1.00 38.97 374 LEU A N 1
ATOM 2946 C CA . LEU A 1 374 ? -10.700 20.254 1.011 1.00 38.97 374 LEU A CA 1
ATOM 2947 C C . LEU A 1 374 ? -11.249 19.652 2.299 1.00 38.97 374 LEU A C 1
ATOM 2949 O O . LEU A 1 374 ? -12.410 19.910 2.625 1.00 38.97 374 LEU A O 1
ATOM 2953 N N . GLN A 1 375 ? -10.425 18.890 3.015 1.00 37.94 375 GLN A N 1
ATOM 2954 C CA . GLN A 1 375 ? -10.783 18.308 4.308 1.00 37.94 375 GLN A CA 1
ATOM 2955 C C . GLN A 1 375 ? -9.757 18.657 5.374 1.00 37.94 375 GLN A C 1
ATOM 2957 O O . GLN A 1 375 ? -8.556 18.684 5.108 1.00 37.94 375 GLN A O 1
ATOM 2962 N N . VAL A 1 376 ? -10.263 18.936 6.574 1.00 36.94 376 VAL A N 1
ATOM 2963 C CA . VAL A 1 376 ? -9.488 19.383 7.729 1.00 36.94 376 VAL A CA 1
ATOM 2964 C C . VAL A 1 376 ? -9.747 18.424 8.888 1.00 36.94 376 VAL A C 1
ATOM 2966 O O . VAL A 1 376 ? -10.900 18.255 9.280 1.00 36.94 376 VAL A O 1
ATOM 2969 N N . PHE A 1 377 ? -8.685 17.828 9.435 1.00 38.28 377 PHE A N 1
ATOM 2970 C CA . PHE A 1 377 ? -8.740 16.905 10.573 1.00 38.28 377 PHE A CA 1
ATOM 2971 C C . PHE A 1 377 ? -7.981 17.458 11.783 1.00 38.28 377 PHE A C 1
ATOM 2973 O O . PHE A 1 377 ? -6.856 17.945 11.646 1.00 38.28 377 PHE A O 1
ATOM 2980 N N . ARG A 1 378 ? -8.579 17.331 12.976 1.00 35.22 378 ARG A N 1
ATOM 2981 C CA . ARG A 1 378 ? -7.972 17.699 14.263 1.00 35.22 378 ARG A CA 1
ATOM 2982 C C . ARG A 1 378 ? -7.615 16.417 15.021 1.00 35.22 378 ARG A C 1
ATOM 2984 O O . ARG A 1 378 ? -8.509 15.731 15.500 1.00 35.22 378 ARG A O 1
ATOM 2991 N N . LEU A 1 379 ? -6.329 16.084 15.097 1.00 35.72 379 LEU A N 1
ATOM 2992 C CA . LEU A 1 379 ? -5.833 14.923 15.846 1.00 35.72 379 LEU A CA 1
ATOM 2993 C C . LEU A 1 379 ? -5.538 15.332 17.298 1.00 35.72 379 LEU A C 1
ATOM 2995 O O . LEU A 1 379 ? -4.933 16.378 17.524 1.00 35.72 379 LEU A O 1
ATOM 2999 N N . HIS A 1 380 ? -5.967 14.524 18.271 1.00 32.31 380 HIS A N 1
ATOM 3000 C CA . HIS A 1 380 ? -5.607 14.664 19.686 1.00 32.31 380 HIS A CA 1
ATOM 3001 C C . HIS A 1 380 ? -4.523 13.620 19.989 1.00 32.31 380 HIS A C 1
ATOM 3003 O O . HIS A 1 380 ? -4.838 12.470 20.265 1.00 32.31 380 HIS A O 1
ATOM 3009 N N . CYS A 1 381 ? -3.249 13.992 19.860 1.00 30.39 381 CYS A N 1
ATOM 3010 C CA . CYS A 1 381 ? -2.126 13.155 20.287 1.00 30.39 381 CYS A CA 1
ATOM 3011 C C . CYS A 1 381 ? -1.205 14.011 21.179 1.00 30.39 381 CYS A C 1
ATOM 3013 O O . CYS A 1 381 ? -0.763 15.069 20.720 1.00 30.39 381 CYS A O 1
ATOM 3015 N N . PRO A 1 382 ? -0.973 13.634 22.452 1.00 29.19 382 PRO A N 1
ATOM 3016 C CA . PRO A 1 382 ? -0.344 14.511 23.443 1.00 29.19 382 PRO A CA 1
ATOM 3017 C C . PRO A 1 382 ? 1.175 14.708 23.277 1.00 29.19 382 PRO A C 1
ATOM 3019 O O . PRO A 1 382 ? 1.719 15.608 23.911 1.00 29.19 382 PRO A O 1
ATOM 3022 N N . GLU A 1 383 ? 1.862 13.955 22.407 1.00 27.42 383 GLU A N 1
ATOM 3023 C CA . GLU A 1 383 ? 3.338 13.972 22.325 1.00 27.42 383 GLU A CA 1
ATOM 3024 C C . GLU A 1 383 ? 3.953 14.599 21.055 1.00 27.42 383 GLU A C 1
ATOM 3026 O O . GLU A 1 383 ? 5.167 14.554 20.876 1.00 27.42 383 GLU A O 1
ATOM 3031 N N . SER A 1 384 ? 3.184 15.278 20.192 1.00 27.08 384 SER A N 1
ATOM 3032 C CA . SER A 1 384 ? 3.775 16.073 19.095 1.00 27.08 384 SER A CA 1
ATOM 3033 C C . SER A 1 384 ? 3.185 17.489 19.014 1.00 27.08 384 SER A C 1
ATOM 3035 O O . SER A 1 384 ? 2.137 17.685 18.384 1.00 27.08 384 SER A O 1
ATOM 3037 N N . PRO A 1 385 ? 3.824 18.512 19.615 1.00 26.41 385 PRO A N 1
ATOM 3038 C CA . PRO A 1 385 ? 3.377 19.884 19.461 1.00 26.41 385 PRO A CA 1
ATOM 3039 C C . PRO A 1 385 ? 3.783 20.377 18.063 1.00 26.41 385 PRO A C 1
ATOM 3041 O O . PRO A 1 385 ? 4.960 20.436 17.725 1.00 26.41 385 PRO A O 1
ATOM 3044 N N . HIS A 1 386 ? 2.788 20.754 17.256 1.00 32.25 386 HIS A N 1
ATOM 3045 C CA . HIS A 1 386 ? 2.922 21.424 15.950 1.00 32.25 386 HIS A CA 1
ATOM 3046 C C . HIS A 1 386 ? 3.392 20.569 14.763 1.00 32.25 386 HIS A C 1
ATOM 3048 O O . HIS A 1 386 ? 4.529 20.684 14.313 1.00 32.25 386 HIS A O 1
ATOM 3054 N N . ILE A 1 387 ? 2.479 19.823 14.129 1.00 31.30 387 ILE A N 1
ATOM 3055 C CA . ILE A 1 387 ? 2.727 19.296 12.778 1.00 31.30 387 ILE A CA 1
ATOM 3056 C C . ILE A 1 387 ? 1.475 19.479 11.911 1.00 31.30 387 ILE A C 1
ATOM 3058 O O . ILE A 1 387 ? 0.450 18.836 12.123 1.00 31.30 387 ILE A O 1
ATOM 3062 N N . PHE A 1 388 ? 1.567 20.371 10.918 1.00 32.69 388 PHE A N 1
ATOM 3063 C CA . PHE A 1 388 ? 0.649 20.389 9.779 1.00 32.69 388 PHE A CA 1
ATOM 3064 C C . PHE A 1 388 ? 0.988 19.175 8.911 1.00 32.69 388 PHE A C 1
ATOM 3066 O O . PHE A 1 388 ? 1.935 19.265 8.146 1.00 32.69 388 PHE A O 1
ATOM 3073 N N . LYS A 1 389 ? 0.305 18.036 9.024 1.00 31.55 389 LYS A N 1
ATOM 3074 C CA . LYS A 1 389 ? 0.539 16.908 8.098 1.00 31.55 389 LYS A CA 1
ATOM 3075 C C . LYS A 1 389 ? -0.401 17.086 6.905 1.00 31.55 389 LYS A C 1
ATOM 3077 O O . LYS A 1 389 ? -1.593 17.314 7.101 1.00 31.55 389 LYS A O 1
ATOM 3082 N N . LEU A 1 390 ? 0.106 17.103 5.671 1.00 35.59 390 LEU A N 1
ATOM 3083 C CA . LEU A 1 390 ? -0.718 17.471 4.516 1.00 35.59 390 LEU A CA 1
ATOM 3084 C C . LEU A 1 390 ? -0.314 16.720 3.251 1.00 35.59 390 LEU A C 1
ATOM 3086 O O . LEU A 1 390 ? 0.835 16.866 2.840 1.00 35.59 390 LEU A O 1
ATOM 3090 N N . LEU A 1 391 ? -1.265 15.987 2.642 1.00 39.44 391 LEU A N 1
ATOM 3091 C CA . LEU A 1 391 ? -1.368 15.681 1.200 1.00 39.44 391 LEU A CA 1
ATOM 3092 C C . LEU A 1 391 ? -2.419 14.584 0.877 1.00 39.44 391 LEU A C 1
ATOM 3094 O O . LEU A 1 391 ? -2.342 13.519 1.467 1.00 39.44 391 LEU A O 1
ATOM 3098 N N . ILE A 1 392 ? -3.230 14.775 -0.190 1.00 36.38 392 ILE A N 1
ATOM 3099 C CA . ILE A 1 392 ? -3.391 13.792 -1.304 1.00 36.38 392 ILE A CA 1
ATOM 3100 C C . ILE A 1 392 ? -3.540 14.563 -2.650 1.00 36.38 392 ILE A C 1
ATOM 3102 O O . ILE A 1 392 ? -4.625 14.715 -3.189 1.00 36.38 392 ILE A O 1
ATOM 3106 N N . GLY A 1 393 ? -2.453 15.112 -3.196 1.00 35.94 393 GLY A N 1
ATOM 3107 C CA . GLY A 1 393 ? -2.430 15.974 -4.387 1.00 35.94 393 GLY A CA 1
ATOM 3108 C C . GLY A 1 393 ? -2.513 15.159 -5.665 1.00 35.94 393 GLY A C 1
ATOM 3109 O O . GLY A 1 393 ? -1.533 15.046 -6.391 1.00 35.94 393 GLY A O 1
ATOM 3110 N N . LEU A 1 394 ? -3.678 14.572 -5.896 1.00 33.88 394 LEU A N 1
ATOM 3111 C CA . LEU A 1 394 ? -3.899 13.585 -6.937 1.00 33.88 394 LEU A CA 1
ATOM 3112 C C . LEU A 1 394 ? -4.056 14.209 -8.293 1.00 33.88 394 LEU A C 1
ATOM 3114 O O . LEU A 1 394 ? -5.113 14.715 -8.648 1.00 33.88 394 LEU A O 1
ATOM 3118 N N . VAL A 1 395 ? -2.977 14.139 -9.049 1.00 33.34 395 VAL A N 1
ATOM 3119 C CA . VAL A 1 395 ? -2.980 14.503 -10.453 1.00 33.34 395 VAL A CA 1
ATOM 3120 C C . VAL A 1 395 ? -3.218 13.238 -11.246 1.00 33.34 395 VAL A C 1
ATOM 3122 O O . VAL A 1 395 ? -2.385 12.335 -11.242 1.00 33.34 395 VAL A O 1
ATOM 3125 N N . VAL A 1 396 ? -4.349 13.208 -11.932 1.00 27.41 396 VAL A N 1
ATOM 3126 C CA . VAL A 1 396 ? -4.599 12.285 -13.026 1.00 27.41 396 VAL A CA 1
ATOM 3127 C C . VAL A 1 396 ?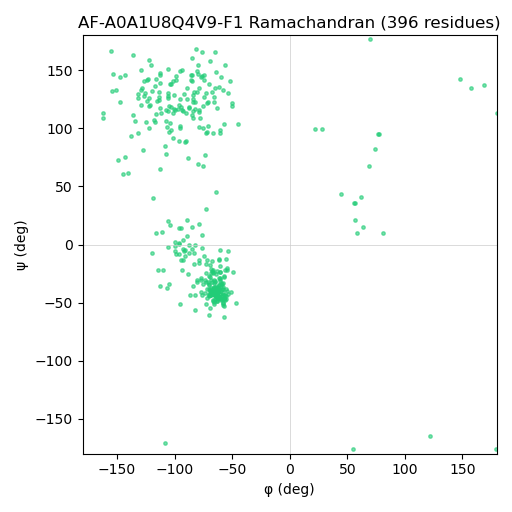 -4.009 12.916 -14.289 1.00 27.41 396 VAL A C 1
ATOM 3129 O O . VAL A 1 396 ? -4.489 13.960 -14.736 1.00 27.41 396 VAL A O 1
ATOM 3132 N N . LEU A 1 397 ? -2.935 12.332 -14.825 1.00 26.14 397 LEU A N 1
ATOM 3133 C CA . LEU A 1 397 ? -2.365 12.724 -16.119 1.00 26.14 397 LEU A CA 1
ATOM 3134 C C . LEU A 1 397 ? -3.132 12.019 -17.251 1.00 26.14 397 LEU A C 1
ATOM 3136 O O . LEU A 1 397 ? -3.332 10.806 -17.194 1.00 26.14 397 LEU A O 1
ATOM 3140 N N . CYS A 1 398 ? -3.531 12.787 -18.267 1.00 29.22 398 CYS A N 1
ATOM 3141 C CA . CYS A 1 398 ? -3.809 12.273 -19.611 1.00 29.22 398 CYS A CA 1
ATOM 3142 C C . CYS A 1 398 ? -2.560 12.420 -20.475 1.00 29.22 398 CYS A C 1
ATOM 3144 O O . CYS A 1 398 ? -1.924 13.500 -20.383 1.00 29.22 398 CYS A O 1
#

Nearest PDB structures (foldseek):
  3cb2-assembly1_A  TM=9.448E-01  e=5.969E-52  unclassified
  9g3z-assembly1_m  TM=9.327E-01  e=8.583E-52  Sus scrofa
  9g3z-assembly1_e  TM=9.294E-01  e=2.558E-52  Sus scrofa
  9g3z-assembly1_l  TM=9.384E-01  e=7.158E-52  Sus scrofa
  9g3z-assembly1_d  TM=9.328E-01  e=2.552E-51  Sus scrofa

Secondary structure (DSSP, 8-state):
---EEEEEEEHHHHHHHHHHHHHHHHHHHTB-TTSPBPGGGTT-----TTTEEE-TTS-EEE-EEEEESSHHHHHHHHTSTTTTTS-GGGEEE-TT----TT-HHHHHHHHHHTHHHHHHHHHHHHHT-SSEEEEEEEEESSSHIIIIIHHHHHHHHHHH-TTSEEEEEEEEPPSSS--S-TTHHHHHHHHHHHHHHH-SEEEEEEHHHHHHHHHHHH--SS--HHHHHHHHHHHHHHHTHHHHS--SS--SHHHHHHTT-SSTT--EE----B----GGGTT------HHHHHHHHTSTTT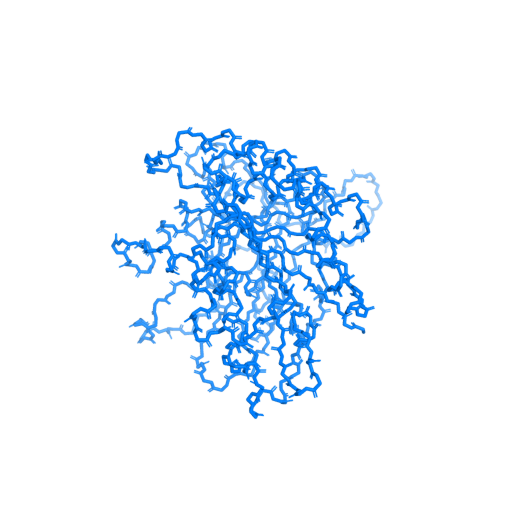-SS---TTSTTGGG---S--EEEEESS--HHHHHHHHH-S----SS-S----------------------EEEEE----TT-----EEEE------